Protein AF-A0A543A1Z6-F1 (afdb_monomer)

Solvent-accessible surface area (backbone atoms only — not comparable to full-atom values): 40058 Å² total; per-residue (Å²): 129,65,52,72,69,56,73,49,42,39,62,35,93,78,51,69,61,57,96,85,19,37,30,35,43,62,74,70,91,62,68,30,39,63,44,52,46,33,55,50,53,51,26,64,69,56,78,45,57,63,38,82,41,89,69,88,57,68,29,36,33,33,43,51,61,51,50,60,73,39,39,61,54,22,39,31,36,10,24,22,43,35,78,75,77,54,67,87,43,43,50,86,58,39,45,53,44,23,26,16,12,61,54,42,42,54,52,39,42,30,74,94,56,57,53,39,84,60,54,100,27,51,34,43,55,59,52,52,44,48,54,76,52,75,80,92,57,72,69,78,22,58,31,24,44,46,34,52,75,87,39,56,62,53,71,68,36,45,66,34,91,51,44,41,81,42,67,35,45,43,83,57,57,69,60,51,50,49,55,54,53,19,20,56,29,39,39,25,64,43,65,59,52,50,44,44,33,50,43,71,68,37,22,34,29,46,36,48,66,90,80,57,85,37,64,65,50,48,49,54,16,42,20,62,42,26,72,56,81,81,71,69,41,87,73,63,53,58,77,38,90,53,42,42,70,68,59,48,62,78,69,52,76,63,52,66,71,78,66,62,68,72,64,61,61,44,50,71,37,32,80,48,41,38,74,63,69,81,83,84,64,81,68,60,74,50,53,71,66,43,74,82,68,66,80,99,65,83,68,78,71,61,55,65,72,35,46,3,42,42,46,28,30,55,17,42,35,39,42,28,40,39,90,53,34,44,41,77,44,68,40,92,57,37,38,22,34,41,39,39,33,36,53,70,88,38,76,39,58,47,58,31,39,22,42,46,44,21,44,93,90,40,77,55,89,72,60,40,94,50,41,49,56,49,57,76,44,76,57,79,86,79,79,48,64,34,63,62,37,62,44,38,33,41,81,34,63,25,33,38,36,36,43,37,38,82,58,56,44,81,39,43,31,42,32,42,25,25,29,71,31,51,82,19,70,56,21,66,45,48,32,41,41,32,22,25,71,89,69,47,78,71,36,77,50,57,34,64,28,44,64,44,54,52,54,40,52,52,50,50,25,71,70,52,72,51,83,84,52,76,73,45,31,64,34,46,65,41,6,39,56,49,31,55,53,49,43,44,41,42,45,50,40,43,74,76,64,55,72,89,87,48,75,66,59,55,40,48,56,48,8,58,44,63,42,58,78,82,70,81,79,80,49,71,48,53,33,36,47,48,8,36,52,46,32,51,31,35,69,75,31,74,89,44,53,44,59,65,35,30,31,34,48,53,50,44,34,65,68,50,50,54,46,32,39,49,28,19,34,55,31,13,59,79,69,74,48,80,52,56,37,71,34,51,83,26,55,39,67,54,35,50,50,69,78,41,39,69,62,53,53,53,47,49,53,52,50,46,50,52,43,37,76,73,74,41,68,50,21,47,18,68,68,42,34,49,14,21,75,75,73,31,30,77,47,66,75,43,82,68,43,36,33,31,32,58,35,92,48,67,81,63,51,69,55,45,62,57,57,46,35,75,72,69,38,45,66,51,77,56,99,73,38,34,34,46,30,40,79,84,83,67,48,62,36,42,39,30,77,36,66,66,48,80,54,33,48,70,63,37,75,45,42,41,74,87,41,83,38,46,23,34,48,43,54,67,58,58,43,30,73,74,61,33,92,60,53,89,54,90,61,65,53,64,78,35,95,49,77,63,74,68,130

Sequence (743 aa):
MTSDVLDGYRVADDVLEVEGRVPVHYFTYTPNFGDLLSPWIVAKLTGREVTLADRSQPHYTVIGSILNECTDTSIAWGTGTYGSEGVRDLSRKMRITAVRGPLTRSKLSADHGFGLAVPEVYGDAALLAPLVYRPEVEQTHEYGFVVRWSERRWARATYGPDIKLIDFARTDIEGVIRDLLSCRKIITSSLHGLIVADAYGIPNAWLASGTPRGGEYKFYDYFASVKKFRTPQQFDASAAPQVTGELLESTFEFDGRPIDYDPLPLLDACPFLQRATAPADPAHDAAAKIAESRKLREPNRLRRTVPGVSTLLPSLGFFGGTAADHLSVRVSEPVQEIRLFLPAKQAGQLDLRGIQLAKAARPIHIDAPKVRIEQSSYAGSAESASINSRIRTTREQGAWAIARFDAPVRVDEVRVLNQLDHRGVRAQRLNVAVIGGDGAEIARCSLDSDKAVTTTLRLVEELTGIAIEPADLSSAEAGADLRDKVVAALVANIRDGARGRTSREHQLLFALLPTRPSGPELTDNDLQLLGYLLATERRRVSGAATSVRSFGGVLTTRKLLDRVEEATNEATALLGIDPVTLTRKGFRAGEVLKRRRAAHLQLLDRTLVTLRGLGFTPMLGFGTLLGAVRNGEFLPFDDDIDVLVPCADDSEWAPLADRVREMGWEVRTHKSGFHIIDPESRLQIDVHPATELENLLPATTVTLEGNDYPAPAQPEMLLEERYGPEWMSPDRYHGWPRALDQV

Mean predicted aligned error: 17.54 Å

Nearest PDB structures (foldseek):
  6kan-assembly1_A  TM=7.731E-01  e=1.605E-06  Homo sapiens
  6l7u-assembly1_A  TM=7.695E-01  e=1.437E-06  Homo sapiens
  6kal-assembly1_A  TM=7.631E-01  e=1.896E-06  Homo sapiens
  6l7t-assembly1_D  TM=7.677E-01  e=4.352E-06  Homo sapiens
  6kam-assembly1_D  TM=7.875E-01  e=6.413E-06  Homo sapiens

pLDDT: mean 86.38, std 13.07, range [30.58, 98.69]

Radius of gyration: 30.41 Å; Cα contacts (8 Å, |Δi|>4): 1517; chains: 1; bounding box: 92×51×72 Å

InterPro domains:
  IPR007074 LicD/FKTN/FKRP, nucleotidyltransferase domain [PF04991] (617-649)
  IPR007345 Polysaccharide pyruvyl transferase [PF04230] (85-209)
  IPR052613 LicD transferase [PTHR13627] (611-733)

Organism: NCBI:txid1175486

Foldseek 3Di:
DELVVLVQKDWDPPQDDDPQAAEEEFDDPAAFLQRLVGQVLLCLSQVGHHDYDPQPAAHEYAAEQVQLVHELRYEYAQDFHLLPDAQVSHYQNHHYLEYAFDLRVCQCCDPVTNVHDHDPHHRRSLLCVCNRDPDDAAQPAAEEEEDEPVRVLLVPFAEDPRYHDQYRSDSPNNVSLNSLVNYQEYEDCDLSSVSNCLSNLRWYFHADDPPDRSHCSSNVRNCNQQVNDDDHFYDRSNVDNYHYPVNCVVRTDTDNDHTNHDCVSSQCSDPTMDGPDDDDDPVVVVVVVVVVDDDPDFDADPPVVLQLLCLQQVLQLDFAQWLLTWDKWFFSAFFFKKKKKFAQADWDKQWFQFKFFAAPSHTDADQQVFKAKDWPADDDDDGDSGRRHTGIHDGDGITMMMIGGPAGHDGGIMTTGADLALNSSPLDGIKMWTAHRVRDTRTIDTRRGPVSSVVLQVLLCVQQVDDDDSVCSNHNVSSNVVLVSSLVSNLVSVVVLDDDDDSVSLRSLCSSAHLAPPDDAQDLSNLLNLLLSQLVSCVVPPPMAGSVNSSCNRCFAPVSQVSSLVSNQVNCVSVVHARWDQFLRGTDRWQQCVVPVVVQVVVVVVVCVLVVVVVWRKFWDDQRLLCQVQPLERDRRDDATEIETEDQDCVSVVCVQVSLVVVVWDWADDDFFIWTAHPPPRHIHTYGYDNPQVQAPPWDWTHHPNDITTTGPHSVVNQCVVQNPVSSDDDRNRNRVDNHPDD

Structure (mmCIF, N/CA/C/O backbone):
data_AF-A0A543A1Z6-F1
#
_entry.id   AF-A0A543A1Z6-F1
#
loop_
_atom_site.group_PDB
_atom_site.id
_atom_site.type_symbol
_atom_site.label_atom_id
_atom_site.label_alt_id
_atom_site.label_comp_id
_atom_site.label_asym_id
_atom_site.label_entity_id
_atom_site.label_seq_id
_atom_site.pdbx_PDB_ins_code
_atom_site.Cartn_x
_atom_site.Cartn_y
_atom_site.Cartn_z
_atom_site.occupancy
_atom_site.B_iso_or_equiv
_atom_site.auth_seq_id
_atom_site.auth_comp_id
_atom_site.auth_asym_id
_atom_site.auth_atom_id
_atom_site.pdbx_PDB_model_num
ATOM 1 N N . MET A 1 1 ? -15.364 -13.527 -2.438 1.00 52.19 1 MET A N 1
ATOM 2 C CA . MET A 1 1 ? -15.697 -13.267 -1.020 1.00 52.19 1 MET A CA 1
ATOM 3 C C . MET A 1 1 ? -16.530 -14.441 -0.508 1.00 52.19 1 MET A C 1
ATOM 5 O O . MET A 1 1 ? -17.343 -14.930 -1.285 1.00 52.19 1 MET A O 1
ATOM 9 N N . THR A 1 2 ? -16.284 -14.969 0.693 1.00 51.75 2 THR A N 1
ATOM 10 C CA . THR A 1 2 ? -17.066 -16.072 1.300 1.00 51.75 2 THR A CA 1
ATOM 11 C C . THR A 1 2 ? -18.111 -15.503 2.267 1.00 51.75 2 THR A C 1
ATOM 13 O O . THR A 1 2 ? -17.885 -14.438 2.836 1.00 51.75 2 THR A O 1
ATOM 16 N N . SER A 1 3 ? -19.262 -16.170 2.418 1.00 55.88 3 SER A N 1
ATOM 17 C CA . SER A 1 3 ? -20.355 -15.773 3.332 1.00 55.88 3 SER A CA 1
ATOM 18 C C . SER A 1 3 ? -19.903 -15.649 4.789 1.00 55.88 3 SER A C 1
ATOM 20 O O . SER A 1 3 ? -20.411 -14.803 5.518 1.00 55.88 3 SER A O 1
ATOM 22 N N . ASP A 1 4 ? -18.882 -16.419 5.162 1.00 63.81 4 ASP A N 1
ATOM 23 C CA . ASP A 1 4 ? -18.354 -16.576 6.522 1.00 63.81 4 ASP A CA 1
ATOM 24 C C . ASP A 1 4 ? -17.815 -15.264 7.124 1.00 63.81 4 ASP A C 1
ATOM 26 O O . ASP A 1 4 ? -17.636 -15.140 8.332 1.00 63.81 4 ASP A O 1
ATOM 30 N N . VAL A 1 5 ? -17.571 -14.243 6.292 1.00 77.25 5 VAL A N 1
ATOM 31 C CA . VAL A 1 5 ? -17.155 -12.911 6.758 1.00 77.25 5 VAL A CA 1
ATOM 32 C C . VAL A 1 5 ? -18.248 -12.241 7.602 1.00 77.25 5 VAL A C 1
ATOM 34 O O . VAL A 1 5 ? -17.921 -11.527 8.550 1.00 77.25 5 VAL A O 1
ATOM 37 N N . LEU A 1 6 ? -19.533 -12.458 7.288 1.00 84.06 6 LEU A N 1
ATOM 38 C CA . LEU A 1 6 ? -20.644 -11.856 8.036 1.00 84.06 6 LEU A CA 1
ATOM 39 C C . LEU A 1 6 ? -20.910 -12.541 9.380 1.00 84.06 6 LEU A C 1
ATOM 41 O O . LEU A 1 6 ? -21.457 -11.891 10.267 1.00 84.06 6 LEU A O 1
ATOM 45 N N . ASP A 1 7 ? -20.465 -13.785 9.576 1.00 82.38 7 ASP A N 1
ATOM 46 C CA . ASP A 1 7 ? -20.646 -14.521 10.839 1.00 82.38 7 ASP A CA 1
ATOM 47 C C . ASP A 1 7 ? -19.935 -13.835 12.019 1.00 82.38 7 ASP A C 1
ATOM 49 O O . ASP A 1 7 ? -20.325 -13.977 13.177 1.00 82.38 7 ASP A O 1
ATOM 53 N N . GLY A 1 8 ? -18.910 -13.030 11.721 1.00 83.25 8 GLY A N 1
ATOM 54 C CA . GLY A 1 8 ? -18.215 -12.187 12.690 1.00 83.25 8 GLY A CA 1
ATOM 55 C C . GLY A 1 8 ? -18.951 -10.897 13.061 1.00 83.25 8 GLY A C 1
ATOM 56 O O . GLY A 1 8 ? -18.374 -10.085 13.785 1.00 83.25 8 GLY A O 1
ATOM 57 N N . TYR A 1 9 ? -20.176 -10.667 12.577 1.00 89.25 9 TYR A N 1
ATOM 58 C CA . TYR A 1 9 ? -20.949 -9.447 12.805 1.00 89.25 9 TYR A CA 1
ATOM 59 C C . TYR A 1 9 ? -22.365 -9.744 13.314 1.00 89.25 9 TYR A C 1
ATOM 61 O O . TYR A 1 9 ? -22.989 -10.747 12.989 1.00 89.25 9 TYR A O 1
ATOM 69 N N . ARG A 1 10 ? -22.897 -8.815 14.107 1.00 91.12 10 ARG A N 1
ATOM 70 C CA . ARG A 1 10 ? -24.299 -8.744 14.525 1.00 91.12 10 ARG A CA 1
ATOM 71 C C . ARG A 1 10 ? -24.879 -7.390 14.136 1.00 91.12 10 ARG A C 1
ATOM 73 O O . ARG A 1 10 ? -24.135 -6.424 13.966 1.00 91.12 10 ARG A O 1
ATOM 80 N N . VAL A 1 11 ? -26.200 -7.305 14.030 1.00 92.50 11 VAL A N 1
ATOM 81 C CA . VAL A 1 11 ? -26.888 -6.024 13.816 1.00 92.50 11 VAL A CA 1
ATOM 82 C C . VAL A 1 11 ? -26.597 -5.095 14.994 1.00 92.50 11 VAL A C 1
ATOM 84 O O . VAL A 1 11 ? -26.647 -5.527 16.145 1.00 92.50 11 VAL A O 1
ATOM 87 N N . ALA A 1 12 ? -26.262 -3.841 14.700 1.00 88.25 12 ALA A N 1
ATOM 88 C CA . ALA A 1 12 ? -25.961 -2.841 15.713 1.00 88.25 12 ALA A CA 1
ATOM 89 C C . ALA A 1 12 ? -27.181 -2.575 16.615 1.00 88.25 12 ALA A C 1
ATOM 91 O O . ALA A 1 12 ? -28.327 -2.545 16.155 1.00 88.25 12 ALA A O 1
ATOM 92 N N . ASP A 1 13 ? -26.931 -2.359 17.906 1.00 82.06 13 ASP A N 1
ATOM 93 C CA . ASP A 1 13 ? -27.998 -2.088 18.878 1.00 82.06 13 ASP A CA 1
ATOM 94 C C . ASP A 1 13 ? -28.632 -0.694 18.652 1.00 82.06 13 ASP A C 1
ATOM 96 O O . ASP A 1 13 ? -29.790 -0.470 18.997 1.00 82.06 13 ASP A O 1
ATOM 100 N N . ASP A 1 14 ? -27.899 0.228 18.019 1.00 86.00 14 ASP A N 1
ATOM 101 C CA . ASP A 1 14 ? -28.250 1.634 17.793 1.00 86.00 14 ASP A CA 1
ATOM 102 C C . ASP A 1 14 ? -28.599 1.970 16.329 1.00 86.00 14 ASP A C 1
ATOM 104 O O . ASP A 1 14 ? -28.493 3.128 15.911 1.00 86.00 14 ASP A O 1
ATOM 108 N N . VAL A 1 15 ? -29.033 0.982 15.531 1.00 91.38 15 VAL A N 1
ATOM 109 C CA . VAL A 1 15 ? -29.565 1.256 14.183 1.00 91.38 15 VAL A CA 1
ATOM 110 C C . VAL A 1 15 ? -30.750 2.213 14.288 1.00 91.38 15 VAL A C 1
ATOM 112 O O . VAL A 1 15 ? -31.728 1.944 14.985 1.00 91.38 15 VAL A O 1
ATOM 115 N N . LEU A 1 16 ? -30.659 3.328 13.567 1.00 90.56 16 LEU A N 1
ATOM 116 C CA . LEU A 1 16 ? -31.704 4.335 13.492 1.00 90.56 16 LEU A CA 1
ATOM 117 C C . LEU A 1 16 ? -32.969 3.733 12.873 1.00 90.56 16 LEU A C 1
ATOM 119 O O . LEU A 1 16 ? -32.935 3.180 11.772 1.00 90.56 16 LEU A O 1
ATOM 123 N N . GLU A 1 17 ? -34.091 3.934 13.555 1.00 89.31 17 GLU A N 1
ATOM 124 C CA . GLU A 1 17 ? -35.419 3.540 13.101 1.00 89.31 17 GLU A CA 1
ATOM 125 C C . GLU A 1 17 ? -36.411 4.694 13.226 1.00 89.31 17 GLU A C 1
ATOM 127 O O . GLU A 1 17 ? -36.359 5.488 14.166 1.00 89.31 17 GLU A O 1
ATOM 132 N N . VAL A 1 18 ? -37.351 4.751 12.287 1.00 84.19 18 VAL A N 1
ATOM 133 C CA . VAL A 1 18 ? -38.537 5.608 12.324 1.00 84.19 18 VAL A CA 1
ATOM 134 C C . VAL A 1 18 ? -39.738 4.683 12.174 1.00 84.19 18 VAL A C 1
ATOM 136 O O . VAL A 1 18 ? -39.826 3.941 11.198 1.00 84.19 18 VAL A O 1
ATOM 139 N N . GLU A 1 19 ? -40.628 4.678 13.170 1.00 85.00 19 GLU A N 1
ATOM 140 C CA . GLU A 1 19 ? -41.803 3.786 13.216 1.00 85.00 19 GLU A CA 1
ATOM 141 C C . GLU A 1 19 ? -41.451 2.287 13.068 1.00 85.00 19 GLU A C 1
ATOM 143 O O . GLU A 1 19 ? -42.172 1.524 12.429 1.00 85.00 19 GLU A O 1
ATOM 148 N N . GLY A 1 20 ? -40.325 1.852 13.648 1.00 86.31 20 GLY A N 1
ATOM 149 C CA . GLY A 1 20 ? -39.869 0.454 13.599 1.00 86.31 20 GLY A CA 1
ATOM 150 C C . GLY A 1 20 ? -39.247 0.026 12.264 1.00 86.31 20 GLY A C 1
ATOM 151 O O . GLY A 1 20 ? -39.069 -1.166 12.019 1.00 86.31 20 GLY A O 1
ATOM 152 N N . ARG A 1 21 ? -38.945 0.981 11.374 1.00 93.62 21 ARG A N 1
ATOM 153 C CA . ARG A 1 21 ? -38.342 0.742 10.055 1.00 93.62 21 ARG A CA 1
ATOM 154 C C . ARG A 1 21 ? -37.072 1.557 9.879 1.00 93.62 21 ARG A C 1
ATOM 156 O O . ARG A 1 21 ? -36.993 2.692 10.340 1.00 93.62 21 ARG A O 1
ATOM 163 N N . VAL A 1 22 ? -36.099 1.017 9.152 1.00 96.69 22 VAL A N 1
ATOM 164 C CA . VAL A 1 22 ? -34.832 1.706 8.869 1.00 96.69 22 VAL A CA 1
ATOM 165 C C . VAL A 1 22 ? -35.064 2.771 7.782 1.00 96.69 22 VAL A C 1
ATOM 167 O O . VAL A 1 22 ? -35.433 2.406 6.662 1.00 96.69 22 VAL A O 1
ATOM 170 N N . PRO A 1 23 ? -34.874 4.077 8.056 1.00 96.94 23 PRO A N 1
ATOM 171 C CA . PRO A 1 23 ? -35.114 5.138 7.080 1.00 96.94 23 PRO A CA 1
ATOM 172 C C . PRO A 1 23 ? -33.927 5.274 6.117 1.00 96.94 23 PRO A C 1
ATOM 174 O O . PRO A 1 23 ? -32.840 5.705 6.506 1.00 96.94 23 PRO A O 1
ATOM 177 N N . VAL A 1 24 ? -34.128 4.943 4.841 1.00 96.69 24 VAL A N 1
ATOM 178 C CA . VAL A 1 24 ? -33.095 5.034 3.795 1.00 96.69 24 VAL A CA 1
ATOM 179 C C . VAL A 1 24 ? -33.554 5.978 2.691 1.00 96.69 24 VAL A C 1
ATOM 181 O O . VAL A 1 24 ? -34.660 5.848 2.167 1.00 96.69 24 VAL A O 1
ATOM 184 N N . HIS A 1 25 ? -32.701 6.926 2.312 1.00 95.31 25 HIS A N 1
ATOM 185 C CA . HIS A 1 25 ? -32.928 7.795 1.167 1.00 95.31 25 HIS A CA 1
ATOM 186 C C . HIS A 1 25 ? -32.260 7.228 -0.092 1.00 95.31 25 HIS A C 1
ATOM 188 O O . HIS A 1 25 ? -31.072 6.904 -0.098 1.00 95.31 25 HIS A O 1
ATOM 194 N N . TYR A 1 26 ? -33.039 7.120 -1.165 1.00 92.19 26 TYR A N 1
ATOM 195 C CA . TYR A 1 26 ? -32.610 6.717 -2.502 1.00 92.19 26 TYR A CA 1
ATOM 196 C C . TYR A 1 26 ? -33.561 7.331 -3.537 1.00 92.19 26 TYR A C 1
ATOM 198 O O . TYR A 1 26 ? -34.670 7.759 -3.201 1.00 92.19 26 TYR A O 1
ATOM 206 N N . PHE A 1 27 ? -33.144 7.409 -4.803 1.00 83.25 27 PHE A N 1
ATOM 207 C CA . PHE A 1 27 ? -33.997 7.989 -5.838 1.00 83.25 27 PHE A CA 1
ATOM 208 C C . PHE A 1 27 ? -35.196 7.093 -6.164 1.00 83.25 27 PHE A C 1
ATOM 210 O O . PHE A 1 27 ? -35.065 5.892 -6.385 1.00 83.25 27 PHE A O 1
ATOM 217 N N . THR A 1 28 ? -36.374 7.711 -6.269 1.00 76.88 28 THR A N 1
ATOM 218 C CA . THR A 1 28 ? -37.641 7.031 -6.590 1.00 76.88 28 THR A CA 1
ATOM 219 C C . THR A 1 28 ? -38.306 7.534 -7.869 1.00 76.88 28 THR A C 1
ATOM 221 O O . THR A 1 28 ? -39.382 7.062 -8.225 1.00 76.88 28 THR A O 1
ATOM 224 N N . TYR A 1 29 ? -37.670 8.462 -8.597 1.00 66.75 29 TYR A N 1
ATOM 225 C CA . TYR A 1 29 ? -38.256 9.086 -9.792 1.00 66.75 29 TYR A CA 1
ATOM 226 C C . TYR A 1 29 ? -38.624 8.065 -10.878 1.00 66.75 29 TYR A C 1
ATOM 228 O O . TYR A 1 29 ? -39.643 8.185 -11.554 1.00 66.75 29 TYR A O 1
ATOM 236 N N . THR A 1 30 ? -37.790 7.045 -11.066 1.00 71.38 30 THR A N 1
ATOM 237 C CA . THR A 1 30 ? -38.092 5.905 -11.933 1.00 71.38 30 THR A CA 1
ATOM 238 C C . THR A 1 30 ? -37.450 4.669 -11.317 1.00 71.38 30 THR A C 1
ATOM 240 O O . THR A 1 30 ? -36.229 4.688 -11.121 1.00 71.38 30 THR A O 1
ATOM 243 N N . PRO A 1 31 ? -38.225 3.612 -11.011 1.00 69.81 31 PRO A N 1
ATOM 244 C CA . PRO A 1 31 ? -37.672 2.382 -10.467 1.00 69.81 31 PRO A CA 1
ATOM 245 C C . PRO A 1 31 ? -36.545 1.862 -11.357 1.00 69.81 31 PRO A C 1
ATOM 247 O O . PRO A 1 31 ? -36.714 1.697 -12.566 1.00 69.81 31 PRO A O 1
ATOM 250 N N . ASN A 1 32 ? -35.373 1.659 -10.767 1.00 80.62 32 ASN A N 1
ATOM 251 C CA . ASN A 1 32 ? -34.250 1.039 -11.445 1.00 80.62 32 ASN A CA 1
ATOM 252 C C . ASN A 1 32 ? -33.402 0.253 -10.447 1.00 80.62 32 ASN A C 1
ATOM 254 O O . ASN A 1 32 ? -33.329 0.593 -9.265 1.00 80.62 32 ASN A O 1
ATOM 258 N N . PHE A 1 33 ? -32.759 -0.793 -10.955 1.00 88.88 33 PHE A N 1
ATOM 259 C CA . PHE A 1 33 ? -31.960 -1.744 -10.192 1.00 88.88 33 PHE A CA 1
ATOM 260 C C . PHE A 1 33 ? -30.946 -1.058 -9.267 1.00 88.88 33 PHE A C 1
ATOM 262 O O . PHE A 1 33 ? -30.852 -1.408 -8.099 1.00 88.88 33 PHE A O 1
ATOM 269 N N . GLY A 1 34 ? -30.227 -0.048 -9.768 1.00 84.75 34 GLY A N 1
ATOM 270 C CA . GLY A 1 34 ? -29.166 0.621 -9.017 1.00 84.75 34 GLY A CA 1
ATOM 271 C C . GLY A 1 34 ? -29.652 1.310 -7.742 1.00 84.75 34 GLY A C 1
ATOM 272 O O . GLY A 1 34 ? -29.038 1.148 -6.694 1.00 84.75 34 GLY A O 1
ATOM 273 N N . ASP A 1 35 ? -30.761 2.045 -7.822 1.00 86.81 35 ASP A N 1
ATOM 274 C CA . ASP A 1 35 ? -31.307 2.765 -6.664 1.00 86.81 35 ASP A CA 1
ATOM 275 C C . ASP A 1 35 ? -31.949 1.806 -5.646 1.00 86.81 35 ASP A C 1
ATOM 277 O O . ASP A 1 35 ? -31.840 2.008 -4.435 1.00 86.81 35 ASP A O 1
ATOM 281 N N . LEU A 1 36 ? -32.551 0.713 -6.129 1.00 93.31 36 LEU A N 1
ATOM 282 C CA . LEU A 1 36 ? -33.188 -0.318 -5.302 1.00 93.31 36 LEU A CA 1
ATOM 283 C C . LEU A 1 36 ? -32.191 -1.228 -4.564 1.00 93.31 36 LEU A C 1
ATOM 285 O O . LEU A 1 36 ? -32.587 -1.917 -3.622 1.00 93.31 36 LEU A O 1
ATOM 289 N N . LEU A 1 37 ? -30.901 -1.200 -4.919 1.00 95.19 37 LEU A N 1
ATOM 290 C CA . LEU A 1 37 ? -29.864 -1.896 -4.153 1.00 95.19 37 LEU A CA 1
ATOM 291 C C . LEU A 1 37 ? -29.736 -1.345 -2.726 1.00 95.19 37 LEU A C 1
ATOM 293 O O . LEU A 1 37 ? -29.455 -2.125 -1.822 1.00 95.19 37 LEU A O 1
ATOM 297 N N . SER A 1 38 ? -29.978 -0.044 -2.506 1.00 95.50 38 SER A N 1
ATOM 298 C CA . SER A 1 38 ? -29.919 0.577 -1.171 1.00 95.50 38 SER A CA 1
ATOM 299 C C . SER A 1 38 ? -30.897 -0.067 -0.179 1.00 95.50 38 SER A C 1
ATOM 301 O O . SER A 1 38 ? -30.442 -0.615 0.825 1.00 95.50 38 SER A O 1
ATOM 303 N N . PRO A 1 39 ? -32.226 -0.055 -0.413 1.00 96.12 39 PRO A N 1
ATOM 304 C CA . PRO A 1 39 ? -33.155 -0.698 0.510 1.00 96.12 39 PRO A CA 1
ATOM 305 C C . PRO A 1 39 ? -32.959 -2.217 0.581 1.00 96.12 39 PRO A C 1
ATOM 307 O O . PRO A 1 39 ? -33.107 -2.796 1.654 1.00 96.12 39 PRO A O 1
ATOM 310 N N . TRP A 1 40 ? -32.577 -2.866 -0.525 1.00 97.12 40 TRP A N 1
ATOM 311 C CA . TRP A 1 40 ? -32.350 -4.311 -0.552 1.00 97.12 40 TRP A CA 1
ATOM 312 C C . TRP A 1 40 ? -31.163 -4.745 0.319 1.00 97.12 40 TRP A C 1
ATOM 314 O O . TRP A 1 40 ? -31.326 -5.632 1.157 1.00 97.12 40 TRP A O 1
ATOM 324 N N . ILE A 1 41 ? -29.989 -4.116 0.176 1.00 97.25 41 ILE A N 1
ATOM 325 C CA . ILE A 1 41 ? -28.796 -4.504 0.943 1.00 97.25 41 ILE A CA 1
ATOM 326 C C . ILE A 1 41 ? -28.995 -4.229 2.437 1.00 97.25 41 ILE A C 1
ATOM 328 O O . ILE A 1 41 ? -28.626 -5.053 3.268 1.00 97.25 41 ILE A O 1
ATOM 332 N N . VAL A 1 42 ? -29.643 -3.113 2.788 1.00 97.62 42 VAL A N 1
ATOM 333 C CA . VAL A 1 42 ? -29.928 -2.767 4.188 1.00 97.62 42 VAL A CA 1
ATOM 334 C C . VAL A 1 42 ? -30.875 -3.788 4.810 1.00 97.62 42 VAL A C 1
ATOM 336 O O . VAL A 1 42 ? -30.589 -4.285 5.900 1.00 97.62 42 VAL A O 1
ATOM 339 N N . ALA A 1 43 ? -31.951 -4.166 4.113 1.00 97.25 43 ALA A N 1
ATOM 340 C CA . ALA A 1 43 ? -32.871 -5.198 4.588 1.00 97.25 43 ALA A CA 1
ATOM 341 C C . ALA A 1 43 ? -32.166 -6.553 4.769 1.00 97.25 43 ALA A C 1
ATOM 343 O O . ALA A 1 43 ? -32.389 -7.237 5.765 1.00 97.25 43 ALA A O 1
ATOM 344 N N . LYS A 1 44 ? -31.267 -6.925 3.848 1.00 96.69 44 LYS A N 1
ATOM 345 C CA . LYS A 1 44 ? -30.492 -8.170 3.934 1.00 96.69 44 LYS A CA 1
ATOM 346 C C . LYS A 1 44 ? -29.499 -8.195 5.096 1.00 96.69 44 LYS A C 1
ATOM 348 O O . LYS A 1 44 ? -29.382 -9.223 5.750 1.00 96.69 44 LYS A O 1
ATOM 353 N N . LEU A 1 45 ? -28.800 -7.088 5.353 1.00 95.19 45 LEU A N 1
ATOM 354 C CA . LEU A 1 45 ? -27.812 -7.000 6.435 1.00 95.19 45 LEU A CA 1
ATOM 355 C C . LEU A 1 45 ? -28.461 -6.899 7.819 1.00 95.19 45 LEU A C 1
ATOM 357 O O . LEU A 1 45 ? -27.924 -7.423 8.788 1.00 95.19 45 LEU A O 1
ATOM 361 N N . THR A 1 46 ? -29.598 -6.207 7.923 1.00 95.06 46 THR A N 1
ATOM 362 C CA . THR A 1 46 ? -30.253 -5.943 9.216 1.00 95.06 46 THR A CA 1
ATOM 363 C C . THR A 1 46 ? -31.346 -6.945 9.571 1.00 95.06 46 THR A C 1
ATOM 365 O O . THR A 1 46 ? -31.698 -7.066 10.742 1.00 95.06 46 THR A O 1
ATOM 368 N N . GLY A 1 47 ? -31.943 -7.613 8.581 1.00 94.25 47 GLY A N 1
ATOM 369 C CA . GLY A 1 47 ? -33.184 -8.368 8.761 1.00 94.25 47 GLY A CA 1
ATOM 370 C C . GLY A 1 47 ? -34.404 -7.493 9.086 1.00 94.25 47 GLY A C 1
ATOM 371 O O . GLY A 1 47 ? -35.429 -8.026 9.504 1.00 94.25 47 GLY A O 1
ATOM 372 N N . ARG A 1 48 ? -34.307 -6.163 8.931 1.00 94.88 48 ARG A N 1
ATOM 373 C CA . ARG A 1 48 ? -35.358 -5.192 9.279 1.00 94.88 48 ARG A CA 1
ATOM 374 C C . ARG A 1 48 ? -36.040 -4.627 8.034 1.00 94.88 48 ARG A C 1
ATOM 376 O O . ARG A 1 48 ? -35.454 -4.569 6.952 1.00 94.88 48 ARG A O 1
ATOM 383 N N . GLU A 1 49 ? -37.284 -4.178 8.196 1.00 94.88 49 GLU A N 1
ATOM 384 C CA . GLU A 1 49 ? -37.997 -3.456 7.140 1.00 94.88 49 GLU A CA 1
ATOM 385 C C . GLU A 1 49 ? -37.363 -2.080 6.893 1.00 94.88 49 GLU A C 1
ATOM 387 O O . GLU A 1 49 ? -36.995 -1.362 7.825 1.00 94.88 49 GLU A O 1
ATOM 392 N N . VAL A 1 50 ? -37.269 -1.695 5.620 1.00 96.25 50 VAL A N 1
ATOM 393 C CA . VAL A 1 50 ? -36.707 -0.413 5.186 1.00 96.25 50 VAL A CA 1
ATOM 394 C C . VAL A 1 50 ? -37.829 0.494 4.694 1.00 96.25 50 VAL A C 1
ATOM 396 O O . VAL A 1 50 ? -38.673 0.074 3.904 1.00 96.25 50 VAL A O 1
ATOM 399 N N . THR A 1 51 ? -37.819 1.753 5.127 1.00 94.94 51 THR A N 1
ATOM 400 C CA . THR A 1 51 ? -38.747 2.788 4.659 1.00 94.94 51 THR A CA 1
ATOM 401 C C . THR A 1 51 ? -38.007 3.866 3.874 1.00 94.94 51 THR A C 1
ATOM 403 O O . THR A 1 51 ? -36.841 4.160 4.147 1.00 94.94 51 THR A O 1
ATOM 406 N N . LEU A 1 52 ? -38.673 4.459 2.882 1.00 95.12 52 LEU A N 1
ATOM 407 C CA . LEU A 1 52 ? -38.114 5.583 2.136 1.00 95.12 52 LEU A CA 1
ATOM 408 C C . LEU A 1 52 ? -38.095 6.831 3.024 1.00 95.12 52 LEU A C 1
ATOM 410 O O . LEU A 1 52 ? -39.138 7.267 3.505 1.00 95.12 52 LEU A O 1
ATOM 414 N N . ALA A 1 53 ? -36.923 7.437 3.188 1.00 93.12 53 ALA A N 1
ATOM 415 C CA . ALA A 1 53 ? -36.786 8.690 3.918 1.00 93.12 53 ALA A CA 1
ATOM 416 C C . ALA A 1 53 ? -37.097 9.910 3.032 1.00 93.12 53 ALA A C 1
ATOM 418 O O . ALA A 1 53 ? -36.490 10.098 1.971 1.00 93.12 53 ALA A O 1
ATOM 419 N N . ASP A 1 54 ? -37.982 10.784 3.519 1.00 88.69 54 ASP A N 1
ATOM 420 C CA . ASP A 1 54 ? -38.345 12.071 2.899 1.00 88.69 54 ASP A CA 1
ATOM 421 C C . ASP A 1 54 ? -37.340 13.205 3.191 1.00 88.69 54 ASP A C 1
ATOM 423 O O . ASP A 1 54 ? -37.537 14.343 2.768 1.00 88.69 54 ASP A O 1
ATOM 427 N N . ARG A 1 55 ? -36.247 12.874 3.896 1.00 90.94 55 ARG A N 1
ATOM 428 C CA . ARG A 1 55 ? -35.143 13.756 4.316 1.00 90.94 55 ARG A CA 1
ATOM 429 C C . ARG A 1 55 ? -35.503 14.802 5.380 1.00 90.94 55 ARG A C 1
ATOM 431 O O . ARG A 1 55 ? -34.636 15.599 5.737 1.00 90.94 55 ARG A O 1
ATOM 438 N N . SER A 1 56 ? -36.723 14.785 5.923 1.00 87.06 56 SER A N 1
ATOM 439 C CA . SER A 1 56 ? -37.133 15.657 7.037 1.00 87.06 56 SER A CA 1
ATOM 440 C C . SER A 1 56 ? -36.574 15.201 8.392 1.00 87.06 56 SER A C 1
ATOM 442 O O . SER A 1 56 ? -36.397 16.007 9.304 1.00 87.06 56 SER A O 1
ATOM 444 N N . GLN A 1 57 ? -36.253 13.911 8.504 1.00 87.44 57 GLN A N 1
ATOM 445 C CA . GLN A 1 57 ? -35.703 13.256 9.690 1.00 87.44 57 GLN A CA 1
ATOM 446 C C . GLN A 1 57 ? -34.313 12.661 9.398 1.00 87.44 57 GLN A C 1
ATOM 448 O O . GLN A 1 57 ? -33.927 12.551 8.225 1.00 87.44 57 GLN A O 1
ATOM 453 N N . PRO A 1 58 ? -33.528 12.291 10.434 1.00 92.31 58 PRO A N 1
ATOM 454 C CA . PRO A 1 58 ? -32.300 11.523 10.244 1.00 92.31 58 PRO A CA 1
ATOM 455 C C . PRO A 1 58 ? -32.551 10.283 9.379 1.00 92.31 58 PRO A C 1
ATOM 457 O O . PRO A 1 58 ? -33.596 9.643 9.490 1.00 92.31 58 PRO A O 1
ATOM 460 N N . HIS A 1 59 ? -31.613 9.962 8.493 1.00 95.50 59 HIS A N 1
ATOM 461 C CA . HIS A 1 59 ? -31.748 8.844 7.560 1.00 95.50 59 HIS A CA 1
ATOM 462 C C . HIS A 1 59 ? -30.396 8.395 7.012 1.00 95.50 59 HIS A C 1
ATOM 464 O O . HIS A 1 59 ? -29.398 9.117 7.094 1.00 95.50 59 HIS A O 1
ATOM 470 N N . TYR A 1 60 ? -30.375 7.211 6.411 1.00 97.81 60 TYR A N 1
ATOM 471 C CA . TYR A 1 60 ? -29.196 6.655 5.763 1.00 97.81 60 TYR A CA 1
ATOM 472 C C . TYR A 1 60 ? -29.168 6.943 4.264 1.00 97.81 60 TYR A C 1
ATOM 474 O O . TYR A 1 60 ? -30.197 6.882 3.593 1.00 97.81 60 TYR A O 1
ATOM 482 N N . THR A 1 61 ? -27.968 7.158 3.732 1.00 97.00 61 THR A N 1
ATOM 483 C CA . THR A 1 61 ? -27.696 7.232 2.292 1.00 97.00 61 THR A CA 1
ATOM 484 C C . THR A 1 61 ? -26.604 6.218 1.961 1.00 97.00 61 THR A C 1
ATOM 486 O O . THR A 1 61 ? -25.475 6.353 2.436 1.00 97.00 61 THR A O 1
ATOM 489 N N . VAL A 1 62 ? -26.938 5.185 1.182 1.00 96.75 62 VAL A N 1
ATOM 490 C CA . VAL A 1 62 ? -26.137 3.945 1.124 1.00 96.75 62 VAL A CA 1
ATOM 491 C C . VAL A 1 62 ? -25.464 3.747 -0.237 1.00 96.75 62 VAL A C 1
ATOM 493 O O . VAL A 1 62 ? -24.251 3.862 -0.349 1.00 96.75 62 VAL A O 1
ATOM 496 N N . ILE A 1 63 ? -26.225 3.526 -1.308 1.00 95.44 63 ILE A N 1
ATOM 497 C CA . ILE A 1 63 ? -25.683 3.280 -2.656 1.00 95.44 63 ILE A CA 1
ATOM 498 C C . ILE A 1 63 ? -26.062 4.427 -3.596 1.00 95.44 63 ILE A C 1
ATOM 500 O O . ILE A 1 63 ? -27.146 5.003 -3.487 1.00 95.44 63 ILE A O 1
ATOM 504 N N . GLY A 1 64 ? -25.167 4.760 -4.531 1.00 90.19 64 GLY A N 1
ATOM 505 C CA . GLY A 1 64 ? -25.418 5.729 -5.600 1.00 90.19 64 GLY A CA 1
ATOM 506 C C . GLY A 1 64 ? -24.452 6.915 -5.641 1.00 90.19 64 GLY A C 1
ATOM 507 O O . GLY A 1 64 ? -23.464 6.983 -4.920 1.00 90.19 64 GLY A O 1
ATOM 508 N N . SER A 1 65 ? -24.724 7.860 -6.543 1.00 90.56 65 SER A N 1
ATOM 509 C CA . SER A 1 65 ? -24.034 9.160 -6.626 1.00 90.56 65 SER A CA 1
ATOM 510 C C . SER A 1 65 ? -24.941 10.258 -6.068 1.00 90.56 65 SER A C 1
ATOM 512 O O . SER A 1 65 ? -25.323 11.157 -6.804 1.00 90.56 65 SER A O 1
ATOM 514 N N . ILE A 1 66 ? -25.378 10.126 -4.816 1.00 91.75 66 ILE A N 1
ATOM 515 C CA . ILE A 1 66 ? -26.469 10.949 -4.260 1.00 91.75 66 ILE A CA 1
ATOM 516 C C . ILE A 1 66 ? -26.085 11.675 -2.979 1.00 91.75 66 ILE A C 1
ATOM 518 O O . ILE A 1 66 ? -26.944 12.077 -2.200 1.00 91.75 66 ILE A O 1
ATOM 522 N N . LEU A 1 67 ? -24.787 11.867 -2.746 1.00 92.44 67 LEU A N 1
ATOM 523 C CA . LEU A 1 67 ? -24.322 12.645 -1.600 1.00 92.44 67 LEU A CA 1
ATOM 524 C C . LEU A 1 67 ? -24.892 14.071 -1.580 1.00 92.44 67 LEU A C 1
ATOM 526 O O . LEU A 1 67 ? -25.072 14.627 -0.502 1.00 92.44 67 LEU A O 1
ATOM 530 N N . ASN A 1 68 ? -25.231 14.642 -2.740 1.00 90.56 68 ASN A N 1
ATOM 531 C CA . ASN A 1 68 ? -25.895 15.943 -2.847 1.00 90.56 68 ASN A CA 1
ATOM 532 C C . ASN A 1 68 ? -27.333 15.956 -2.287 1.00 90.56 68 ASN A C 1
ATOM 534 O O . ASN A 1 68 ? -27.902 17.019 -2.056 1.00 90.56 68 ASN A O 1
ATOM 538 N N . GLU A 1 69 ? -27.937 14.786 -2.068 1.00 91.06 69 GLU A N 1
ATOM 539 C CA . GLU A 1 69 ? -29.252 14.662 -1.438 1.00 91.06 69 GLU A CA 1
ATOM 540 C C . GLU A 1 69 ? -29.159 14.552 0.096 1.00 91.06 69 GLU A C 1
ATOM 542 O O . GLU A 1 69 ? -30.176 14.678 0.785 1.00 91.06 69 GLU A O 1
ATOM 547 N N . CYS A 1 70 ? -27.953 14.380 0.653 1.00 92.81 70 CYS A N 1
ATOM 548 C CA . CYS A 1 70 ? -27.739 14.336 2.097 1.00 92.81 70 CYS A CA 1
ATOM 549 C C . CYS A 1 70 ? -28.036 15.688 2.768 1.00 92.81 70 CYS A C 1
ATOM 551 O O . CYS A 1 70 ? -27.639 16.755 2.294 1.00 92.81 70 CYS A O 1
ATOM 553 N N . THR A 1 71 ? -28.684 15.630 3.926 1.00 92.75 71 THR A N 1
ATOM 554 C CA . THR A 1 71 ? -28.954 16.756 4.823 1.00 92.75 71 THR A CA 1
ATOM 555 C C . THR A 1 71 ? -27.996 16.738 6.019 1.00 92.75 71 THR A C 1
ATOM 557 O O . THR A 1 71 ? -27.160 15.845 6.160 1.00 92.75 71 THR A O 1
ATOM 560 N N . ASP A 1 72 ? -28.129 17.720 6.914 1.00 90.25 72 ASP A N 1
ATOM 561 C CA . ASP A 1 72 ? -27.333 17.818 8.148 1.00 90.25 72 ASP A CA 1
ATOM 562 C C . ASP A 1 72 ? -27.490 16.607 9.085 1.00 90.25 72 ASP A C 1
ATOM 564 O O . ASP A 1 72 ? -26.658 16.408 9.964 1.00 90.25 72 ASP A O 1
ATOM 568 N N . THR A 1 73 ? -28.539 15.801 8.908 1.00 90.62 73 THR A N 1
ATOM 569 C CA . THR A 1 73 ? -28.845 14.625 9.735 1.00 90.62 73 THR A CA 1
ATOM 570 C C . THR A 1 73 ? -28.640 13.299 9.000 1.00 90.62 73 THR A C 1
ATOM 572 O O . THR A 1 73 ? -28.933 12.240 9.556 1.00 90.62 73 THR A O 1
ATOM 575 N N . SER A 1 74 ? -28.139 13.331 7.761 1.00 94.25 74 SER A N 1
ATOM 576 C CA . SER A 1 74 ? -27.872 12.120 6.985 1.00 94.25 74 SER A CA 1
ATOM 577 C C . SER A 1 74 ? -26.643 11.370 7.493 1.00 94.25 74 SER A C 1
ATOM 579 O O . SER A 1 74 ? -25.639 11.970 7.887 1.00 94.25 74 SER A O 1
ATOM 581 N N . ILE A 1 75 ? -26.701 10.042 7.400 1.00 96.19 75 ILE A N 1
ATOM 582 C CA . ILE A 1 75 ? -25.579 9.131 7.635 1.00 96.19 75 ILE A CA 1
ATOM 583 C C . ILE A 1 75 ? -25.231 8.456 6.304 1.00 96.19 75 ILE A C 1
ATOM 585 O O . ILE A 1 75 ? -25.982 7.617 5.807 1.00 96.19 75 ILE A O 1
ATOM 589 N N . ALA A 1 76 ? -24.098 8.830 5.717 1.00 96.50 76 ALA A N 1
ATOM 590 C CA . ALA A 1 76 ? -23.627 8.316 4.438 1.00 96.50 76 ALA A CA 1
ATOM 591 C C . ALA A 1 76 ? -22.658 7.135 4.621 1.00 96.50 76 ALA A C 1
ATOM 593 O O . ALA A 1 76 ? -21.660 7.259 5.336 1.00 96.50 76 ALA A O 1
ATOM 594 N N . TRP A 1 77 ? -22.929 6.019 3.938 1.00 97.31 77 TRP A N 1
ATOM 595 C CA . TRP A 1 77 ? -22.099 4.810 3.960 1.00 97.31 77 TRP A CA 1
ATOM 596 C C . TRP A 1 77 ? -22.008 4.180 2.567 1.00 97.31 77 TRP A C 1
ATOM 598 O O . TRP A 1 77 ? -22.959 3.565 2.104 1.00 97.31 77 TRP A O 1
ATOM 608 N N . GLY A 1 78 ? -20.866 4.345 1.897 1.00 94.44 78 GLY A N 1
ATOM 609 C CA . GLY A 1 78 ? -20.554 3.712 0.606 1.00 94.44 78 GLY A CA 1
ATOM 610 C C . GLY A 1 78 ? -21.034 4.476 -0.635 1.00 94.44 78 GLY A C 1
ATOM 611 O O . GLY A 1 78 ? -20.604 4.188 -1.750 1.00 94.44 78 GLY A O 1
ATOM 612 N N . THR A 1 79 ? -21.851 5.513 -0.457 1.00 95.25 79 THR A N 1
ATOM 613 C CA . THR A 1 79 ? -22.328 6.390 -1.537 1.00 95.25 79 THR A CA 1
ATOM 614 C C . THR A 1 79 ? -21.231 7.346 -2.033 1.00 95.25 79 THR A C 1
ATOM 616 O O . THR A 1 79 ? -20.215 7.579 -1.369 1.00 95.25 79 THR A O 1
ATOM 619 N N . GLY A 1 80 ? -21.408 7.898 -3.232 1.00 94.12 80 GLY A N 1
ATOM 620 C CA . GLY A 1 80 ? -20.448 8.767 -3.907 1.00 94.12 80 GLY A CA 1
ATOM 621 C C . GLY A 1 80 ? -21.040 10.074 -4.436 1.00 94.12 80 GLY A C 1
ATOM 622 O O . GLY A 1 80 ? -22.220 10.376 -4.265 1.00 94.12 80 GLY A O 1
ATOM 623 N N . THR A 1 81 ? -20.204 10.856 -5.121 1.00 91.75 81 THR A N 1
ATOM 624 C CA . THR A 1 81 ? -20.622 12.067 -5.854 1.00 91.75 81 THR A CA 1
ATOM 625 C C . THR A 1 81 ? -20.714 11.816 -7.369 1.00 91.75 81 THR A C 1
ATOM 627 O O . THR A 1 81 ? -20.295 10.768 -7.880 1.00 91.75 81 THR A O 1
ATOM 630 N N . TYR A 1 82 ? -21.298 12.755 -8.107 1.00 87.38 82 TYR A N 1
ATOM 631 C CA . TYR A 1 82 ? -21.239 12.890 -9.563 1.00 87.38 82 TYR A CA 1
ATOM 632 C C . TYR A 1 82 ? -19.976 13.613 -10.044 1.00 87.38 82 TYR A C 1
ATOM 634 O O . TYR A 1 82 ? -19.687 13.591 -11.236 1.00 87.38 82 TYR A O 1
ATOM 642 N N . GLY A 1 83 ? -19.235 14.267 -9.151 1.00 85.94 83 GLY A N 1
ATOM 643 C CA . GLY A 1 83 ? -18.026 15.016 -9.489 1.00 85.94 83 GLY A CA 1
ATOM 644 C C . GLY A 1 83 ? -18.296 16.460 -9.915 1.00 85.94 83 GLY A C 1
ATOM 645 O O . GLY A 1 83 ? -17.384 17.282 -9.837 1.00 85.94 83 GLY A O 1
ATOM 646 N N . SER A 1 84 ? -19.544 16.830 -10.212 1.00 86.38 84 SER A N 1
ATOM 647 C CA . SER A 1 84 ? -19.955 18.181 -10.633 1.00 86.38 84 SER A CA 1
ATOM 648 C C . SER A 1 84 ? -20.522 19.074 -9.522 1.00 86.38 84 SER A C 1
ATOM 650 O O . SER A 1 84 ? -20.679 20.268 -9.736 1.00 86.38 84 SER A O 1
ATOM 652 N N . GLU A 1 85 ? -20.832 18.520 -8.350 1.00 85.94 85 GLU A N 1
ATOM 653 C CA . GLU A 1 85 ? -21.371 19.248 -7.191 1.00 85.94 85 GLU A CA 1
ATOM 654 C C . GLU A 1 85 ? -20.456 20.397 -6.762 1.00 85.94 85 GLU A C 1
ATOM 656 O O . GLU A 1 85 ? -19.238 20.213 -6.654 1.00 85.94 85 GLU A O 1
ATOM 661 N N . GLY A 1 86 ? -21.051 21.547 -6.464 1.00 81.00 86 GLY A N 1
ATOM 662 C CA . GLY A 1 86 ? -20.418 22.677 -5.802 1.00 81.00 86 GLY A CA 1
ATOM 663 C C . GLY A 1 86 ? -20.744 22.730 -4.309 1.00 81.00 86 GLY A C 1
ATOM 664 O O . GLY A 1 86 ? -21.569 21.981 -3.798 1.00 81.00 86 GLY A O 1
ATOM 665 N N . VAL A 1 87 ? -20.114 23.669 -3.599 1.00 77.44 87 VAL A N 1
ATOM 666 C CA . VAL A 1 87 ? -20.183 23.814 -2.129 1.00 77.44 87 VAL A CA 1
ATOM 667 C C . VAL A 1 87 ? -21.607 23.883 -1.566 1.00 77.44 87 VAL A C 1
ATOM 669 O O . VAL A 1 87 ? -21.838 23.444 -0.445 1.00 77.44 87 VAL A O 1
ATOM 672 N N . ARG A 1 88 ? -22.553 24.448 -2.324 1.00 80.56 88 ARG A N 1
ATOM 673 C CA . ARG A 1 88 ? -23.954 24.619 -1.903 1.00 80.56 88 ARG A CA 1
ATOM 674 C C . ARG A 1 88 ? -24.803 23.363 -2.081 1.00 80.56 88 ARG A C 1
ATOM 676 O O . ARG A 1 88 ? -25.884 23.302 -1.509 1.00 80.56 88 ARG A O 1
ATOM 683 N N . ASP A 1 89 ? -24.314 22.393 -2.845 1.00 83.81 89 ASP A N 1
ATOM 684 C CA . ASP A 1 89 ? -25.055 21.177 -3.179 1.00 83.81 89 ASP A CA 1
ATOM 685 C C . ASP A 1 89 ? -24.868 20.079 -2.123 1.00 83.81 89 ASP A C 1
ATOM 687 O O . ASP A 1 89 ? -25.460 19.016 -2.245 1.00 83.81 89 ASP A O 1
ATOM 691 N N . LEU A 1 90 ? -24.024 20.297 -1.107 1.00 86.44 90 LEU A N 1
ATOM 692 C CA . LEU A 1 90 ? -23.668 19.296 -0.102 1.00 86.44 90 LEU A CA 1
ATOM 693 C C . LEU A 1 90 ? -23.820 19.860 1.314 1.00 86.44 90 LEU A C 1
ATOM 695 O O . LEU A 1 90 ? -23.315 20.942 1.622 1.00 86.44 90 LEU A O 1
ATOM 699 N N . SER A 1 91 ? -24.468 19.099 2.202 1.00 85.50 91 SER A N 1
ATOM 700 C CA . SER A 1 91 ? -24.466 19.412 3.634 1.00 85.50 91 SER A CA 1
ATOM 701 C C . SER A 1 91 ? -23.060 19.269 4.218 1.00 85.50 91 SER A C 1
ATOM 703 O O . SER A 1 91 ? -22.337 18.317 3.931 1.00 85.50 91 SER A O 1
ATOM 705 N N . ARG A 1 92 ? -22.682 20.199 5.101 1.00 83.06 92 ARG A N 1
ATOM 706 C CA . ARG A 1 92 ? -21.404 20.135 5.822 1.00 83.06 92 ARG A CA 1
ATOM 707 C C . ARG A 1 92 ? -21.467 19.416 7.165 1.00 83.06 92 ARG A C 1
ATOM 709 O O . ARG A 1 92 ? -20.432 19.238 7.797 1.00 83.06 92 ARG A O 1
ATOM 716 N N . LYS A 1 93 ? -22.667 19.048 7.615 1.00 84.38 93 LYS A N 1
ATOM 717 C CA . LYS A 1 93 ? -22.881 18.407 8.921 1.00 84.38 93 LYS A CA 1
ATOM 718 C C . LYS A 1 93 ? -23.266 16.936 8.817 1.00 84.38 93 LYS A C 1
ATOM 720 O O . LYS A 1 93 ? -23.334 16.274 9.847 1.00 84.38 93 LYS A O 1
ATOM 725 N N . MET A 1 94 ? -23.496 16.430 7.603 1.00 90.62 94 MET A N 1
ATOM 726 C CA . MET A 1 94 ? -23.761 15.009 7.388 1.00 90.62 94 MET A CA 1
ATOM 727 C C . MET A 1 94 ? -22.647 14.147 7.999 1.00 90.62 94 MET A C 1
ATOM 729 O O . MET A 1 94 ? -21.464 14.494 7.938 1.00 90.62 94 MET A O 1
ATOM 733 N N . ARG A 1 95 ? -23.016 12.993 8.552 1.00 92.38 95 ARG A N 1
ATOM 734 C CA . ARG A 1 95 ? -22.055 12.022 9.076 1.00 92.38 95 ARG A CA 1
ATOM 735 C C . ARG A 1 95 ? -21.640 11.079 7.956 1.00 92.38 95 ARG A C 1
ATOM 737 O O . ARG A 1 95 ? -22.491 10.420 7.371 1.00 92.38 95 ARG A O 1
ATOM 744 N N . ILE A 1 96 ? -20.344 10.974 7.681 1.00 94.06 96 ILE A N 1
ATOM 745 C CA . ILE A 1 96 ? -19.814 10.100 6.627 1.00 94.06 96 ILE A CA 1
ATOM 746 C C . ILE A 1 96 ? -19.008 8.980 7.280 1.00 94.06 96 ILE A C 1
ATOM 748 O O . ILE A 1 96 ? -17.993 9.253 7.917 1.00 94.06 96 ILE A O 1
ATOM 752 N N . THR A 1 97 ? -19.449 7.730 7.132 1.00 94.12 97 THR A N 1
ATOM 753 C CA . THR A 1 97 ? -18.735 6.559 7.674 1.00 94.12 97 THR A CA 1
ATOM 754 C C . THR A 1 97 ? -17.884 5.864 6.613 1.00 94.12 97 THR A C 1
ATOM 756 O O . THR A 1 97 ? -16.802 5.375 6.920 1.00 94.12 97 THR A O 1
ATOM 759 N N . ALA A 1 98 ? -18.314 5.892 5.352 1.00 96.44 98 ALA A N 1
ATOM 760 C CA . ALA A 1 98 ? -17.541 5.451 4.193 1.00 96.44 98 ALA A CA 1
ATOM 761 C C . ALA A 1 98 ? -18.044 6.151 2.926 1.00 96.44 98 ALA A C 1
ATOM 763 O O . ALA A 1 98 ? -19.200 6.574 2.866 1.00 96.44 98 ALA A O 1
ATOM 764 N N . VAL A 1 99 ? -17.207 6.223 1.892 1.00 97.38 99 VAL A N 1
ATOM 765 C CA . VAL A 1 99 ? -17.597 6.726 0.562 1.00 97.38 99 VAL A CA 1
ATOM 766 C C . VAL A 1 99 ? -17.255 5.715 -0.525 1.00 97.38 99 VAL A C 1
ATOM 768 O O . VAL A 1 99 ? -16.404 4.853 -0.327 1.00 97.38 99 VAL A O 1
ATOM 771 N N . ARG A 1 100 ? -17.865 5.839 -1.707 1.00 97.06 100 ARG A N 1
ATOM 772 C CA . ARG A 1 100 ? -17.644 4.896 -2.817 1.00 97.06 100 ARG A CA 1
ATOM 773 C C . ARG A 1 100 ? -16.171 4.717 -3.191 1.00 97.06 100 ARG A C 1
ATOM 775 O O . ARG A 1 100 ? -15.735 3.599 -3.473 1.00 97.06 100 ARG A O 1
ATOM 782 N N . GLY A 1 101 ? -15.411 5.811 -3.211 1.00 96.31 101 GLY A N 1
ATOM 783 C CA . GLY A 1 101 ? -14.025 5.789 -3.652 1.00 96.31 101 GLY A CA 1
ATOM 784 C C . GLY A 1 101 ? -13.204 7.035 -3.316 1.00 96.31 101 GLY A C 1
ATOM 785 O O . GLY A 1 101 ? -13.706 8.012 -2.739 1.00 96.31 101 GLY A O 1
ATOM 786 N N . PRO A 1 102 ? -11.901 6.994 -3.646 1.00 95.06 102 PRO A N 1
ATOM 787 C CA . PRO A 1 102 ? -10.947 8.024 -3.263 1.00 95.06 102 PRO A CA 1
ATOM 788 C C . PRO A 1 102 ? -11.170 9.360 -3.976 1.00 95.06 102 PRO A C 1
ATOM 790 O O . PRO A 1 102 ? -10.833 10.387 -3.394 1.00 95.06 102 PRO A O 1
ATOM 793 N N . LEU A 1 103 ? -11.760 9.396 -5.180 1.00 93.81 103 LEU A N 1
ATOM 794 C CA . LEU A 1 103 ? -12.037 10.669 -5.855 1.00 93.81 103 LEU A CA 1
ATOM 795 C C . LEU A 1 103 ? -13.132 11.433 -5.115 1.00 93.81 103 LEU A C 1
ATOM 797 O O . LEU A 1 103 ? -12.979 12.637 -4.889 1.00 93.81 103 LEU A O 1
ATOM 801 N N . THR A 1 104 ? -14.195 10.735 -4.695 1.00 93.44 104 THR A N 1
ATOM 802 C CA . THR A 1 104 ? -15.249 11.317 -3.859 1.00 93.44 104 THR A CA 1
ATOM 803 C C . THR A 1 104 ? -14.645 11.847 -2.562 1.00 93.44 104 THR A C 1
ATOM 805 O O . THR A 1 104 ? -14.867 13.009 -2.223 1.00 93.44 104 THR A O 1
ATOM 808 N N . ARG A 1 105 ? -13.819 11.052 -1.866 1.00 94.19 105 ARG A N 1
ATOM 809 C CA . ARG A 1 105 ? -13.144 11.518 -0.645 1.00 94.19 105 ARG A CA 1
ATOM 810 C C . ARG A 1 105 ? -12.298 12.760 -0.902 1.00 94.19 105 ARG A C 1
ATOM 812 O O . ARG A 1 105 ? -12.455 13.748 -0.198 1.00 94.19 105 ARG A O 1
ATOM 819 N N . SER A 1 106 ? -11.418 12.729 -1.902 1.00 90.00 106 SER A N 1
ATOM 820 C CA . SER A 1 106 ? -10.547 13.862 -2.227 1.00 90.00 106 SER A CA 1
ATOM 821 C C . SER A 1 106 ? -11.342 15.124 -2.541 1.00 90.00 106 SER A C 1
ATOM 823 O O . SER A 1 106 ? -10.942 16.205 -2.117 1.00 90.00 106 SER A O 1
ATOM 825 N N . LYS A 1 107 ? -12.478 14.998 -3.236 1.00 87.75 107 LYS A N 1
ATOM 826 C CA . LYS A 1 107 ? -13.370 16.125 -3.506 1.00 87.75 107 LYS A CA 1
ATOM 827 C C . LYS A 1 107 ? -13.945 16.700 -2.211 1.00 87.75 107 LYS A C 1
ATOM 829 O O . LYS A 1 107 ? -13.818 17.898 -1.988 1.00 87.75 107 LYS A O 1
ATOM 834 N N . LEU A 1 108 ? -14.538 15.864 -1.358 1.00 85.62 108 LEU A N 1
ATOM 835 C CA . LEU A 1 108 ? -15.189 16.291 -0.112 1.00 85.62 108 LEU A CA 1
ATOM 836 C C . LEU A 1 108 ? -14.195 16.811 0.941 1.00 85.62 108 LEU A C 1
ATOM 838 O O . LEU A 1 108 ? -14.500 17.750 1.671 1.00 85.62 108 LEU A O 1
ATOM 842 N N . SER A 1 109 ? -12.996 16.239 1.017 1.00 84.25 109 SER A N 1
ATOM 843 C CA . SER A 1 109 ? -11.975 16.645 1.991 1.00 84.25 109 SER A CA 1
ATOM 844 C C . SER A 1 109 ? -11.127 17.833 1.543 1.00 84.25 109 SER A C 1
ATOM 846 O O . SER A 1 109 ? -10.385 18.373 2.351 1.00 84.25 109 SER A O 1
ATOM 848 N N . ALA A 1 110 ? -11.198 18.263 0.280 1.00 76.00 110 ALA A N 1
ATOM 849 C CA . ALA A 1 110 ? -10.432 19.420 -0.171 1.00 76.00 110 ALA A CA 1
ATOM 850 C C . ALA A 1 110 ? -10.874 20.697 0.570 1.00 76.00 110 ALA A C 1
ATOM 852 O O . ALA A 1 110 ? -12.042 21.080 0.492 1.00 76.00 110 ALA A O 1
ATOM 853 N N . ASP A 1 111 ? -9.933 21.392 1.220 1.00 57.12 111 ASP A N 1
ATOM 854 C CA . ASP A 1 111 ? -10.206 22.623 1.992 1.00 57.12 111 ASP A CA 1
ATOM 855 C C . ASP A 1 111 ? -10.761 23.765 1.134 1.00 57.12 111 ASP A C 1
ATOM 857 O O . ASP A 1 111 ? -11.611 24.530 1.576 1.00 57.12 111 ASP A O 1
ATOM 861 N N . HIS A 1 112 ? -10.303 23.873 -0.120 1.00 51.38 112 HIS A N 1
ATOM 862 C CA . HIS A 1 112 ? -10.832 24.842 -1.091 1.00 51.38 112 HIS A CA 1
ATOM 863 C C . HIS A 1 112 ? -12.157 24.382 -1.733 1.00 51.38 112 HIS A C 1
ATOM 865 O O . HIS A 1 112 ? -12.727 25.107 -2.545 1.00 51.38 112 HIS A O 1
ATOM 871 N N . GLY A 1 113 ? -12.624 23.174 -1.393 1.00 56.59 113 GLY A N 1
ATOM 872 C CA . GLY A 1 113 ? -13.905 22.599 -1.791 1.00 56.59 113 GLY A CA 1
ATOM 873 C C . GLY A 1 113 ? -14.887 22.593 -0.619 1.00 56.59 113 GLY A C 1
ATOM 874 O O . GLY A 1 113 ? -15.603 23.568 -0.399 1.00 56.59 113 GLY A O 1
ATOM 875 N N . PHE A 1 114 ? -14.934 21.492 0.137 1.00 67.81 114 PHE A N 1
ATOM 876 C CA . PHE A 1 114 ? -15.965 21.254 1.156 1.00 67.81 114 PHE A CA 1
ATOM 877 C C . PHE A 1 114 ? -15.425 21.136 2.587 1.00 67.81 114 PHE A C 1
ATOM 879 O O . PHE A 1 114 ? -16.191 21.390 3.517 1.00 67.81 114 PHE A O 1
ATOM 886 N N . GLY A 1 115 ? -14.138 20.805 2.768 1.00 74.69 115 GLY A N 1
ATOM 887 C CA . GLY A 1 115 ? -13.491 20.703 4.084 1.00 74.69 115 GLY A CA 1
ATOM 888 C C . GLY A 1 115 ? -14.126 19.670 5.024 1.00 74.69 115 GLY A C 1
ATOM 889 O O . GLY A 1 115 ? -14.143 19.877 6.235 1.00 74.69 115 GLY A O 1
ATOM 890 N N . LEU A 1 116 ? -14.707 18.594 4.482 1.00 78.56 116 LEU A N 1
ATOM 891 C CA . LEU A 1 116 ? -15.391 17.574 5.278 1.00 78.56 116 LEU A CA 1
ATOM 892 C C . LEU A 1 116 ? -14.417 16.514 5.787 1.00 78.56 116 LEU A C 1
ATOM 894 O O . LEU A 1 116 ? -13.580 15.991 5.041 1.00 78.56 116 LEU A O 1
ATOM 898 N N . ALA A 1 117 ? -14.592 16.143 7.055 1.00 78.69 117 ALA A N 1
ATOM 899 C CA . ALA A 1 117 ? -13.942 14.986 7.647 1.00 78.69 117 ALA A CA 1
ATOM 900 C C . ALA A 1 117 ? -14.524 13.711 7.019 1.00 78.69 117 ALA A C 1
ATOM 902 O O . ALA A 1 117 ? -15.637 13.296 7.335 1.00 78.69 117 ALA A O 1
ATOM 903 N N . VAL A 1 118 ? -13.775 13.112 6.093 1.00 86.31 118 VAL A N 1
ATOM 904 C CA . VAL A 1 118 ? -14.193 11.913 5.359 1.00 86.31 118 VAL A CA 1
ATOM 905 C C . VAL A 1 118 ? -13.178 10.801 5.636 1.00 86.31 118 VAL A C 1
ATOM 907 O O . VAL A 1 118 ? -11.990 10.961 5.306 1.00 86.31 118 VAL A O 1
ATOM 910 N N . PRO A 1 119 ? -13.601 9.677 6.240 1.00 82.06 119 PRO A N 1
ATOM 911 C CA . PRO A 1 119 ? -12.699 8.580 6.562 1.00 82.06 119 PRO A CA 1
ATOM 912 C C . PRO A 1 119 ? -12.100 7.963 5.294 1.00 82.06 119 PRO A C 1
ATOM 914 O O . PRO A 1 119 ? -12.686 7.998 4.213 1.00 82.06 119 PRO A O 1
ATOM 917 N N . GLU A 1 120 ? -10.906 7.387 5.420 1.00 89.12 120 GLU A N 1
ATOM 918 C CA . GLU A 1 120 ? -10.231 6.646 4.345 1.00 89.12 120 GLU A CA 1
ATOM 919 C C . GLU A 1 120 ? -10.800 5.220 4.225 1.00 89.12 120 GLU A C 1
ATOM 921 O O . GLU A 1 120 ? -10.066 4.238 4.264 1.00 89.12 120 GLU A O 1
ATOM 926 N N . VAL A 1 121 ? -12.129 5.118 4.146 1.00 93.19 121 VAL A N 1
ATOM 927 C CA . VAL A 1 121 ? -12.870 3.864 3.994 1.00 93.19 121 VAL A CA 1
ATOM 928 C C . VAL A 1 121 ? -13.639 3.926 2.685 1.00 93.19 121 VAL A C 1
ATOM 930 O O . VAL A 1 121 ? -14.436 4.847 2.469 1.00 93.19 121 VAL A O 1
ATOM 933 N N . TYR A 1 122 ? -13.370 2.956 1.811 1.00 96.50 122 TYR A N 1
ATOM 934 C CA . TYR A 1 122 ? -13.843 2.959 0.434 1.00 96.50 122 TYR A CA 1
ATOM 935 C C . TYR A 1 122 ? -14.651 1.719 0.083 1.00 96.50 122 TYR A C 1
ATOM 937 O O . TYR A 1 122 ? -14.337 0.605 0.500 1.00 96.50 122 TYR A O 1
ATOM 945 N N . GLY A 1 123 ? -15.637 1.924 -0.776 1.00 96.31 123 GLY A N 1
ATOM 946 C CA . GLY A 1 123 ? -16.372 0.859 -1.436 1.00 96.31 123 GLY A CA 1
ATOM 947 C C . GLY A 1 123 ? -17.836 1.222 -1.577 1.00 96.31 123 GLY A C 1
ATOM 948 O O . GLY A 1 123 ? -18.447 1.753 -0.655 1.00 96.31 123 GLY A O 1
ATOM 949 N N . ASP A 1 124 ? -18.394 0.934 -2.747 1.00 97.44 124 ASP A N 1
ATOM 950 C CA . ASP A 1 124 ? -19.841 0.939 -2.921 1.00 97.44 124 ASP A CA 1
ATOM 951 C C . ASP A 1 124 ? -20.438 -0.233 -2.131 1.00 97.44 124 ASP A C 1
ATOM 953 O O . ASP A 1 124 ? -19.934 -1.353 -2.238 1.00 97.44 124 ASP A O 1
ATOM 957 N N . ALA A 1 125 ? -21.508 -0.017 -1.361 1.00 96.56 125 ALA A N 1
ATOM 958 C CA . ALA A 1 125 ? -22.108 -1.093 -0.569 1.00 96.56 125 ALA A CA 1
ATOM 959 C C . ALA A 1 125 ? -22.667 -2.243 -1.433 1.00 96.56 125 ALA A C 1
ATOM 961 O O . ALA A 1 125 ? -22.797 -3.364 -0.941 1.00 96.56 125 ALA A O 1
ATOM 962 N N . ALA A 1 126 ? -22.905 -2.027 -2.736 1.00 96.94 126 ALA A N 1
ATOM 963 C CA . ALA A 1 126 ? -23.249 -3.099 -3.671 1.00 96.94 126 ALA A CA 1
ATOM 964 C C . ALA A 1 126 ? -22.133 -4.154 -3.832 1.00 96.94 126 ALA A C 1
ATOM 966 O O . ALA A 1 126 ? -22.425 -5.283 -4.229 1.00 96.94 126 ALA A O 1
ATOM 967 N N . LEU A 1 127 ? -20.877 -3.840 -3.479 1.00 97.56 127 LEU A N 1
ATOM 968 C CA . LEU A 1 127 ? -19.778 -4.817 -3.438 1.00 97.56 127 LEU A CA 1
ATOM 969 C C . LEU A 1 127 ? -20.023 -5.947 -2.431 1.00 97.56 127 LEU A C 1
ATOM 971 O O . LEU A 1 127 ? -19.469 -7.032 -2.588 1.00 97.56 127 LEU A O 1
ATOM 975 N N . LEU A 1 128 ? -20.864 -5.712 -1.419 1.00 96.75 128 LEU A N 1
ATOM 976 C CA . LEU A 1 128 ? -21.206 -6.691 -0.387 1.00 96.75 128 LEU A CA 1
ATOM 977 C C . LEU A 1 128 ? -22.348 -7.629 -0.811 1.00 96.75 128 LEU A C 1
ATOM 979 O O . LEU A 1 128 ? -22.675 -8.554 -0.072 1.00 96.75 128 LEU A O 1
ATOM 983 N N . ALA A 1 129 ? -22.945 -7.438 -1.995 1.00 96.62 129 ALA A N 1
ATOM 984 C CA . ALA A 1 129 ? -24.054 -8.265 -2.477 1.00 96.62 129 ALA A CA 1
ATOM 985 C C . ALA A 1 129 ? -23.778 -9.788 -2.419 1.00 96.62 129 ALA A C 1
ATOM 987 O O . ALA A 1 129 ? -24.648 -10.502 -1.919 1.00 96.62 129 ALA A O 1
ATOM 988 N N . PRO A 1 130 ? -22.589 -10.303 -2.812 1.00 95.81 130 PRO A N 1
ATOM 989 C CA . PRO A 1 130 ? -22.287 -11.736 -2.736 1.00 95.81 130 PRO A CA 1
ATOM 990 C C . PRO A 1 130 ? -22.207 -12.298 -1.311 1.00 95.81 130 PRO A C 1
ATOM 992 O O . PRO A 1 130 ? -22.217 -13.517 -1.151 1.00 95.81 130 PRO A O 1
ATOM 995 N N . LEU A 1 131 ? -22.075 -11.443 -0.288 1.00 93.94 131 LEU A N 1
ATOM 996 C CA . LEU A 1 131 ? -22.061 -11.873 1.114 1.00 93.94 131 LEU A CA 1
ATOM 997 C C . LEU A 1 131 ? -23.471 -12.177 1.628 1.00 93.94 131 LEU A C 1
ATOM 999 O O . LEU A 1 131 ? -23.629 -13.033 2.489 1.00 93.94 131 LEU A O 1
ATOM 1003 N N . VAL A 1 132 ? -24.489 -11.494 1.096 1.00 94.50 132 VAL A N 1
ATOM 1004 C CA . VAL A 1 132 ? -25.882 -11.625 1.557 1.00 94.50 132 VAL A CA 1
ATOM 1005 C C . VAL A 1 132 ? -26.788 -12.393 0.599 1.00 94.50 132 VAL A C 1
ATOM 1007 O O . VAL A 1 132 ? -27.897 -12.787 0.964 1.00 94.50 132 VAL A O 1
ATOM 1010 N N . TYR A 1 133 ? -26.359 -12.572 -0.649 1.00 96.00 133 TYR A N 1
ATOM 1011 C CA . TYR A 1 133 ? -27.119 -13.279 -1.667 1.00 96.00 133 TYR A CA 1
ATOM 1012 C C . TYR A 1 133 ? -26.166 -13.947 -2.651 1.00 96.00 133 TYR A C 1
ATOM 1014 O O . TYR A 1 133 ? -25.432 -13.279 -3.364 1.00 96.00 133 TYR A O 1
ATOM 1022 N N . ARG A 1 134 ? -26.150 -15.278 -2.699 1.00 93.56 134 ARG A N 1
ATOM 1023 C CA . ARG A 1 134 ? -25.271 -16.021 -3.611 1.00 93.56 134 ARG A CA 1
ATOM 1024 C C . ARG A 1 134 ? -25.966 -17.280 -4.125 1.00 93.56 134 ARG A C 1
ATOM 1026 O O . ARG A 1 134 ? -25.657 -18.374 -3.663 1.00 93.56 134 ARG A O 1
ATOM 1033 N N . PRO A 1 135 ? -26.951 -17.134 -5.025 1.00 95.38 135 PRO A N 1
ATOM 1034 C CA . PRO A 1 135 ? -27.656 -18.279 -5.577 1.00 95.38 135 PRO A CA 1
ATOM 1035 C C . PRO A 1 135 ? -26.726 -19.099 -6.476 1.00 95.38 135 PRO A C 1
ATOM 1037 O O . PRO A 1 135 ? -25.870 -18.546 -7.170 1.00 95.38 135 PRO A O 1
ATOM 1040 N N . GLU A 1 136 ? -26.939 -20.409 -6.511 1.00 93.00 136 GLU A N 1
ATOM 1041 C CA . GLU A 1 136 ? -26.390 -21.253 -7.568 1.00 93.00 136 GLU A CA 1
ATOM 1042 C C . GLU A 1 136 ? -27.220 -21.043 -8.838 1.00 93.00 136 GLU A C 1
ATOM 1044 O O . GLU A 1 136 ? -28.442 -21.199 -8.834 1.00 93.00 136 GLU A O 1
ATOM 1049 N N . VAL A 1 137 ? -26.564 -20.625 -9.920 1.00 97.00 137 VAL A N 1
ATOM 1050 C CA . VAL A 1 137 ? -27.209 -20.322 -11.200 1.00 97.00 137 VAL A CA 1
ATOM 1051 C C . VAL A 1 137 ? -26.403 -20.971 -12.313 1.00 97.00 137 VAL A C 1
ATOM 1053 O O . VAL A 1 137 ? -25.192 -20.777 -12.403 1.00 97.00 137 VAL A O 1
ATOM 1056 N N . GLU A 1 138 ? -27.078 -21.730 -13.172 1.00 95.75 138 GLU A N 1
ATOM 1057 C CA . GLU A 1 138 ? -26.469 -22.297 -14.371 1.00 95.75 138 GLU A CA 1
ATOM 1058 C C . GLU A 1 138 ? -26.155 -21.193 -15.395 1.00 95.75 138 GLU A C 1
ATOM 1060 O O . GLU A 1 138 ? -26.996 -20.339 -15.705 1.00 95.75 138 GLU A O 1
ATOM 1065 N N . GLN A 1 139 ? -24.940 -21.222 -15.945 1.00 97.06 139 GLN A N 1
ATOM 1066 C CA . GLN A 1 139 ? -24.546 -20.329 -17.032 1.00 97.06 139 GLN A CA 1
ATOM 1067 C C . GLN A 1 139 ? -25.178 -20.803 -18.341 1.00 97.06 139 GLN A C 1
ATOM 1069 O O . GLN A 1 139 ? -24.778 -21.817 -18.903 1.00 97.06 139 GLN A O 1
ATOM 1074 N N . THR A 1 140 ? -26.159 -20.046 -18.823 1.00 97.25 140 THR A N 1
ATOM 1075 C CA . THR A 1 140 ? -26.970 -20.381 -20.005 1.00 97.25 140 THR A CA 1
ATOM 1076 C C . THR A 1 140 ? -26.660 -19.501 -21.212 1.00 97.25 140 THR A C 1
ATOM 1078 O O . THR A 1 140 ? -27.074 -19.831 -22.316 1.00 97.25 140 THR A O 1
ATOM 1081 N N . HIS A 1 141 ? -25.944 -18.389 -21.018 1.00 98.06 141 HIS A N 1
ATOM 1082 C CA . HIS A 1 141 ? -25.628 -17.422 -22.070 1.00 98.06 141 HIS A CA 1
ATOM 1083 C C . HIS A 1 141 ? -24.141 -17.047 -22.025 1.00 98.06 141 HIS A C 1
ATOM 1085 O O . HIS A 1 141 ? -23.543 -16.946 -20.949 1.00 98.06 141 HIS A O 1
ATOM 1091 N N . GLU A 1 142 ? -23.537 -16.798 -23.188 1.00 97.94 142 GLU A N 1
ATOM 1092 C CA . GLU A 1 142 ? -22.141 -16.354 -23.261 1.00 97.94 142 GLU A CA 1
ATOM 1093 C C . GLU A 1 142 ? -22.026 -14.881 -22.835 1.00 97.94 142 GLU A C 1
ATOM 1095 O O . GLU A 1 142 ? -21.159 -14.526 -22.035 1.00 97.94 142 GLU A O 1
ATOM 1100 N N . TYR A 1 143 ? -22.968 -14.034 -23.268 1.00 98.56 143 TYR A N 1
ATOM 1101 C CA . TYR A 1 143 ? -22.963 -12.603 -22.955 1.00 98.56 143 TYR A CA 1
ATOM 1102 C C . TYR A 1 143 ? -24.266 -12.149 -22.295 1.00 98.56 143 TYR A C 1
ATOM 1104 O O . TYR A 1 143 ? -25.360 -12.501 -22.726 1.00 98.56 143 TYR A O 1
ATOM 1112 N N . GLY A 1 144 ? -24.153 -11.281 -21.296 1.00 98.50 144 GLY A N 1
ATOM 1113 C CA . GLY A 1 144 ? -25.244 -10.466 -20.780 1.00 98.50 144 GLY A CA 1
ATOM 1114 C C . GLY A 1 144 ? -25.081 -9.026 -21.249 1.00 98.50 144 GLY A C 1
ATOM 1115 O O . GLY A 1 144 ? -24.070 -8.388 -20.956 1.00 98.50 144 GLY A O 1
ATOM 1116 N N . PHE A 1 145 ? -26.073 -8.494 -21.959 1.00 98.12 145 PHE A N 1
ATOM 1117 C CA . PHE A 1 145 ? -26.103 -7.102 -22.396 1.00 98.12 145 PHE A CA 1
ATOM 1118 C C . PHE A 1 145 ? -27.075 -6.315 -21.517 1.00 98.12 145 PHE A C 1
ATOM 1120 O O . PHE A 1 145 ? -28.290 -6.498 -21.588 1.00 98.12 145 PHE A O 1
ATOM 1127 N N . VAL A 1 146 ? -26.546 -5.443 -20.662 1.00 96.81 146 VAL A N 1
ATOM 1128 C CA . VAL A 1 146 ? -27.344 -4.685 -19.694 1.00 96.81 146 VAL A CA 1
ATOM 1129 C C . VAL A 1 146 ? -27.809 -3.363 -20.296 1.00 96.81 146 VAL A C 1
ATOM 1131 O O . VAL A 1 146 ? -26.988 -2.549 -20.723 1.00 96.81 146 VAL A O 1
ATOM 1134 N N . VAL A 1 147 ? -29.115 -3.105 -20.236 1.00 92.69 147 VAL A N 1
ATOM 1135 C CA . VAL A 1 147 ? -29.737 -1.850 -20.682 1.00 92.69 147 VAL A CA 1
ATOM 1136 C C . VAL A 1 147 ? -30.392 -1.111 -19.522 1.00 92.69 147 VAL A C 1
ATOM 1138 O O . VAL A 1 147 ? -31.039 -1.707 -18.662 1.00 92.69 147 VAL A O 1
ATOM 1141 N N . ARG A 1 148 ? -30.231 0.216 -19.483 1.00 89.44 148 ARG A N 1
ATOM 1142 C CA . ARG A 1 148 ? -30.935 1.085 -18.526 1.00 89.44 148 ARG A CA 1
ATOM 1143 C C . ARG A 1 148 ? -32.278 1.552 -19.086 1.00 89.44 148 ARG A C 1
ATOM 1145 O O . ARG A 1 148 ? -32.462 1.630 -20.297 1.00 89.44 148 ARG A O 1
ATOM 1152 N N . TRP A 1 149 ? -33.175 2.000 -18.205 1.00 83.38 149 TRP A N 1
ATOM 1153 C CA . TRP A 1 149 ? -34.504 2.514 -18.580 1.00 83.38 149 TRP A CA 1
ATOM 1154 C C . TRP A 1 149 ? -34.471 3.641 -19.638 1.00 83.38 149 TRP A C 1
ATOM 1156 O O . TRP A 1 149 ? -35.404 3.796 -20.431 1.00 83.38 149 TRP A O 1
ATOM 1166 N N . SER A 1 150 ? -33.397 4.440 -19.664 1.00 84.00 150 SER A N 1
ATOM 1167 C CA . SER A 1 150 ? -33.202 5.542 -20.614 1.00 84.00 150 SER A CA 1
ATOM 1168 C C . SER A 1 150 ? -32.619 5.097 -21.962 1.00 84.00 150 SER A C 1
ATOM 1170 O O . SER A 1 150 ? -32.640 5.861 -22.925 1.00 84.00 150 SER A O 1
ATOM 1172 N N . GLU A 1 151 ? -32.147 3.857 -22.084 1.00 88.94 151 GLU A N 1
ATOM 1173 C CA . GLU A 1 151 ? -31.453 3.321 -23.262 1.00 88.94 151 GLU A CA 1
ATOM 1174 C C . GLU A 1 151 ? -32.406 2.535 -24.169 1.00 88.94 151 GLU A C 1
ATOM 1176 O O . GLU A 1 151 ? -32.100 1.456 -24.674 1.00 88.94 151 GLU A O 1
ATOM 1181 N N . ARG A 1 152 ? -33.583 3.123 -24.420 1.00 86.31 152 ARG A N 1
ATOM 1182 C CA . ARG A 1 152 ? -34.687 2.498 -25.170 1.00 86.31 152 ARG A CA 1
ATOM 1183 C C . ARG A 1 152 ? -34.288 1.996 -26.558 1.00 86.31 152 ARG A C 1
ATOM 1185 O O . ARG A 1 152 ? -34.892 1.049 -27.046 1.00 86.31 152 ARG A O 1
ATOM 1192 N N . ARG A 1 153 ? -33.300 2.629 -27.202 1.00 89.25 153 ARG A N 1
ATOM 1193 C CA . ARG A 1 153 ? -32.791 2.197 -28.515 1.00 89.25 153 ARG A CA 1
ATOM 1194 C C . ARG A 1 153 ? -32.101 0.832 -28.452 1.00 89.25 153 ARG A C 1
ATOM 1196 O O . ARG A 1 153 ? -32.297 0.029 -29.350 1.00 89.25 153 ARG A O 1
ATOM 1203 N N . TRP A 1 154 ? -31.351 0.555 -27.385 1.00 92.69 154 TRP A N 1
ATOM 1204 C CA . TRP A 1 154 ? -30.660 -0.722 -27.198 1.00 92.69 154 TRP A CA 1
ATOM 1205 C C . TRP A 1 154 ? -31.630 -1.787 -26.701 1.00 92.69 154 TRP A C 1
ATOM 1207 O O . TRP A 1 154 ? -31.614 -2.899 -27.201 1.00 92.69 154 TRP A O 1
ATOM 1217 N N . ALA A 1 155 ? -32.583 -1.415 -25.842 1.00 91.12 155 ALA A N 1
ATOM 1218 C CA . ALA A 1 155 ? -33.657 -2.321 -25.427 1.00 91.12 155 ALA A CA 1
ATOM 1219 C C . ALA A 1 155 ? -34.547 -2.815 -26.592 1.00 91.12 155 ALA A C 1
ATOM 1221 O O . ALA A 1 155 ? -35.219 -3.831 -26.458 1.00 91.12 155 ALA A O 1
ATOM 1222 N N . ARG A 1 156 ? -34.578 -2.092 -27.722 1.00 92.88 156 ARG A N 1
ATOM 1223 C CA . ARG A 1 156 ? -35.319 -2.460 -28.944 1.00 92.88 156 ARG A CA 1
ATOM 1224 C C . ARG A 1 156 ? -34.458 -3.148 -30.006 1.00 92.88 156 ARG A C 1
ATOM 1226 O O . ARG A 1 156 ? -34.994 -3.501 -31.052 1.00 92.88 156 ARG A O 1
ATOM 1233 N N . ALA A 1 157 ? -33.151 -3.274 -29.783 1.00 94.12 157 ALA A N 1
ATOM 1234 C CA . ALA A 1 157 ? -32.268 -3.957 -30.715 1.00 94.12 157 ALA A CA 1
ATOM 1235 C C . ALA A 1 157 ? -32.536 -5.470 -30.707 1.00 94.12 157 ALA A C 1
ATOM 1237 O O . ALA A 1 157 ? -33.051 -6.025 -29.734 1.00 94.12 157 ALA A O 1
ATOM 1238 N N . THR A 1 158 ? -32.172 -6.135 -31.799 1.00 95.62 158 THR A N 1
ATOM 1239 C CA . THR A 1 158 ? -32.280 -7.591 -31.918 1.00 95.62 158 THR A CA 1
ATOM 1240 C C . THR A 1 158 ? -30.985 -8.230 -31.431 1.00 95.62 158 THR A C 1
ATOM 1242 O O . THR A 1 158 ? -29.913 -7.875 -31.913 1.00 95.62 158 THR A O 1
ATOM 1245 N N . TYR A 1 159 ? -31.071 -9.197 -30.520 1.00 96.31 159 TYR A N 1
ATOM 1246 C CA . TYR A 1 159 ? -29.918 -9.922 -29.979 1.00 96.31 159 TYR A CA 1
ATOM 1247 C C . TYR A 1 159 ? -29.942 -11.389 -30.430 1.00 96.31 159 TYR A C 1
ATOM 1249 O O . TYR A 1 159 ? -31.011 -11.963 -30.646 1.00 96.31 159 TYR A O 1
ATOM 1257 N N . GLY A 1 160 ? -28.763 -11.969 -30.643 1.00 95.12 160 GLY A N 1
ATOM 1258 C CA . GLY A 1 160 ? -28.587 -13.385 -30.965 1.00 95.12 160 GLY A CA 1
ATOM 1259 C C . GLY A 1 160 ? -28.879 -14.310 -29.773 1.00 95.12 160 GLY A C 1
ATOM 1260 O O . GLY A 1 160 ? -28.981 -13.837 -28.642 1.00 95.12 160 GLY A O 1
ATOM 1261 N N . PRO A 1 161 ? -28.990 -15.630 -30.010 1.00 93.75 161 PRO A N 1
ATOM 1262 C CA . PRO A 1 161 ? -29.406 -16.602 -28.994 1.00 93.75 161 PRO A CA 1
ATOM 1263 C C . PRO A 1 161 ? -28.429 -16.729 -27.813 1.00 93.75 161 PRO A C 1
ATOM 1265 O O . PRO A 1 161 ? -28.865 -17.005 -26.702 1.00 93.75 161 PRO A O 1
ATOM 1268 N N . ASP A 1 162 ? -27.136 -16.466 -28.023 1.00 94.19 162 ASP A N 1
ATOM 1269 C CA . ASP A 1 162 ? -26.107 -16.559 -26.974 1.00 94.19 162 ASP A CA 1
ATOM 1270 C C . ASP A 1 162 ? -26.038 -15.314 -26.070 1.00 94.19 162 ASP A C 1
ATOM 1272 O O . ASP A 1 162 ? -25.173 -15.224 -25.192 1.00 94.19 162 ASP A O 1
ATOM 1276 N N . ILE A 1 163 ? -26.913 -14.326 -26.301 1.00 98.19 163 ILE A N 1
ATOM 1277 C CA . ILE A 1 163 ? -26.894 -13.030 -25.623 1.00 98.19 163 ILE A CA 1
ATOM 1278 C C . ILE A 1 163 ? -28.189 -12.821 -24.846 1.00 98.19 163 ILE A C 1
ATOM 1280 O O . ILE A 1 163 ? -29.276 -12.721 -25.415 1.00 98.19 163 ILE A O 1
ATOM 1284 N N . LYS A 1 164 ? -28.063 -12.651 -23.531 1.00 98.06 164 LYS A N 1
ATOM 1285 C CA . LYS A 1 164 ? -29.175 -12.282 -22.661 1.00 98.06 164 LYS A CA 1
ATOM 1286 C C . LYS A 1 164 ? -29.298 -10.769 -22.558 1.00 98.06 164 LYS A C 1
ATOM 1288 O O . LYS A 1 164 ? -28.384 -10.098 -22.081 1.00 98.06 164 LYS A O 1
ATOM 1293 N N . LEU A 1 165 ? -30.447 -10.223 -22.943 1.00 97.19 165 LEU A N 1
ATOM 1294 C CA . LEU A 1 165 ? -30.780 -8.829 -22.652 1.00 97.19 165 LEU A CA 1
ATOM 1295 C C . LEU A 1 165 ? -31.220 -8.702 -21.186 1.00 97.19 165 LEU A C 1
ATOM 1297 O O . LEU A 1 165 ? -32.175 -9.353 -20.765 1.00 97.19 165 LEU A O 1
ATOM 1301 N N . ILE A 1 166 ? -30.540 -7.856 -20.413 1.00 96.88 166 ILE A N 1
ATOM 1302 C CA . ILE A 1 166 ? -30.798 -7.664 -18.980 1.00 96.88 166 ILE A CA 1
ATOM 1303 C C . ILE A 1 166 ? -31.288 -6.233 -18.746 1.00 96.88 166 ILE A C 1
ATOM 1305 O O . ILE A 1 166 ? -30.534 -5.270 -18.888 1.00 96.88 166 ILE A O 1
ATOM 1309 N N . ASP A 1 167 ? -32.559 -6.091 -18.376 1.00 92.19 167 ASP A N 1
ATOM 1310 C CA . ASP A 1 167 ? -33.197 -4.789 -18.163 1.00 92.19 167 ASP A CA 1
ATOM 1311 C C . ASP A 1 167 ? -33.074 -4.311 -16.708 1.00 92.19 167 ASP A C 1
ATOM 1313 O O . ASP A 1 167 ? -33.641 -4.899 -15.784 1.00 92.19 167 ASP A O 1
ATOM 1317 N N . PHE A 1 168 ? -32.363 -3.198 -16.509 1.00 92.69 168 PHE A N 1
ATOM 1318 C CA . PHE A 1 168 ? -32.190 -2.553 -15.206 1.00 92.69 168 PHE A CA 1
ATOM 1319 C C . PHE A 1 168 ? -33.370 -1.659 -14.791 1.00 92.69 168 PHE A C 1
ATOM 1321 O O . PHE A 1 168 ? -33.302 -1.036 -13.733 1.00 92.69 168 PHE A O 1
ATOM 1328 N N . ALA A 1 169 ? -34.453 -1.579 -15.569 1.00 88.56 169 ALA A N 1
ATOM 1329 C CA . ALA A 1 169 ? -35.725 -0.997 -15.126 1.00 88.56 169 ALA A CA 1
ATOM 1330 C C . ALA A 1 169 ? -36.535 -1.945 -14.216 1.00 88.56 169 ALA A C 1
ATOM 1332 O O . ALA A 1 169 ? -37.519 -1.528 -13.603 1.00 88.56 169 ALA A O 1
ATOM 1333 N N . ARG A 1 170 ? -36.136 -3.220 -14.112 1.00 89.50 170 ARG A N 1
ATOM 1334 C CA . ARG A 1 170 ? -36.785 -4.202 -13.235 1.00 89.50 170 ARG A CA 1
ATOM 1335 C C . ARG A 1 170 ? -36.588 -3.869 -11.756 1.00 89.50 170 ARG A C 1
ATOM 1337 O O . ARG A 1 170 ? -35.527 -3.413 -11.338 1.00 89.50 170 ARG A O 1
ATOM 1344 N N . THR A 1 171 ? -37.612 -4.176 -10.962 1.00 87.81 171 THR A N 1
ATOM 1345 C CA . THR A 1 171 ? -37.629 -4.004 -9.499 1.00 87.81 171 THR A CA 1
ATOM 1346 C C . THR A 1 171 ? -37.211 -5.258 -8.727 1.00 87.81 171 THR A C 1
ATOM 1348 O O . THR A 1 171 ? -36.933 -5.184 -7.534 1.00 87.81 171 THR A O 1
ATOM 1351 N N . ASP A 1 172 ? -37.160 -6.411 -9.397 1.00 93.19 172 ASP A N 1
ATOM 1352 C CA . ASP A 1 172 ? -36.711 -7.690 -8.840 1.00 93.19 172 ASP A CA 1
ATOM 1353 C C . ASP A 1 172 ? -35.176 -7.755 -8.812 1.00 93.19 172 ASP A C 1
ATOM 1355 O O . ASP A 1 172 ? -34.541 -8.200 -9.771 1.00 93.19 172 ASP A O 1
ATOM 1359 N N . ILE A 1 173 ? -34.583 -7.275 -7.714 1.00 95.69 173 ILE A N 1
ATOM 1360 C CA . ILE A 1 173 ? -33.125 -7.212 -7.528 1.00 95.69 173 ILE A CA 1
ATOM 1361 C C . ILE A 1 173 ? -32.482 -8.594 -7.652 1.00 95.69 173 ILE A C 1
ATOM 1363 O O . ILE A 1 173 ? -31.515 -8.773 -8.392 1.00 95.69 173 ILE A O 1
ATOM 1367 N N . GLU A 1 174 ? -33.028 -9.584 -6.953 1.00 97.12 174 GLU A N 1
ATOM 1368 C CA . GLU A 1 174 ? -32.465 -10.930 -6.923 1.00 97.12 174 GLU A CA 1
ATOM 1369 C C . GLU A 1 174 ? -32.579 -11.629 -8.280 1.00 97.12 174 GLU A C 1
ATOM 1371 O O . GLU A 1 174 ? -31.643 -12.308 -8.696 1.00 97.12 174 GLU A O 1
ATOM 1376 N N . GLY A 1 175 ? -33.681 -11.440 -9.010 1.00 97.25 175 GLY A N 1
ATOM 1377 C CA . GLY A 1 175 ? -33.814 -11.957 -10.369 1.00 97.25 175 GLY A CA 1
ATOM 1378 C C . GLY A 1 175 ? -32.871 -11.298 -11.363 1.00 97.25 175 GLY A C 1
ATOM 1379 O O . GLY A 1 175 ? -32.324 -12.000 -12.207 1.00 97.25 175 GLY A O 1
ATOM 1380 N N . VAL A 1 176 ? -32.607 -9.994 -11.241 1.00 97.31 176 VAL A N 1
ATOM 1381 C CA . VAL A 1 176 ? -31.578 -9.335 -12.062 1.00 97.31 176 VAL A CA 1
ATOM 1382 C C . VAL A 1 176 ? -30.185 -9.881 -11.731 1.00 97.31 176 VAL A C 1
ATOM 1384 O O . VAL A 1 176 ? -29.409 -10.143 -12.647 1.00 97.31 176 VAL A O 1
ATOM 1387 N N . ILE A 1 177 ? -29.871 -10.128 -10.453 1.00 98.12 177 ILE A N 1
ATOM 1388 C CA . ILE A 1 177 ? -28.608 -10.778 -10.059 1.00 98.12 177 ILE A CA 1
ATOM 1389 C C . ILE A 1 177 ? -28.512 -12.191 -10.650 1.00 98.12 177 ILE A C 1
ATOM 1391 O O . ILE A 1 177 ? -27.474 -12.540 -11.210 1.00 98.12 177 ILE A O 1
ATOM 1395 N N . ARG A 1 178 ? -29.585 -12.993 -10.589 1.00 98.25 178 ARG A N 1
ATOM 1396 C CA . ARG A 1 178 ? -29.615 -14.319 -11.232 1.00 98.25 178 ARG A CA 1
ATOM 1397 C C . ARG A 1 178 ? -29.406 -14.221 -12.742 1.00 98.25 178 ARG A C 1
ATOM 1399 O O . ARG A 1 178 ? -28.684 -15.033 -13.308 1.00 98.25 178 ARG A O 1
ATOM 1406 N N . ASP A 1 179 ? -29.970 -13.212 -13.399 1.00 98.31 179 ASP A N 1
ATOM 1407 C CA . ASP A 1 179 ? -29.756 -13.007 -14.830 1.00 98.31 179 ASP A CA 1
ATOM 1408 C C . ASP A 1 179 ? -28.306 -12.643 -15.161 1.00 98.31 179 ASP A C 1
ATOM 1410 O O . ASP A 1 179 ? -27.756 -13.192 -16.117 1.00 98.31 179 ASP A O 1
ATOM 1414 N N . LEU A 1 180 ? -27.664 -11.794 -14.352 1.00 98.31 180 LEU A N 1
ATOM 1415 C CA . LEU A 1 180 ? -26.233 -11.504 -14.479 1.00 98.31 180 LEU A CA 1
ATOM 1416 C C . LEU A 1 180 ? -25.398 -12.783 -14.312 1.00 98.31 180 LEU A C 1
ATOM 1418 O O . LEU A 1 180 ? -24.562 -13.073 -15.161 1.00 98.31 180 LEU A O 1
ATOM 1422 N N . LEU A 1 181 ? -25.669 -13.576 -13.270 1.00 98.19 181 LEU A N 1
ATOM 1423 C CA . LEU A 1 181 ? -24.962 -14.833 -12.985 1.00 98.19 181 LEU A CA 1
ATOM 1424 C C . LEU A 1 181 ? -25.176 -15.912 -14.055 1.00 98.19 181 LEU A C 1
ATOM 1426 O O . LEU A 1 181 ? -24.306 -16.754 -14.255 1.00 98.19 181 LEU A O 1
ATOM 1430 N N . SER A 1 182 ? -26.302 -15.872 -14.773 1.00 98.38 182 SER A N 1
ATOM 1431 C CA . SER A 1 182 ? -26.570 -16.784 -15.892 1.00 98.38 182 SER A CA 1
ATOM 1432 C C . SER A 1 182 ? -25.719 -16.508 -17.141 1.00 98.38 182 SER A C 1
ATOM 1434 O O . SER A 1 182 ? -25.793 -17.275 -18.103 1.00 98.38 182 SER A O 1
ATOM 1436 N N . CYS A 1 183 ? -24.918 -15.436 -17.135 1.00 98.56 183 CYS A N 1
ATOM 1437 C CA . CYS A 1 183 ? -24.053 -15.021 -18.237 1.00 98.56 183 CYS A CA 1
ATOM 1438 C C . CYS A 1 183 ? -22.568 -15.209 -17.887 1.00 98.56 183 CYS A C 1
ATOM 1440 O O . CYS A 1 183 ? -22.161 -14.997 -16.744 1.00 98.56 183 CYS A O 1
ATOM 1442 N N . ARG A 1 184 ? -21.728 -15.542 -18.876 1.00 98.19 184 ARG A N 1
ATOM 1443 C CA . ARG A 1 184 ? -20.266 -15.646 -18.684 1.00 98.19 184 ARG A CA 1
ATOM 1444 C C . ARG A 1 184 ? -19.540 -14.307 -18.720 1.00 98.19 184 ARG A C 1
ATOM 1446 O O . ARG A 1 184 ? -18.566 -14.131 -17.993 1.00 98.19 184 ARG A O 1
ATOM 1453 N N . LYS A 1 185 ? -19.998 -13.373 -19.553 1.00 98.62 185 LYS A N 1
ATOM 1454 C CA . LYS A 1 185 ? -19.427 -12.027 -19.698 1.00 98.62 185 LYS A CA 1
ATOM 1455 C C . LYS A 1 185 ? -20.532 -10.972 -19.662 1.00 98.62 185 LYS A C 1
ATOM 1457 O O . LYS A 1 185 ? -21.606 -11.201 -20.207 1.00 98.62 185 LYS A O 1
ATOM 1462 N N . ILE A 1 186 ? -20.288 -9.804 -19.064 1.00 98.69 186 ILE A N 1
ATOM 1463 C CA . ILE A 1 186 ? -21.273 -8.708 -18.972 1.00 98.69 186 ILE A CA 1
ATOM 1464 C C . ILE A 1 186 ? -20.808 -7.466 -19.731 1.00 98.69 186 ILE A C 1
ATOM 1466 O O . ILE A 1 186 ? -19.694 -6.986 -19.545 1.00 98.69 186 ILE A O 1
ATOM 1470 N N . ILE A 1 187 ? -21.694 -6.881 -20.531 1.00 98.44 187 ILE A N 1
ATOM 1471 C CA . ILE A 1 187 ? -21.503 -5.578 -21.175 1.00 98.44 187 ILE A CA 1
ATOM 1472 C C . ILE A 1 187 ? -22.514 -4.615 -20.576 1.00 98.44 187 ILE A C 1
ATOM 1474 O O . ILE A 1 187 ? -23.715 -4.894 -20.560 1.00 98.44 187 ILE A O 1
ATOM 1478 N N . THR A 1 188 ? -22.054 -3.473 -20.069 1.00 96.62 188 THR A N 1
ATOM 1479 C CA . THR A 1 188 ? -22.964 -2.520 -19.432 1.00 96.62 188 THR A CA 1
ATOM 1480 C C . THR A 1 188 ? -22.459 -1.085 -19.460 1.00 96.62 188 THR A C 1
ATOM 1482 O O . THR A 1 188 ? -21.271 -0.810 -19.301 1.00 96.62 188 THR A O 1
ATOM 1485 N N . SER A 1 189 ? -23.397 -0.151 -19.618 1.00 93.81 189 SER A N 1
ATOM 1486 C CA . SER A 1 189 ? -23.190 1.289 -19.419 1.00 93.81 189 SER A CA 1
ATOM 1487 C C . SER A 1 189 ? -23.540 1.745 -17.992 1.00 93.81 189 SER A C 1
ATOM 1489 O O . SER A 1 189 ? -23.455 2.932 -17.660 1.00 93.81 189 SER A O 1
ATOM 1491 N N . SER A 1 190 ? -23.997 0.818 -17.144 1.00 93.06 190 SER A N 1
ATOM 1492 C CA . SER A 1 190 ? -24.424 1.071 -15.772 1.00 93.06 190 SER A CA 1
ATOM 1493 C C . SER A 1 190 ? -23.269 0.866 -14.801 1.00 93.06 190 SER A C 1
ATOM 1495 O O . SER A 1 190 ? -22.665 -0.203 -14.771 1.00 93.06 190 SER A O 1
ATOM 1497 N N . LEU A 1 191 ? -23.023 1.853 -13.932 1.00 94.25 191 LEU A N 1
ATOM 1498 C CA . LEU A 1 191 ? -22.031 1.731 -12.859 1.00 94.25 191 LEU A CA 1
ATOM 1499 C C . LEU A 1 191 ? -22.320 0.511 -11.971 1.00 94.25 191 LEU A C 1
ATOM 1501 O O . LEU A 1 191 ? -21.444 -0.321 -11.784 1.00 94.25 191 LEU A O 1
ATOM 1505 N N . HIS A 1 192 ? -23.556 0.355 -11.487 1.00 94.50 192 HIS A N 1
ATOM 1506 C CA . HIS A 1 192 ? -23.915 -0.798 -10.655 1.00 94.50 192 HIS A CA 1
ATOM 1507 C C . HIS A 1 192 ? -23.914 -2.118 -11.432 1.00 94.50 192 HIS A C 1
ATOM 1509 O O . HIS A 1 192 ? -23.756 -3.169 -10.826 1.00 94.50 192 HIS A O 1
ATOM 1515 N N . GLY A 1 193 ? -24.037 -2.077 -12.764 1.00 95.88 193 GLY A N 1
ATOM 1516 C CA . GLY A 1 193 ? -23.828 -3.264 -13.591 1.00 95.88 193 GLY A CA 1
ATOM 1517 C C . GLY A 1 193 ? -22.381 -3.748 -13.501 1.00 95.88 193 GLY A C 1
ATOM 1518 O O . GLY A 1 193 ? -22.153 -4.935 -13.294 1.00 95.88 193 GLY A O 1
ATOM 1519 N N . LEU A 1 194 ? -21.418 -2.821 -13.576 1.00 97.38 194 LEU A N 1
ATOM 1520 C CA . LEU A 1 194 ? -19.996 -3.130 -13.398 1.00 97.38 194 LEU A CA 1
ATOM 1521 C C . LEU A 1 194 ? -19.690 -3.558 -11.961 1.00 97.38 194 LEU A C 1
ATOM 1523 O O . LEU A 1 194 ? -19.041 -4.578 -11.774 1.00 97.38 194 LEU A O 1
ATOM 1527 N N . ILE A 1 195 ? -20.191 -2.821 -10.961 1.00 97.81 195 ILE A N 1
ATOM 1528 C CA . ILE A 1 195 ? -19.938 -3.117 -9.541 1.00 97.81 195 ILE A CA 1
ATOM 1529 C C . ILE A 1 195 ? -20.429 -4.516 -9.176 1.00 97.81 195 ILE A C 1
ATOM 1531 O O . ILE A 1 195 ? -19.689 -5.283 -8.565 1.00 97.81 195 ILE A O 1
ATOM 1535 N N . VAL A 1 196 ? -21.664 -4.860 -9.554 1.00 97.81 196 VAL A N 1
ATOM 1536 C CA . VAL A 1 196 ? -22.239 -6.172 -9.243 1.00 97.81 196 VAL A CA 1
ATOM 1537 C C . VAL A 1 196 ? -21.513 -7.267 -10.023 1.00 97.81 196 VAL A C 1
ATOM 1539 O O . VAL A 1 196 ? -21.128 -8.263 -9.419 1.00 97.81 196 VAL A O 1
ATOM 1542 N N . ALA A 1 197 ? -21.238 -7.086 -11.319 1.00 98.12 197 ALA A N 1
ATOM 1543 C CA . ALA A 1 197 ? -20.464 -8.067 -12.083 1.00 98.12 197 ALA A CA 1
ATOM 1544 C C . ALA A 1 197 ? -19.084 -8.324 -11.449 1.00 98.12 197 ALA A C 1
ATOM 1546 O O . ALA A 1 197 ? -18.715 -9.475 -11.233 1.00 98.12 197 ALA A O 1
ATOM 1547 N N . ASP A 1 198 ? -18.362 -7.268 -11.065 1.00 98.25 198 ASP A N 1
ATOM 1548 C CA . ASP A 1 198 ? -17.071 -7.373 -10.381 1.00 98.25 198 ASP A CA 1
ATOM 1549 C C . ASP A 1 198 ? -17.179 -8.052 -9.006 1.00 98.25 198 ASP A C 1
ATOM 1551 O O . ASP A 1 198 ? -16.347 -8.900 -8.684 1.00 98.25 198 ASP A O 1
ATOM 1555 N N . ALA A 1 199 ? -18.209 -7.737 -8.212 1.00 97.25 199 ALA A N 1
ATOM 1556 C CA . ALA A 1 199 ? -18.420 -8.338 -6.894 1.00 97.25 199 ALA A CA 1
ATOM 1557 C C . ALA A 1 199 ? -18.618 -9.862 -6.974 1.00 97.25 199 ALA A C 1
ATOM 1559 O O . ALA A 1 199 ? -18.061 -10.607 -6.164 1.00 97.25 199 ALA A O 1
ATOM 1560 N N . TYR A 1 200 ? -19.369 -10.333 -7.974 1.00 96.88 200 TYR A N 1
ATOM 1561 C CA . TYR A 1 200 ? -19.589 -11.761 -8.227 1.00 96.88 200 TYR A CA 1
ATOM 1562 C C . TYR A 1 200 ? -18.478 -12.421 -9.062 1.00 96.88 200 TYR A C 1
ATOM 1564 O O . TYR A 1 200 ? -18.517 -13.632 -9.268 1.00 96.88 200 TYR A O 1
ATOM 1572 N N . GLY A 1 201 ? -17.469 -11.665 -9.510 1.00 96.56 201 GLY A N 1
ATOM 1573 C CA . GLY A 1 201 ? -16.340 -12.191 -10.280 1.00 96.56 201 GLY A CA 1
ATOM 1574 C C . GLY A 1 201 ? -16.655 -12.500 -11.747 1.00 96.56 201 GLY A C 1
ATOM 1575 O O . GLY A 1 201 ? -15.989 -13.341 -12.344 1.00 96.56 201 GLY A O 1
ATOM 1576 N N . ILE A 1 202 ? -17.656 -11.839 -12.333 1.00 98.12 202 ILE A N 1
ATOM 1577 C CA . ILE A 1 202 ? -18.048 -12.009 -13.736 1.00 98.12 202 ILE A CA 1
ATOM 1578 C C . ILE A 1 202 ? -17.213 -11.056 -14.614 1.00 98.12 202 ILE A C 1
ATOM 1580 O O . ILE A 1 202 ? -17.273 -9.835 -14.402 1.00 98.12 202 ILE A O 1
ATOM 1584 N N . PRO A 1 203 ? -16.455 -11.556 -15.612 1.00 98.25 203 PRO A N 1
ATOM 1585 C CA . PRO A 1 203 ? -15.767 -10.714 -16.589 1.00 98.25 203 PRO A CA 1
ATOM 1586 C C . PRO A 1 203 ? -16.713 -9.691 -17.221 1.00 98.25 203 PRO A C 1
ATOM 1588 O O . PRO A 1 203 ? -17.830 -10.023 -17.618 1.00 98.25 203 PRO A O 1
ATOM 1591 N N . ASN A 1 204 ? -16.287 -8.432 -17.312 1.00 98.31 204 ASN A N 1
ATOM 1592 C CA . ASN A 1 204 ? -17.163 -7.364 -17.786 1.00 98.31 204 ASN A CA 1
ATOM 1593 C C . ASN A 1 204 ? -16.437 -6.276 -18.586 1.00 98.31 204 ASN A C 1
ATOM 1595 O O . ASN A 1 204 ? -15.238 -6.051 -18.408 1.00 98.31 204 ASN A O 1
ATOM 1599 N N . ALA A 1 205 ? -17.194 -5.611 -19.460 1.00 97.75 205 ALA A N 1
ATOM 1600 C CA . ALA A 1 205 ? -16.759 -4.509 -20.309 1.00 97.75 205 ALA A CA 1
ATOM 1601 C C . ALA A 1 205 ? -17.629 -3.261 -20.079 1.00 97.75 205 ALA A C 1
ATOM 1603 O O . ALA A 1 205 ? -18.859 -3.336 -19.963 1.00 97.75 205 ALA A O 1
ATOM 1604 N N . TRP A 1 206 ? -16.978 -2.096 -20.024 1.00 97.12 206 TRP A N 1
ATOM 1605 C CA . TRP A 1 206 ? -17.642 -0.809 -19.825 1.00 97.12 206 TRP A CA 1
ATOM 1606 C C . TRP A 1 206 ? -18.096 -0.229 -21.166 1.00 97.12 206 TRP A C 1
ATOM 1608 O O . TRP A 1 206 ? -17.286 0.245 -21.955 1.00 97.12 206 TRP A O 1
ATOM 1618 N N . LEU A 1 207 ? -19.406 -0.228 -21.406 1.00 95.19 207 LEU A N 1
ATOM 1619 C CA . LEU A 1 207 ? -20.017 0.384 -22.583 1.00 95.19 207 LEU A CA 1
ATOM 1620 C C . LEU A 1 207 ? -20.146 1.903 -22.408 1.00 95.19 207 LEU A C 1
ATOM 1622 O O . LEU A 1 207 ? -20.784 2.389 -21.468 1.00 95.19 207 LEU A O 1
ATOM 1626 N N . ALA A 1 208 ? -19.587 2.654 -23.353 1.00 91.00 208 ALA A N 1
ATOM 1627 C CA . ALA A 1 208 ? -19.720 4.099 -23.428 1.00 91.00 208 ALA A CA 1
ATOM 1628 C C . ALA A 1 208 ? -21.188 4.510 -23.635 1.00 91.00 208 ALA A C 1
ATOM 1630 O O . ALA A 1 208 ? -21.884 4.012 -24.519 1.00 91.00 208 ALA A O 1
ATOM 1631 N N . SER A 1 209 ? -21.671 5.458 -22.834 1.00 84.69 209 SER A N 1
ATOM 1632 C CA . SER A 1 209 ? -23.015 6.022 -22.975 1.00 84.69 209 SER A CA 1
ATOM 1633 C C . SER A 1 209 ? -23.019 7.457 -22.467 1.00 84.69 209 SER A C 1
ATOM 1635 O O . SER A 1 209 ? -22.484 7.736 -21.398 1.00 84.69 209 SER A O 1
ATOM 1637 N N . GLY A 1 210 ? -23.642 8.371 -23.214 1.00 73.75 210 GLY A N 1
ATOM 1638 C CA . GLY A 1 210 ? -23.803 9.774 -22.808 1.00 73.75 210 GLY A CA 1
ATOM 1639 C C . GLY A 1 210 ? -24.979 10.016 -21.854 1.00 73.75 210 GLY A C 1
ATOM 1640 O O . GLY A 1 210 ? -25.192 11.133 -21.400 1.00 73.75 210 GLY A O 1
ATOM 1641 N N . THR A 1 211 ? -25.776 8.987 -21.558 1.00 62.25 211 THR A N 1
ATOM 1642 C CA . THR A 1 211 ? -26.988 9.110 -20.735 1.00 62.25 211 THR A CA 1
ATOM 1643 C C . THR A 1 211 ? -26.794 9.005 -19.206 1.00 62.25 211 THR A C 1
ATOM 1645 O O . THR A 1 211 ? -27.715 9.399 -18.485 1.00 62.25 211 THR A O 1
ATOM 1648 N N . PRO A 1 212 ? -25.691 8.475 -18.622 1.00 68.12 212 PRO A N 1
ATOM 1649 C CA . PRO A 1 212 ? -25.475 8.541 -17.177 1.00 68.12 212 PRO A CA 1
ATOM 1650 C C . PRO A 1 212 ? -25.133 9.962 -16.699 1.00 68.12 212 PRO A C 1
ATOM 1652 O O . PRO A 1 212 ? -24.182 10.581 -17.166 1.00 68.12 212 PRO A O 1
ATOM 1655 N N . ARG A 1 213 ? -25.833 10.439 -15.661 1.00 66.12 213 ARG A N 1
ATOM 1656 C CA . ARG A 1 213 ? -25.425 11.640 -14.909 1.00 66.12 213 ARG A CA 1
ATOM 1657 C C . ARG A 1 213 ? -24.085 11.419 -14.190 1.00 66.12 213 ARG A C 1
ATOM 1659 O O . ARG A 1 213 ? -23.824 10.306 -13.714 1.00 66.12 213 ARG A O 1
ATOM 1666 N N . GLY A 1 214 ? -23.269 12.476 -14.123 1.00 63.06 214 GLY A N 1
ATOM 1667 C CA . GLY A 1 214 ? -21.917 12.493 -13.539 1.00 63.06 214 GLY A CA 1
ATOM 1668 C C . GLY A 1 214 ? -20.795 11.974 -14.438 1.00 63.06 214 GLY A C 1
ATOM 1669 O O . GLY A 1 214 ? -19.658 11.879 -13.985 1.00 63.06 214 GLY A O 1
ATOM 1670 N N . GLY A 1 215 ? -21.101 11.631 -15.695 1.00 80.50 215 GLY A N 1
ATOM 1671 C CA . GLY A 1 215 ? -20.108 11.200 -16.678 1.00 80.50 215 GLY A CA 1
ATOM 1672 C C . GLY A 1 215 ? -19.224 10.056 -16.176 1.00 80.50 215 GLY A C 1
ATOM 1673 O O . GLY A 1 215 ? -19.680 9.158 -15.465 1.00 80.50 215 GLY A O 1
ATOM 1674 N N . GLU A 1 216 ? -17.948 10.113 -16.545 1.00 89.94 216 GLU A N 1
ATOM 1675 C CA . GLU A 1 216 ? -16.944 9.093 -16.228 1.00 89.94 216 GLU A CA 1
ATOM 1676 C C . GLU A 1 216 ? -16.445 9.153 -14.775 1.00 89.94 216 GLU A C 1
ATOM 1678 O O . GLU A 1 216 ? -15.944 8.157 -14.257 1.00 89.94 216 GLU A O 1
ATOM 1683 N N . TYR A 1 217 ? -16.620 10.287 -14.081 1.00 92.06 217 TYR A N 1
ATOM 1684 C CA . TYR A 1 217 ? -16.069 10.516 -12.738 1.00 92.06 217 TYR A CA 1
ATOM 1685 C C . TYR A 1 217 ? -16.447 9.403 -11.757 1.00 92.06 217 TYR A C 1
ATOM 1687 O O . TYR A 1 217 ? -15.587 8.829 -11.095 1.00 92.06 217 TYR A O 1
ATOM 1695 N N . LYS A 1 218 ? -17.737 9.056 -11.693 1.00 91.69 218 LYS A N 1
ATOM 1696 C CA . LYS A 1 218 ? -18.240 8.030 -10.768 1.00 91.69 218 LYS A CA 1
ATOM 1697 C C . LYS A 1 218 ? -17.707 6.624 -11.065 1.00 91.69 218 LYS A C 1
ATOM 1699 O O . LYS A 1 218 ? -17.613 5.812 -10.151 1.00 91.69 218 LYS A O 1
ATOM 1704 N N . PHE A 1 219 ? -17.361 6.350 -12.324 1.00 95.50 219 PHE A N 1
ATOM 1705 C CA . PHE A 1 219 ? -16.775 5.079 -12.741 1.00 95.50 219 PHE A CA 1
ATOM 1706 C C . PHE A 1 219 ? -15.319 5.004 -12.307 1.00 95.50 219 PHE A C 1
ATOM 1708 O O . PHE A 1 219 ? -14.942 4.045 -11.647 1.00 95.50 219 PHE A O 1
ATOM 1715 N N . TYR A 1 220 ? -14.525 6.044 -12.572 1.00 96.19 220 TYR A N 1
ATOM 1716 C CA . TYR A 1 220 ? -13.137 6.096 -12.108 1.00 96.19 220 TYR A CA 1
ATOM 1717 C C . TYR A 1 220 ? -13.017 6.130 -10.584 1.00 96.19 220 TYR A C 1
ATOM 1719 O O . TYR A 1 220 ? -12.091 5.540 -10.036 1.00 96.19 220 TYR A O 1
ATOM 1727 N N . ASP A 1 221 ? -13.961 6.776 -9.899 1.00 96.25 221 ASP A N 1
ATOM 1728 C CA . ASP A 1 221 ? -14.045 6.776 -8.439 1.00 96.25 221 ASP A CA 1
ATOM 1729 C C . ASP A 1 221 ? -14.221 5.351 -7.894 1.00 96.25 221 ASP A C 1
ATOM 1731 O O . ASP A 1 221 ? -13.494 4.940 -6.993 1.00 96.25 221 ASP A O 1
ATOM 1735 N N . TYR A 1 222 ? -15.120 4.568 -8.499 1.00 97.44 222 TYR A N 1
ATOM 1736 C CA . TYR A 1 222 ? -15.272 3.146 -8.195 1.00 97.44 222 TYR A CA 1
ATOM 1737 C C . TYR A 1 222 ? -14.034 2.321 -8.589 1.00 97.44 222 TYR A C 1
ATOM 1739 O O . TYR A 1 222 ? -13.493 1.587 -7.770 1.00 97.44 222 TYR A O 1
ATOM 1747 N N . PHE A 1 223 ? -13.527 2.451 -9.815 1.00 97.75 223 PHE A N 1
ATOM 1748 C CA . PHE A 1 223 ? -12.368 1.676 -10.267 1.00 97.75 223 PHE A CA 1
ATOM 1749 C C . PHE A 1 223 ? -11.135 1.895 -9.395 1.00 97.75 223 PHE A C 1
ATOM 1751 O O . PHE A 1 223 ? -10.357 0.964 -9.196 1.00 97.75 223 PHE A O 1
ATOM 1758 N N . ALA A 1 224 ? -10.971 3.100 -8.850 1.00 95.88 224 ALA A N 1
ATOM 1759 C CA . ALA A 1 224 ? -9.907 3.408 -7.914 1.00 95.88 224 ALA A CA 1
ATOM 1760 C C . ALA A 1 224 ? -10.081 2.703 -6.556 1.00 95.88 224 ALA A C 1
ATOM 1762 O O . ALA A 1 224 ? -9.072 2.355 -5.946 1.00 95.88 224 ALA A O 1
ATOM 1763 N N . SER A 1 225 ? -11.314 2.454 -6.090 1.00 95.62 225 SER A N 1
ATOM 1764 C CA . SER A 1 225 ? -11.547 1.728 -4.830 1.00 95.62 225 SER A CA 1
ATOM 1765 C C . SER A 1 225 ? -11.289 0.225 -4.935 1.00 95.62 225 SER A C 1
ATOM 1767 O O . SER A 1 225 ? -10.887 -0.379 -3.946 1.00 95.62 225 SER A O 1
ATOM 1769 N N . VAL A 1 226 ? -11.430 -0.358 -6.131 1.00 95.88 226 VAL A N 1
ATOM 1770 C CA . VAL A 1 226 ? -11.162 -1.788 -6.406 1.00 95.88 226 VAL A CA 1
ATOM 1771 C C . VAL A 1 226 ? -9.883 -2.049 -7.220 1.00 95.88 226 VAL A C 1
ATOM 1773 O O . VAL A 1 226 ? -9.621 -3.175 -7.644 1.00 95.88 226 VAL A O 1
ATOM 1776 N N . LYS A 1 227 ? -9.111 -0.987 -7.492 1.00 94.88 227 LYS A N 1
ATOM 1777 C CA . LYS A 1 227 ? -7.886 -0.952 -8.320 1.00 94.88 227 LYS A CA 1
ATOM 1778 C C . LYS A 1 227 ? -8.018 -1.634 -9.691 1.00 94.88 227 LYS A C 1
ATOM 1780 O O . LYS A 1 227 ? -7.069 -2.237 -10.191 1.00 94.88 227 LYS A O 1
ATOM 1785 N N . LYS A 1 228 ? -9.182 -1.492 -10.331 1.00 94.12 228 LYS A N 1
ATOM 1786 C CA . LYS A 1 228 ? -9.520 -2.136 -11.612 1.00 94.12 228 LYS A CA 1
ATOM 1787 C C . LYS A 1 228 ? -9.995 -1.110 -12.647 1.00 94.12 228 LYS A C 1
ATOM 1789 O O . LYS A 1 228 ? -11.185 -0.985 -12.933 1.00 94.12 228 LYS A O 1
ATOM 1794 N N . PHE A 1 229 ? -9.042 -0.339 -13.176 1.00 94.38 229 PHE A N 1
ATOM 1795 C CA . PHE A 1 229 ? -9.290 0.709 -14.173 1.00 94.38 229 PHE A CA 1
ATOM 1796 C C . PHE A 1 229 ? -9.606 0.146 -15.554 1.00 94.38 229 PHE A C 1
ATOM 1798 O O . PHE A 1 229 ? -8.965 -0.802 -16.010 1.00 94.38 229 PHE A O 1
ATOM 1805 N N . ARG A 1 230 ? -10.573 0.787 -16.214 1.00 91.44 230 ARG A N 1
ATOM 1806 C CA . ARG A 1 230 ? -11.054 0.466 -17.557 1.00 91.44 230 ARG A CA 1
ATOM 1807 C C . ARG A 1 230 ? -11.360 1.745 -18.316 1.00 91.44 230 ARG A C 1
ATOM 1809 O O . ARG A 1 230 ? -11.655 2.771 -17.703 1.00 91.44 230 ARG A O 1
ATOM 1816 N N . THR A 1 231 ? -11.349 1.651 -19.635 1.00 92.06 231 THR A N 1
ATOM 1817 C CA . THR A 1 231 ? -11.802 2.704 -20.544 1.00 92.06 231 THR A CA 1
ATOM 1818 C C . THR A 1 231 ? -13.196 2.368 -21.083 1.00 92.06 231 THR A C 1
ATOM 1820 O O . THR A 1 231 ? -13.536 1.188 -21.216 1.00 92.06 231 THR A O 1
ATOM 1823 N N . PRO A 1 232 ? -14.037 3.379 -21.360 1.00 94.06 232 PRO A N 1
ATOM 1824 C CA . PRO A 1 232 ? -15.342 3.153 -21.960 1.00 94.06 232 PRO A CA 1
ATOM 1825 C C . PRO A 1 232 ? -15.176 2.773 -23.435 1.00 94.06 232 PRO A C 1
ATOM 1827 O O . PRO A 1 232 ? -14.434 3.414 -24.178 1.00 94.06 232 PRO A O 1
ATOM 1830 N N . GLN A 1 233 ? -15.896 1.745 -23.867 1.00 95.38 233 GLN A N 1
ATOM 1831 C CA . GLN A 1 233 ? -15.808 1.177 -25.210 1.00 95.38 233 GLN A CA 1
ATOM 1832 C C . GLN A 1 233 ? -17.056 1.544 -26.012 1.00 95.38 233 GLN A C 1
ATOM 1834 O O . GLN A 1 233 ? -18.178 1.463 -25.508 1.00 95.38 233 GLN A O 1
ATOM 1839 N N . GLN A 1 234 ? -16.864 2.012 -27.244 1.00 94.25 234 GLN A N 1
ATOM 1840 C CA . GLN A 1 234 ? -17.946 2.517 -28.088 1.00 94.25 234 GLN A CA 1
ATOM 1841 C C . GLN A 1 234 ? -18.638 1.373 -28.820 1.00 94.25 234 GLN A C 1
ATOM 1843 O O . GLN A 1 234 ? -17.996 0.604 -29.528 1.00 94.25 234 GLN A O 1
ATOM 1848 N N . PHE A 1 235 ? -19.959 1.304 -28.697 1.00 93.88 235 PHE A N 1
ATOM 1849 C CA . PHE A 1 235 ? -20.782 0.369 -29.451 1.00 93.88 235 PHE A CA 1
ATOM 1850 C C . PHE A 1 235 ? -22.218 0.883 -29.520 1.00 93.88 235 PHE A C 1
ATOM 1852 O O . PHE A 1 235 ? -22.751 1.396 -28.532 1.00 93.88 235 PHE A O 1
ATOM 1859 N N . ASP A 1 236 ? -22.868 0.727 -30.672 1.00 92.38 236 ASP A N 1
ATOM 1860 C CA . ASP A 1 236 ? -24.293 1.012 -30.812 1.00 92.38 236 ASP A CA 1
ATOM 1861 C C . ASP A 1 236 ? -25.049 -0.231 -31.277 1.00 92.38 236 ASP A C 1
ATOM 1863 O O . ASP A 1 236 ? -25.118 -0.532 -32.467 1.00 92.38 236 ASP A O 1
ATOM 1867 N N . ALA A 1 237 ? -25.675 -0.923 -30.321 1.00 91.12 237 ALA A N 1
ATOM 1868 C CA . ALA A 1 237 ? -26.490 -2.106 -30.590 1.00 91.12 237 ALA A CA 1
ATOM 1869 C C . ALA A 1 237 ? -27.638 -1.832 -31.579 1.00 91.12 237 ALA A C 1
ATOM 1871 O O . ALA A 1 237 ? -28.074 -2.742 -32.274 1.00 91.12 237 ALA A O 1
ATOM 1872 N N . SER A 1 238 ? -28.123 -0.586 -31.665 1.00 90.69 238 SER A N 1
ATOM 1873 C CA . SER A 1 238 ? -29.232 -0.228 -32.559 1.00 90.69 238 SER A CA 1
ATOM 1874 C C . SER A 1 238 ? -28.818 -0.034 -34.021 1.00 90.69 238 SER A C 1
ATOM 1876 O O . SER A 1 238 ? -29.682 0.024 -34.892 1.00 90.69 238 SER A O 1
ATOM 1878 N N . ALA A 1 239 ? -27.513 0.050 -34.296 1.00 90.31 239 ALA A N 1
ATOM 1879 C CA . ALA A 1 239 ? -26.983 0.181 -35.651 1.00 90.31 239 ALA A CA 1
ATOM 1880 C C . ALA A 1 239 ? -26.801 -1.175 -36.357 1.00 90.31 239 ALA A C 1
ATOM 1882 O O . ALA A 1 239 ? -26.662 -1.216 -37.579 1.00 90.31 239 ALA A O 1
ATOM 1883 N N . ALA A 1 240 ? -26.801 -2.281 -35.608 1.00 87.19 240 ALA A N 1
ATOM 1884 C CA . ALA A 1 240 ? -26.680 -3.624 -36.157 1.00 87.19 240 ALA A CA 1
ATOM 1885 C C . ALA A 1 240 ? -28.069 -4.212 -36.486 1.00 87.19 240 ALA A C 1
ATOM 1887 O O . ALA A 1 240 ? -28.990 -4.067 -35.680 1.00 87.19 240 ALA A O 1
ATOM 1888 N N . PRO A 1 241 ? -28.240 -4.937 -37.613 1.00 87.69 241 PRO A N 1
ATOM 1889 C CA . PRO A 1 241 ? -29.468 -5.696 -37.884 1.00 87.69 241 PRO A CA 1
ATOM 1890 C C . PRO A 1 241 ? -29.782 -6.723 -36.783 1.00 87.69 241 PRO A C 1
ATOM 1892 O O . PRO A 1 241 ? -30.940 -6.935 -36.423 1.00 87.69 241 PRO A O 1
ATOM 1895 N N . GLN A 1 242 ? -28.728 -7.336 -36.239 1.00 95.00 242 GLN A N 1
ATOM 1896 C CA . GLN A 1 242 ? -28.740 -8.180 -35.053 1.00 95.00 242 GLN A CA 1
ATOM 1897 C C . GLN A 1 242 ? -27.367 -8.100 -34.376 1.00 95.00 242 GLN A C 1
ATOM 1899 O O . GLN A 1 242 ? -26.338 -8.113 -35.049 1.00 95.00 242 GLN A O 1
ATOM 1904 N N . VAL A 1 243 ? -27.348 -8.040 -33.048 1.00 95.81 243 VAL A N 1
ATOM 1905 C CA . VAL A 1 243 ? -26.135 -8.150 -32.235 1.00 95.81 243 VAL A CA 1
ATOM 1906 C C . VAL A 1 243 ? -25.811 -9.628 -32.037 1.00 95.81 243 VAL A C 1
ATOM 1908 O O . VAL A 1 243 ? -26.639 -10.364 -31.503 1.00 95.81 243 VAL A O 1
ATOM 1911 N N . THR A 1 244 ? -24.626 -10.068 -32.453 1.00 96.19 244 THR A N 1
ATOM 1912 C CA . THR A 1 244 ? -24.163 -11.464 -32.348 1.00 96.19 244 THR A CA 1
ATOM 1913 C C . THR A 1 244 ? -23.000 -11.593 -31.365 1.00 96.19 244 THR A C 1
ATOM 1915 O O . THR A 1 244 ? -22.323 -10.608 -31.077 1.00 96.19 244 THR A O 1
ATOM 1918 N N . GLY A 1 245 ? -22.752 -12.802 -30.845 1.00 93.44 245 GLY A N 1
ATOM 1919 C CA . GLY A 1 245 ? -21.621 -13.050 -29.942 1.00 93.44 245 GLY A CA 1
ATOM 1920 C C . GLY A 1 245 ? -20.271 -12.726 -30.588 1.00 93.44 245 GLY A C 1
ATOM 1921 O O . GLY A 1 245 ? -19.450 -12.058 -29.974 1.00 93.44 245 GLY A O 1
ATOM 1922 N N . GLU A 1 246 ? -20.089 -13.092 -31.862 1.00 92.56 246 GLU A N 1
ATOM 1923 C CA . GLU A 1 246 ? -18.892 -12.756 -32.649 1.00 92.56 246 GLU A CA 1
ATOM 1924 C C . GLU A 1 246 ? -18.651 -11.242 -32.715 1.00 92.56 246 GLU A C 1
ATOM 1926 O O . GLU A 1 246 ? -17.538 -10.786 -32.468 1.00 92.56 246 GLU A O 1
ATOM 1931 N N . LEU A 1 247 ? -19.708 -10.458 -32.967 1.00 94.12 247 LEU A N 1
ATOM 1932 C CA . LEU A 1 247 ? -19.617 -9.000 -32.995 1.00 94.12 247 LEU A CA 1
ATOM 1933 C C . LEU A 1 247 ? -19.214 -8.435 -31.628 1.00 94.12 247 LEU A C 1
ATOM 1935 O O . LEU A 1 247 ? -18.439 -7.483 -31.559 1.00 94.12 247 LEU A O 1
ATOM 1939 N N . LEU A 1 248 ? -19.743 -8.993 -30.539 1.00 95.56 248 LEU A N 1
ATOM 1940 C CA . LEU A 1 248 ? -19.395 -8.556 -29.190 1.00 95.56 248 LEU A CA 1
ATOM 1941 C C . LEU A 1 248 ? -17.949 -8.922 -28.833 1.00 95.56 248 LEU A C 1
ATOM 1943 O O . LEU A 1 248 ? -17.238 -8.070 -28.306 1.00 95.56 248 LEU A O 1
ATOM 1947 N N . GLU A 1 249 ? -17.496 -10.131 -29.166 1.00 94.12 249 GLU A N 1
ATOM 1948 C CA . GLU A 1 249 ? -16.119 -10.578 -28.922 1.00 94.12 249 GLU A CA 1
ATOM 1949 C C . GLU A 1 249 ? -15.098 -9.751 -29.710 1.00 94.12 249 GLU A C 1
ATOM 1951 O O . GLU A 1 249 ? -14.060 -9.384 -29.170 1.00 94.12 249 GLU A O 1
ATOM 1956 N N . SER A 1 250 ? -15.394 -9.412 -30.970 1.00 93.25 250 SER A N 1
ATOM 1957 C CA . SER A 1 250 ? -14.490 -8.603 -31.796 1.00 93.25 250 SER A CA 1
ATOM 1958 C C . SER A 1 250 ? -14.474 -7.122 -31.413 1.00 93.25 250 SER A C 1
ATOM 1960 O O . SER A 1 250 ? -13.577 -6.395 -31.833 1.00 93.25 250 SER A O 1
ATOM 1962 N N . THR A 1 251 ? -15.493 -6.650 -30.687 1.00 93.75 251 THR A N 1
ATOM 1963 C CA . THR A 1 251 ? -15.654 -5.229 -30.340 1.00 93.75 251 THR A CA 1
ATOM 1964 C C . THR A 1 251 ? -15.182 -4.917 -28.927 1.00 93.75 251 THR A C 1
ATOM 1966 O O . THR A 1 251 ? -14.643 -3.834 -28.704 1.00 93.75 251 THR A O 1
ATOM 1969 N N . PHE A 1 252 ? -15.421 -5.820 -27.971 1.00 95.69 252 PHE A N 1
ATOM 1970 C CA . PHE A 1 252 ? -15.208 -5.541 -26.558 1.00 95.69 252 PHE A CA 1
ATOM 1971 C C . PHE A 1 252 ? -14.003 -6.270 -25.969 1.00 95.69 252 PHE A C 1
ATOM 1973 O O . PHE A 1 252 ? -13.902 -7.493 -26.010 1.00 95.69 252 PHE A O 1
ATOM 1980 N N . GLU A 1 253 ? -13.155 -5.517 -25.279 1.00 96.44 253 GLU A N 1
ATOM 1981 C CA . GLU A 1 253 ? -12.169 -6.053 -24.350 1.00 96.44 253 GLU A CA 1
ATOM 1982 C C . GLU A 1 253 ? -12.821 -6.277 -22.978 1.00 96.44 253 GLU A C 1
ATOM 1984 O O . GLU A 1 253 ? -13.236 -5.330 -22.298 1.00 96.44 253 GLU A O 1
ATOM 1989 N N . PHE A 1 254 ? -12.920 -7.539 -22.557 1.00 95.94 254 PHE A N 1
ATOM 1990 C CA . PHE A 1 254 ? -13.484 -7.920 -21.262 1.00 95.94 254 PHE A CA 1
ATOM 1991 C C . PHE A 1 254 ? -12.402 -8.025 -20.192 1.00 95.94 254 PHE A C 1
ATOM 1993 O O . PHE A 1 254 ? -11.410 -8.733 -20.357 1.00 95.94 254 PHE A O 1
ATOM 2000 N N . ASP A 1 255 ? -12.627 -7.392 -19.041 1.00 94.38 255 ASP A N 1
ATOM 2001 C CA . ASP A 1 255 ? -11.693 -7.471 -17.920 1.00 94.38 255 ASP A CA 1
ATOM 2002 C C . ASP A 1 255 ? -12.112 -8.563 -16.924 1.00 94.38 255 ASP A C 1
ATOM 2004 O O . ASP A 1 255 ? -12.965 -8.354 -16.052 1.00 94.38 255 ASP A O 1
ATOM 2008 N N . GLY A 1 256 ? -11.483 -9.733 -17.052 1.00 91.06 256 GLY A N 1
ATOM 2009 C CA . GLY A 1 256 ? -11.653 -10.877 -16.153 1.00 91.06 256 GLY A CA 1
ATOM 2010 C C . GLY A 1 256 ? -10.761 -10.862 -14.906 1.00 91.06 256 GLY A C 1
ATOM 2011 O O . GLY A 1 256 ? -10.818 -11.808 -14.124 1.00 91.06 256 GLY A O 1
ATOM 2012 N N . ARG A 1 257 ? -9.926 -9.832 -14.691 1.00 94.25 257 ARG A N 1
ATOM 2013 C CA . ARG A 1 257 ? -9.060 -9.773 -13.499 1.00 94.25 257 ARG A CA 1
ATOM 2014 C C . ARG A 1 257 ? -9.916 -9.704 -12.227 1.00 94.25 257 ARG A C 1
ATOM 2016 O O . ARG A 1 257 ? -10.919 -8.986 -12.222 1.00 94.25 257 ARG A O 1
ATOM 2023 N N . PRO A 1 258 ? -9.548 -10.387 -11.132 1.00 90.44 258 PRO A N 1
ATOM 2024 C CA . PRO A 1 258 ? -10.230 -10.189 -9.859 1.00 90.44 258 PRO A CA 1
ATOM 2025 C C . PRO A 1 258 ? -10.037 -8.745 -9.373 1.00 90.44 258 PRO A C 1
ATOM 2027 O O . PRO A 1 258 ? -9.010 -8.120 -9.645 1.00 90.44 258 PRO A O 1
ATOM 2030 N N . ILE A 1 259 ? -11.024 -8.217 -8.651 1.00 93.31 259 ILE A N 1
ATOM 2031 C CA . ILE A 1 259 ? -10.872 -6.943 -7.944 1.00 93.31 259 ILE A CA 1
ATOM 2032 C C . ILE A 1 259 ? -9.881 -7.084 -6.780 1.00 93.31 259 ILE A C 1
ATOM 2034 O O . ILE A 1 259 ? -9.884 -8.097 -6.082 1.00 93.31 259 ILE A O 1
ATOM 2038 N N . ASP A 1 260 ? -9.059 -6.057 -6.551 1.00 90.38 260 ASP A N 1
ATOM 2039 C CA . ASP A 1 260 ? -8.235 -5.936 -5.342 1.00 90.38 260 ASP A CA 1
ATOM 2040 C C . ASP A 1 260 ? -9.031 -5.137 -4.304 1.00 90.38 260 ASP A C 1
ATOM 2042 O O . ASP A 1 260 ? -8.980 -3.904 -4.274 1.00 90.38 260 ASP A O 1
ATOM 2046 N N . TYR A 1 261 ? -9.853 -5.849 -3.528 1.00 91.25 261 TYR A N 1
ATOM 2047 C CA . TYR A 1 261 ? -10.801 -5.258 -2.587 1.00 91.25 261 TYR A CA 1
ATOM 2048 C C . TYR A 1 261 ? -10.943 -6.096 -1.309 1.00 91.25 261 TYR A C 1
ATOM 2050 O O . TYR A 1 261 ? -11.275 -7.281 -1.373 1.00 91.25 261 TYR A O 1
ATOM 2058 N N . ASP A 1 262 ? -10.733 -5.458 -0.154 1.00 88.38 262 ASP A N 1
ATOM 2059 C CA . ASP A 1 262 ? -11.016 -6.013 1.174 1.00 88.38 262 ASP A CA 1
ATOM 2060 C C . ASP A 1 262 ? -12.355 -5.445 1.686 1.00 88.38 262 ASP A C 1
ATOM 2062 O O . ASP A 1 262 ? -12.464 -4.225 1.845 1.00 88.38 262 ASP A O 1
ATOM 2066 N N . PRO A 1 263 ? -13.383 -6.282 1.938 1.00 89.38 263 PRO A N 1
ATOM 2067 C CA . PRO A 1 263 ? -14.675 -5.811 2.426 1.00 89.38 263 PRO A CA 1
ATOM 2068 C C . PRO A 1 263 ? -14.667 -5.409 3.910 1.00 89.38 263 PRO A C 1
ATOM 2070 O O . PRO A 1 263 ? -15.593 -4.717 4.337 1.00 89.38 263 PRO A O 1
ATOM 2073 N N . LEU A 1 264 ? -13.665 -5.810 4.706 1.00 89.25 264 LEU A N 1
ATOM 2074 C CA . LEU A 1 264 ? -13.675 -5.605 6.161 1.00 89.25 264 LEU A CA 1
ATOM 2075 C C . LEU A 1 264 ? -13.724 -4.127 6.576 1.00 89.25 264 LEU A C 1
ATOM 2077 O O . LEU A 1 264 ? -14.572 -3.799 7.401 1.00 89.25 264 LEU A O 1
ATOM 2081 N N . PRO A 1 265 ? -12.928 -3.200 6.003 1.00 90.50 265 PRO A N 1
ATOM 2082 C CA . PRO A 1 265 ? -13.037 -1.784 6.352 1.00 90.50 265 PRO A CA 1
ATOM 2083 C C . PRO A 1 265 ? -14.425 -1.200 6.066 1.00 90.50 265 PRO A C 1
ATOM 2085 O O . PRO A 1 265 ? -14.913 -0.375 6.837 1.00 90.50 265 PRO A O 1
ATOM 2088 N N . LEU A 1 266 ? -15.077 -1.626 4.975 1.00 94.56 266 LEU A N 1
ATOM 2089 C CA . LEU A 1 266 ? -16.427 -1.169 4.638 1.00 94.56 266 LEU A CA 1
ATOM 2090 C C . LEU A 1 266 ? -17.475 -1.746 5.603 1.00 94.56 266 LEU A C 1
ATOM 2092 O O . LEU A 1 266 ? -18.397 -1.023 5.982 1.00 94.56 266 LEU A O 1
ATOM 2096 N N . LEU A 1 267 ? -17.317 -3.008 6.020 1.00 93.81 267 LEU A N 1
ATOM 2097 C CA . LEU A 1 267 ? -18.153 -3.661 7.033 1.00 93.81 267 LEU A CA 1
ATOM 2098 C C . LEU A 1 267 ? -17.955 -3.055 8.430 1.00 93.81 267 LEU A C 1
ATOM 2100 O O . LEU A 1 267 ? -18.932 -2.831 9.132 1.00 93.81 267 LEU A O 1
ATOM 2104 N N . ASP A 1 268 ? -16.727 -2.715 8.818 1.00 89.75 268 ASP A N 1
ATOM 2105 C CA . ASP A 1 268 ? -16.423 -2.072 10.105 1.00 89.75 268 ASP A CA 1
ATOM 2106 C C . ASP A 1 268 ? -16.952 -0.636 10.187 1.00 89.75 268 ASP A C 1
ATOM 2108 O O . ASP A 1 268 ? -17.302 -0.154 11.263 1.00 89.75 268 ASP A O 1
ATOM 2112 N N . ALA A 1 269 ? -17.037 0.051 9.048 1.00 92.50 269 ALA A N 1
ATOM 2113 C CA . ALA A 1 269 ? -17.658 1.367 8.941 1.00 92.50 269 ALA A CA 1
ATOM 2114 C C . ALA A 1 269 ? -19.176 1.314 8.683 1.00 92.50 269 ALA A C 1
ATOM 2116 O O . ALA A 1 269 ? -19.813 2.365 8.531 1.00 92.50 269 ALA A O 1
ATOM 2117 N N . CYS A 1 270 ? -19.755 0.115 8.582 1.00 95.06 270 CYS A N 1
ATOM 2118 C CA . CYS A 1 270 ? -21.176 -0.077 8.344 1.00 95.06 270 CYS A CA 1
ATOM 2119 C C . CYS A 1 270 ? -21.976 0.397 9.561 1.00 95.06 270 CYS A C 1
ATOM 2121 O O . CYS A 1 270 ? -21.814 -0.155 10.647 1.00 95.06 270 CYS A O 1
ATOM 2123 N N . PRO A 1 271 ? -22.897 1.364 9.415 1.00 94.56 271 PRO A N 1
ATOM 2124 C CA . PRO A 1 271 ? -23.681 1.852 10.545 1.00 94.56 271 PRO A CA 1
ATOM 2125 C C . PRO A 1 271 ? -24.765 0.859 11.002 1.00 94.56 271 PRO A C 1
ATOM 2127 O O . PRO A 1 271 ? -25.535 1.175 11.904 1.00 94.56 271 PRO A O 1
ATOM 2130 N N . PHE A 1 272 ? -24.864 -0.302 10.349 1.00 95.94 272 PHE A N 1
ATOM 2131 C CA . PHE A 1 272 ? -25.866 -1.330 10.613 1.00 95.94 272 PHE A CA 1
ATOM 2132 C C . PHE A 1 272 ? -25.316 -2.539 11.368 1.00 95.94 272 PHE A C 1
ATOM 2134 O O . PHE A 1 272 ? -26.103 -3.339 11.870 1.00 95.94 272 PHE A O 1
ATOM 2141 N N . LEU A 1 273 ? -23.991 -2.697 11.427 1.00 92.44 273 LEU A N 1
ATOM 2142 C CA . LEU A 1 273 ? -23.332 -3.899 11.927 1.00 92.44 273 LEU A CA 1
ATOM 2143 C C . LEU A 1 273 ? -22.293 -3.557 12.997 1.00 92.44 273 LEU A C 1
ATOM 2145 O O . LEU A 1 273 ? -21.672 -2.500 12.972 1.00 92.44 273 LEU A O 1
ATOM 2149 N N . GLN A 1 274 ? -22.077 -4.487 13.919 1.00 88.44 274 GLN A N 1
ATOM 2150 C CA . GLN A 1 274 ? -21.019 -4.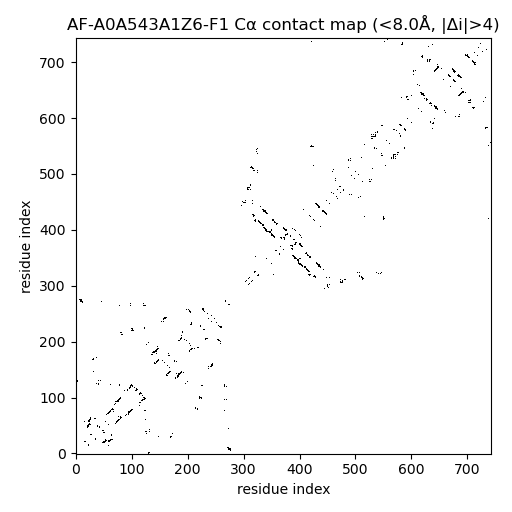460 14.927 1.00 88.44 274 GLN A CA 1
ATOM 2151 C C . GLN A 1 274 ? -20.371 -5.843 14.994 1.00 88.44 274 GLN A C 1
ATOM 2153 O O . GLN A 1 274 ? -21.053 -6.847 14.798 1.00 88.44 274 GLN A O 1
ATOM 2158 N N . ARG A 1 275 ? -19.071 -5.933 15.292 1.00 83.75 275 ARG A N 1
ATOM 2159 C CA . ARG A 1 275 ? -18.396 -7.235 15.413 1.00 83.75 275 ARG A CA 1
ATOM 2160 C C . ARG A 1 275 ? -18.968 -8.057 16.575 1.00 83.75 275 ARG A C 1
ATOM 2162 O O . ARG A 1 275 ? -19.190 -7.542 17.670 1.00 83.75 275 ARG A O 1
ATOM 2169 N N . ALA A 1 276 ? -19.208 -9.340 16.332 1.00 73.19 276 ALA A N 1
ATOM 2170 C CA . ALA A 1 276 ? -19.760 -10.292 17.282 1.00 73.19 276 ALA A CA 1
ATOM 2171 C C . ALA A 1 276 ? -18.650 -10.877 18.178 1.00 73.19 276 ALA A C 1
ATOM 2173 O O . ALA A 1 276 ? -18.201 -11.999 17.980 1.00 73.19 276 ALA A O 1
ATOM 2174 N N . THR A 1 277 ? -18.203 -10.127 19.189 1.00 52.22 277 THR A N 1
ATOM 2175 C CA . THR A 1 277 ? -17.373 -10.661 20.288 1.00 52.22 277 THR A CA 1
ATOM 2176 C C . THR A 1 277 ? -17.784 -10.043 21.628 1.00 52.22 277 THR A C 1
ATOM 2178 O O . THR A 1 277 ? -17.538 -8.858 21.816 1.00 52.22 277 THR A O 1
ATOM 2181 N N . ALA A 1 278 ? -18.371 -10.881 22.507 1.00 31.45 278 ALA A N 1
ATOM 2182 C CA . ALA A 1 278 ? -18.591 -10.795 23.973 1.00 31.45 278 ALA A CA 1
ATOM 2183 C C . ALA A 1 278 ? -19.161 -9.483 24.601 1.00 31.45 278 ALA A C 1
ATOM 2185 O O . ALA A 1 278 ? -18.971 -8.394 24.073 1.00 31.45 278 ALA A O 1
ATOM 2186 N N . PRO A 1 279 ? -19.901 -9.549 25.734 1.00 33.44 279 PRO A N 1
ATOM 2187 C CA . PRO A 1 279 ? -20.627 -8.397 26.269 1.00 33.44 279 PRO A CA 1
ATOM 2188 C C . PRO A 1 279 ? -19.701 -7.277 26.762 1.00 33.44 279 PRO A C 1
ATOM 2190 O O . PRO A 1 279 ? -18.575 -7.515 27.190 1.00 33.44 279 PRO A O 1
ATOM 2193 N N . ALA A 1 280 ? -20.242 -6.058 26.705 1.00 33.31 280 ALA A N 1
ATOM 2194 C CA . ALA A 1 280 ? -19.600 -4.776 26.965 1.00 33.31 280 ALA A CA 1
ATOM 2195 C C . ALA A 1 280 ? -18.635 -4.747 28.166 1.00 33.31 280 ALA A C 1
ATOM 2197 O O . ALA A 1 280 ? -19.036 -4.935 29.314 1.00 33.31 280 ALA A O 1
ATOM 2198 N N . ASP A 1 281 ? -17.387 -4.357 27.896 1.00 32.84 281 ASP A N 1
ATOM 2199 C CA . ASP A 1 281 ? -16.550 -3.665 28.872 1.00 32.84 281 ASP A CA 1
ATOM 2200 C C . ASP A 1 281 ? -17.023 -2.191 28.936 1.00 32.84 281 ASP A C 1
ATOM 2202 O O . ASP A 1 281 ? -16.994 -1.499 27.906 1.00 32.84 281 ASP A O 1
ATOM 2206 N N . PRO A 1 282 ? -17.454 -1.667 30.103 1.00 34.09 282 PRO A N 1
ATOM 2207 C CA . PRO A 1 282 ? -17.880 -0.271 30.279 1.00 34.09 282 PRO A CA 1
ATOM 2208 C C . PRO A 1 282 ? -16.806 0.773 29.918 1.00 34.09 282 PRO A C 1
ATOM 2210 O O . PRO A 1 282 ? -17.068 1.975 29.955 1.00 34.09 282 PRO A O 1
ATOM 2213 N N . ALA A 1 283 ? -15.593 0.348 29.562 1.00 36.38 283 ALA A N 1
ATOM 2214 C CA . ALA A 1 283 ? -14.522 1.208 29.080 1.00 36.38 283 ALA A CA 1
ATOM 2215 C C . ALA A 1 283 ? -14.753 1.798 27.671 1.00 36.38 283 ALA A C 1
ATOM 2217 O O . ALA A 1 283 ? -14.083 2.772 27.314 1.00 36.38 283 ALA A O 1
ATOM 2218 N N . HIS A 1 284 ? -15.682 1.263 26.866 1.00 34.84 284 HIS A N 1
ATOM 2219 C CA . HIS A 1 284 ? -15.870 1.741 25.487 1.00 34.84 284 HIS A CA 1
ATOM 2220 C C . HIS A 1 284 ? -16.688 3.042 25.391 1.00 34.84 284 HIS A C 1
ATOM 2222 O O . HIS A 1 284 ? -16.390 3.902 24.562 1.00 34.84 284 HIS A O 1
ATOM 2228 N N . ASP A 1 285 ? -17.626 3.257 26.317 1.00 32.84 285 ASP A N 1
ATOM 2229 C CA . ASP A 1 285 ? -18.465 4.468 26.367 1.00 32.84 285 ASP A CA 1
ATOM 2230 C C . ASP A 1 285 ? -17.733 5.677 27.004 1.00 32.84 285 ASP A C 1
ATOM 2232 O O . ASP A 1 285 ? -18.153 6.835 26.921 1.00 32.84 285 ASP A O 1
ATOM 2236 N N . ALA A 1 286 ? -16.552 5.433 27.587 1.00 33.12 286 ALA A N 1
ATOM 2237 C CA . ALA A 1 286 ? -15.632 6.481 28.019 1.00 33.12 286 ALA A CA 1
ATOM 2238 C C . ALA A 1 286 ? -14.773 7.021 26.858 1.00 33.12 286 ALA A C 1
ATOM 2240 O O . ALA A 1 286 ? -14.376 8.185 26.883 1.00 33.12 286 ALA A O 1
ATOM 2241 N N . ALA A 1 287 ? -14.498 6.224 25.819 1.00 34.53 287 ALA A N 1
ATOM 2242 C CA . ALA A 1 287 ? -13.590 6.615 24.738 1.00 34.53 287 ALA A CA 1
ATOM 2243 C C . ALA A 1 287 ? -14.206 7.655 23.783 1.00 34.53 287 ALA A C 1
ATOM 2245 O O . ALA A 1 287 ? -13.508 8.579 23.361 1.00 34.53 287 ALA A O 1
ATOM 2246 N N . ALA A 1 288 ? -15.516 7.575 23.521 1.00 34.09 288 ALA A N 1
ATOM 2247 C CA . ALA A 1 288 ? -16.228 8.564 22.709 1.00 34.09 288 ALA A CA 1
ATOM 2248 C C . ALA A 1 288 ? -16.360 9.925 23.422 1.00 34.09 288 ALA A C 1
ATOM 2250 O O . ALA A 1 288 ? -16.245 10.969 22.787 1.00 34.09 288 ALA A O 1
ATOM 2251 N N . LYS A 1 289 ? -16.487 9.932 24.758 1.00 30.58 289 LYS A N 1
ATOM 2252 C CA . LYS A 1 289 ? -16.524 11.165 25.570 1.00 30.58 289 LYS A CA 1
ATOM 2253 C C . LYS A 1 289 ? -15.140 11.756 25.876 1.00 30.58 289 LYS A C 1
ATOM 2255 O O . LYS A 1 289 ? -15.041 12.922 26.250 1.00 30.58 289 LYS A O 1
ATOM 2260 N N . ILE A 1 290 ? -14.060 10.990 25.704 1.00 34.75 290 ILE A N 1
ATOM 2261 C CA . ILE A 1 290 ? -12.676 11.462 25.904 1.00 34.75 290 ILE A CA 1
ATOM 2262 C C . ILE A 1 290 ? -12.101 12.124 24.638 1.00 34.75 290 ILE A C 1
ATOM 2264 O O . ILE A 1 290 ? -11.214 12.973 24.754 1.00 34.75 290 ILE A O 1
ATOM 2268 N N . ALA A 1 291 ? -12.623 11.810 23.447 1.00 34.28 291 ALA A N 1
ATOM 2269 C CA . ALA A 1 291 ? -12.156 12.392 22.185 1.00 34.28 291 ALA A CA 1
ATOM 2270 C C . ALA A 1 291 ? -12.441 13.901 22.052 1.00 34.28 291 ALA A C 1
ATOM 2272 O O . ALA A 1 291 ? -11.741 14.590 21.315 1.00 34.28 291 ALA A O 1
ATOM 2273 N N . GLU A 1 292 ? -13.400 14.436 22.809 1.00 33.97 292 GLU A N 1
ATOM 2274 C CA . GLU A 1 292 ? -13.769 15.855 22.744 1.00 33.97 292 GLU A CA 1
ATOM 2275 C C . GLU A 1 292 ? -13.052 16.724 23.794 1.00 33.97 292 GLU A C 1
ATOM 2277 O O . GLU A 1 292 ? -13.173 17.946 23.798 1.00 33.97 292 GLU A O 1
ATOM 2282 N N . SER A 1 293 ? -12.249 16.132 24.688 1.00 32.94 293 SER A N 1
ATOM 2283 C CA . SER A 1 293 ? -11.527 16.922 25.691 1.00 32.94 293 SER A CA 1
ATOM 2284 C C . SER A 1 293 ? -10.310 16.214 26.286 1.00 32.94 293 SER A C 1
ATOM 2286 O O . SER A 1 293 ? -10.302 15.823 27.450 1.00 32.94 293 SER A O 1
ATOM 2288 N N . ARG A 1 294 ? -9.201 16.120 25.542 1.00 32.22 294 ARG A N 1
ATOM 2289 C CA . ARG A 1 294 ? -7.863 16.065 26.164 1.00 32.22 294 ARG A CA 1
ATOM 2290 C C . ARG A 1 294 ? -6.756 16.346 25.155 1.00 32.22 294 ARG A C 1
ATOM 2292 O O . ARG A 1 294 ? -6.602 15.643 24.166 1.00 32.22 294 ARG A O 1
ATOM 2299 N N . LYS A 1 295 ? -5.954 17.369 25.473 1.00 37.00 295 LYS A N 1
ATOM 2300 C CA . LYS A 1 295 ? -4.653 17.692 24.865 1.00 37.00 295 LYS A CA 1
ATOM 2301 C C . LYS A 1 295 ? -3.910 16.408 24.469 1.00 37.00 295 LYS A C 1
ATOM 2303 O O . LYS A 1 295 ? -3.721 15.563 25.341 1.00 37.00 295 LYS A O 1
ATOM 2308 N N . LEU A 1 296 ? -3.476 16.320 23.206 1.00 42.28 296 LEU A N 1
ATOM 2309 C CA . LEU A 1 296 ? -2.616 15.286 22.606 1.00 42.28 296 LEU A CA 1
ATOM 2310 C C . LEU A 1 296 ? -1.436 14.905 23.524 1.00 42.28 296 LEU A C 1
ATOM 2312 O O . LEU A 1 296 ? -0.320 15.406 23.407 1.00 42.28 296 LEU A O 1
ATOM 2316 N N . ARG A 1 297 ? -1.681 14.020 24.487 1.00 43.81 297 ARG A N 1
ATOM 2317 C CA . ARG A 1 297 ? -0.661 13.370 25.304 1.00 43.81 297 ARG A CA 1
ATOM 2318 C C . ARG A 1 297 ? -0.945 11.885 25.253 1.00 43.81 297 ARG A C 1
ATOM 2320 O O . ARG A 1 297 ? -1.900 11.412 25.862 1.00 43.81 297 ARG A O 1
ATOM 2327 N N . GLU A 1 298 ? -0.103 11.160 24.527 1.00 48.19 298 GLU A N 1
ATOM 2328 C CA . GLU A 1 298 ? -0.060 9.709 24.656 1.00 48.19 298 GLU A CA 1
ATOM 2329 C C . GLU A 1 298 ? 0.401 9.372 26.089 1.00 48.19 298 GLU A C 1
ATOM 2331 O O . GLU A 1 298 ? 1.409 9.923 26.550 1.00 48.19 298 GLU A O 1
ATOM 2336 N N . PRO A 1 299 ? -0.332 8.528 26.836 1.00 41.09 299 PRO A N 1
ATOM 2337 C CA . PRO A 1 299 ? 0.146 8.039 28.118 1.00 41.09 299 PRO A CA 1
ATOM 2338 C C . PRO A 1 299 ? 1.457 7.272 27.917 1.00 41.09 299 PRO A C 1
ATOM 2340 O O . PRO A 1 299 ? 1.594 6.485 26.983 1.00 41.09 299 PRO A O 1
ATOM 2343 N N . ASN A 1 300 ? 2.421 7.513 28.804 1.00 46.97 300 ASN A N 1
ATOM 2344 C CA . ASN A 1 300 ? 3.727 6.863 28.791 1.00 46.97 300 ASN A CA 1
ATOM 2345 C C . ASN A 1 300 ? 3.920 6.105 30.112 1.00 46.97 300 ASN A C 1
ATOM 2347 O O . ASN A 1 300 ? 4.737 6.492 30.950 1.00 46.97 300 ASN A O 1
ATOM 2351 N N . ARG A 1 301 ? 3.092 5.081 30.358 1.00 44.16 301 ARG A N 1
ATOM 2352 C CA . ARG A 1 301 ? 3.243 4.171 31.500 1.00 44.16 301 ARG A CA 1
ATOM 2353 C C . ARG A 1 301 ? 3.882 2.863 31.043 1.00 44.16 301 ARG A C 1
ATOM 2355 O O . ARG A 1 301 ? 3.277 1.812 31.164 1.00 44.16 301 ARG A O 1
ATOM 2362 N N . LEU A 1 302 ? 5.153 2.942 30.648 1.00 53.25 302 LEU A N 1
ATOM 2363 C CA . LEU A 1 302 ? 6.165 1.899 30.863 1.00 53.25 302 LEU A CA 1
ATOM 2364 C C . LEU A 1 302 ? 5.761 0.435 30.538 1.00 53.25 302 LEU A C 1
ATOM 2366 O O . LEU A 1 302 ? 6.408 -0.465 31.058 1.00 53.25 302 LEU A O 1
ATOM 2370 N N . ARG A 1 303 ? 4.776 0.113 29.678 1.00 58.22 303 ARG A N 1
ATOM 2371 C CA . ARG A 1 303 ? 4.428 -1.304 29.414 1.00 58.22 303 ARG A CA 1
ATOM 2372 C C . ARG A 1 303 ? 5.606 -2.101 28.848 1.00 58.22 303 ARG A C 1
ATOM 2374 O O . ARG A 1 303 ? 5.705 -3.292 29.097 1.00 58.22 303 ARG A O 1
ATOM 2381 N N . ARG A 1 304 ? 6.558 -1.448 28.175 1.00 62.19 304 ARG A N 1
ATOM 2382 C CA . ARG A 1 304 ? 7.823 -2.072 27.753 1.00 62.19 304 ARG A CA 1
ATOM 2383 C C . ARG A 1 304 ? 8.758 -2.459 28.905 1.00 62.19 304 ARG A C 1
ATOM 2385 O O . ARG A 1 304 ? 9.624 -3.299 28.705 1.00 62.19 304 ARG A O 1
ATOM 2392 N N . THR A 1 305 ? 8.634 -1.859 30.092 1.00 68.94 305 THR A N 1
ATOM 2393 C CA . THR A 1 305 ? 9.435 -2.278 31.258 1.00 68.94 305 THR A CA 1
ATOM 2394 C C . THR A 1 305 ? 8.916 -3.561 31.889 1.00 68.94 305 THR A C 1
ATOM 2396 O O . THR A 1 305 ? 9.556 -4.070 32.803 1.00 68.94 305 THR A O 1
ATOM 2399 N N . VAL A 1 306 ? 7.769 -4.073 31.433 1.00 82.19 306 VAL A N 1
ATOM 2400 C CA . VAL A 1 306 ? 7.340 -5.431 31.749 1.00 82.19 306 VAL A CA 1
ATOM 2401 C C . VAL A 1 306 ? 8.350 -6.385 31.093 1.00 82.19 306 VAL A C 1
ATOM 2403 O O . VAL A 1 306 ? 8.488 -6.341 29.867 1.00 82.19 306 VAL A O 1
ATOM 2406 N N . PRO A 1 307 ? 9.084 -7.207 31.867 1.00 84.75 307 PRO A N 1
ATOM 2407 C CA . PRO A 1 307 ? 10.199 -7.998 31.346 1.00 84.75 307 PRO A CA 1
ATOM 2408 C C . PRO A 1 307 ? 9.826 -8.840 30.122 1.00 84.75 307 PRO A C 1
ATOM 2410 O O . PRO A 1 307 ? 10.513 -8.752 29.103 1.00 84.75 307 PRO A O 1
ATOM 2413 N N . GLY A 1 308 ? 8.692 -9.546 30.167 1.00 89.56 308 GLY A N 1
ATOM 2414 C CA . GLY A 1 308 ? 8.245 -10.393 29.062 1.00 89.56 308 GLY A CA 1
ATOM 2415 C C . GLY A 1 308 ? 7.873 -9.636 27.786 1.00 89.56 308 GLY A C 1
ATOM 2416 O O . GLY A 1 308 ? 8.009 -10.172 26.695 1.00 89.56 308 GLY A O 1
ATOM 2417 N N . VAL A 1 309 ? 7.487 -8.356 27.870 1.00 89.38 309 VAL A N 1
ATOM 2418 C CA . VAL A 1 309 ? 7.186 -7.553 26.667 1.00 89.38 309 VAL A CA 1
ATOM 2419 C C . VAL A 1 309 ? 8.449 -7.305 25.848 1.00 89.38 309 VAL A C 1
ATOM 2421 O O . VAL A 1 309 ? 8.407 -7.328 24.620 1.00 89.38 309 VAL A O 1
ATOM 2424 N N . SER A 1 310 ? 9.578 -7.061 26.515 1.00 86.56 310 SER A N 1
ATOM 2425 C CA . SER A 1 310 ? 10.855 -6.805 25.845 1.00 86.56 310 SER A CA 1
ATOM 2426 C C . SER A 1 310 ? 11.444 -8.032 25.151 1.00 86.56 310 SER A C 1
ATOM 2428 O O . SER A 1 310 ? 12.114 -7.866 24.133 1.00 86.56 310 SER A O 1
ATOM 2430 N N . THR A 1 311 ? 11.189 -9.232 25.675 1.00 90.50 311 THR A N 1
ATOM 2431 C CA . THR A 1 311 ? 11.623 -10.490 25.058 1.00 90.50 311 THR A CA 1
ATOM 2432 C C . THR A 1 311 ? 10.641 -10.961 23.998 1.00 90.50 311 THR A C 1
ATOM 2434 O O . THR A 1 311 ? 11.093 -11.454 22.972 1.00 90.50 311 THR A O 1
ATOM 2437 N N . LEU A 1 312 ? 9.336 -10.717 24.177 1.00 92.88 312 LEU A N 1
ATOM 2438 C CA . LEU A 1 312 ? 8.318 -10.976 23.159 1.00 92.88 312 LEU A CA 1
ATOM 2439 C C . LEU A 1 312 ? 8.474 -10.077 21.927 1.00 92.88 312 LEU A C 1
ATOM 2441 O O . LEU A 1 312 ? 8.409 -10.552 20.796 1.00 92.88 312 LEU A O 1
ATOM 2445 N N . LEU A 1 313 ? 8.688 -8.776 22.141 1.00 91.94 313 LEU A N 1
ATOM 2446 C CA . LEU A 1 313 ? 8.766 -7.757 21.091 1.00 91.94 313 LEU A CA 1
ATOM 2447 C C . LEU A 1 313 ? 10.159 -7.089 21.072 1.00 91.94 313 LEU A C 1
ATOM 2449 O O . LEU A 1 313 ? 10.276 -5.883 21.349 1.00 91.94 313 LEU A O 1
ATOM 2453 N N . PRO A 1 314 ? 11.237 -7.834 20.752 1.00 89.06 314 PRO A N 1
ATOM 2454 C CA . PRO A 1 314 ? 12.619 -7.350 20.850 1.00 89.06 314 PRO A CA 1
ATOM 2455 C C . PRO A 1 314 ? 12.884 -6.105 19.995 1.00 89.06 314 PRO A C 1
ATOM 2457 O O . PRO A 1 314 ? 13.672 -5.231 20.375 1.00 89.06 314 PRO A O 1
ATOM 2460 N N . SER A 1 315 ? 12.172 -5.974 18.876 1.00 89.31 315 SER A N 1
ATOM 2461 C CA . SER A 1 315 ? 12.267 -4.834 17.965 1.00 89.31 315 SER A CA 1
ATOM 2462 C C . SER A 1 315 ? 10.998 -3.978 17.964 1.00 89.31 315 SER A C 1
ATOM 2464 O O . SER A 1 315 ? 10.725 -3.305 16.975 1.00 89.31 315 SER A O 1
ATOM 2466 N N . LEU A 1 316 ? 10.214 -3.958 19.056 1.00 87.62 316 LEU A N 1
ATOM 2467 C CA . LEU A 1 316 ? 9.042 -3.076 19.187 1.00 87.62 316 LEU A CA 1
ATOM 2468 C C . LEU A 1 316 ? 9.387 -1.649 18.786 1.00 87.62 316 LEU A C 1
ATOM 2470 O O . LEU A 1 316 ? 10.274 -1.080 19.422 1.00 87.62 316 LEU A O 1
ATOM 2474 N N . GLY A 1 317 ? 8.647 -1.110 17.811 1.00 83.81 317 GLY A N 1
ATOM 2475 C CA . GLY A 1 317 ? 8.847 0.219 17.234 1.00 83.81 317 GLY A CA 1
ATOM 2476 C C . GLY A 1 317 ? 9.748 0.234 15.997 1.00 83.81 317 GLY A C 1
ATOM 2477 O O . GLY A 1 317 ? 10.154 1.307 15.560 1.00 83.81 317 GLY A O 1
ATOM 2478 N N . PHE A 1 318 ? 10.105 -0.930 15.450 1.00 88.81 318 PHE A N 1
ATOM 2479 C CA . PHE A 1 318 ? 10.909 -1.035 14.237 1.00 88.81 318 PHE A CA 1
ATOM 2480 C C . PHE A 1 318 ? 10.270 -0.307 13.047 1.00 88.81 318 PHE A C 1
ATOM 2482 O O . PHE A 1 318 ? 9.054 -0.297 12.852 1.00 88.81 318 PHE A O 1
ATOM 2489 N N . PHE A 1 319 ? 11.127 0.304 12.238 1.00 90.06 319 PHE A N 1
ATOM 2490 C CA . PHE A 1 319 ? 10.795 0.820 10.920 1.00 90.06 319 PHE A CA 1
ATOM 2491 C C . PHE A 1 319 ? 12.062 0.858 10.073 1.00 90.06 319 PHE A C 1
ATOM 2493 O O . PHE A 1 319 ? 13.148 1.185 10.576 1.00 90.06 319 PHE A O 1
ATOM 2500 N N . GLY A 1 320 ? 11.914 0.543 8.794 1.00 88.31 320 GLY A N 1
ATOM 2501 C CA . GLY A 1 320 ? 13.004 0.532 7.836 1.00 88.31 320 GLY A CA 1
ATOM 2502 C C . GLY A 1 320 ? 13.403 1.910 7.314 1.00 88.31 320 GLY A C 1
ATOM 2503 O O . GLY A 1 320 ? 12.964 2.976 7.761 1.00 88.31 320 GLY A O 1
ATOM 2504 N N . GLY A 1 321 ? 14.306 1.874 6.340 1.00 87.50 321 GLY A N 1
ATOM 2505 C CA . GLY A 1 321 ? 14.788 3.043 5.605 1.00 87.50 321 GLY A CA 1
ATOM 2506 C C . GLY A 1 321 ? 14.475 2.999 4.115 1.00 87.50 321 GLY A C 1
ATOM 2507 O O . GLY A 1 321 ? 15.128 3.710 3.343 1.00 87.50 321 GLY A O 1
ATOM 2508 N N . THR A 1 322 ? 13.560 2.125 3.696 1.00 86.69 322 THR A N 1
ATOM 2509 C CA . THR A 1 322 ? 13.266 1.829 2.291 1.00 86.69 322 THR A CA 1
ATOM 2510 C C . THR A 1 322 ? 11.942 2.471 1.874 1.00 86.69 322 THR A C 1
ATOM 2512 O O . THR A 1 322 ? 11.259 3.095 2.676 1.00 86.69 322 THR A O 1
ATOM 2515 N N . ALA A 1 323 ? 11.582 2.368 0.594 1.00 82.81 323 ALA A N 1
ATOM 2516 C CA . ALA A 1 323 ? 10.263 2.811 0.134 1.00 82.81 323 ALA A CA 1
ATOM 2517 C C . ALA A 1 323 ? 9.142 1.818 0.498 1.00 82.81 323 ALA A C 1
ATOM 2519 O O . ALA A 1 323 ? 7.971 2.187 0.465 1.00 82.81 323 ALA A O 1
ATOM 2520 N N . ALA A 1 324 ? 9.499 0.563 0.795 1.00 83.81 324 ALA A N 1
ATOM 2521 C CA . ALA A 1 324 ? 8.564 -0.482 1.202 1.00 83.81 324 ALA A CA 1
ATOM 2522 C C . ALA A 1 324 ? 8.324 -0.495 2.720 1.00 83.81 324 ALA A C 1
ATOM 2524 O O . ALA A 1 324 ? 7.310 -1.029 3.178 1.00 83.81 324 ALA A O 1
ATOM 2525 N N . ASP A 1 325 ? 9.252 0.090 3.479 1.00 87.06 325 ASP A N 1
ATOM 2526 C CA . ASP A 1 325 ? 9.256 0.090 4.934 1.00 87.06 325 ASP A CA 1
ATOM 2527 C C . ASP A 1 325 ? 9.888 1.381 5.482 1.00 87.06 325 ASP A C 1
ATOM 2529 O O . ASP A 1 325 ? 11.092 1.635 5.350 1.00 87.06 325 ASP A O 1
ATOM 2533 N N . HIS A 1 326 ? 9.030 2.207 6.078 1.00 89.69 326 HIS A N 1
ATOM 2534 C CA . HIS A 1 326 ? 9.323 3.511 6.664 1.00 89.69 326 HIS A CA 1
ATOM 2535 C C . HIS A 1 326 ? 8.309 3.818 7.767 1.00 89.69 326 HIS A C 1
ATOM 2537 O O . HIS A 1 326 ? 7.206 3.271 7.794 1.00 89.69 326 HIS A O 1
ATOM 2543 N N . LEU A 1 327 ? 8.638 4.749 8.663 1.00 90.00 327 LEU A N 1
ATOM 2544 C CA . LEU A 1 327 ? 7.662 5.229 9.636 1.00 90.00 327 LEU A CA 1
ATOM 2545 C C . LEU A 1 327 ? 6.730 6.239 8.966 1.00 90.00 327 LEU A C 1
ATOM 2547 O O . LEU A 1 327 ? 7.156 7.333 8.598 1.00 90.00 327 LEU A O 1
ATOM 2551 N N . SER A 1 328 ? 5.460 5.868 8.822 1.00 89.19 328 SER A N 1
ATOM 2552 C CA . SER A 1 328 ? 4.419 6.709 8.227 1.00 89.19 328 SER A CA 1
ATOM 2553 C C . SER A 1 328 ? 3.636 7.472 9.296 1.00 89.19 328 SER A C 1
ATOM 2555 O O . SER A 1 328 ? 3.014 6.868 10.173 1.00 89.19 328 SER A O 1
ATOM 2557 N N . VAL A 1 329 ? 3.566 8.796 9.160 1.00 90.44 329 VAL A N 1
ATOM 2558 C CA . VAL A 1 329 ? 2.667 9.670 9.924 1.00 90.44 329 VAL A CA 1
ATOM 2559 C C . VAL A 1 329 ? 1.691 10.326 8.953 1.00 90.44 329 VAL A C 1
ATOM 2561 O O . VAL A 1 329 ? 2.071 11.200 8.175 1.00 90.44 329 VAL A O 1
ATOM 2564 N N . ARG A 1 330 ? 0.430 9.882 8.976 1.00 86.69 330 ARG A N 1
ATOM 2565 C CA . ARG A 1 330 ? -0.632 10.466 8.146 1.00 86.69 330 ARG A CA 1
ATOM 2566 C C . ARG A 1 330 ? -1.037 11.828 8.687 1.00 86.69 330 ARG A C 1
ATOM 2568 O O . ARG A 1 330 ? -1.149 12.003 9.900 1.00 86.69 330 ARG A O 1
ATOM 2575 N N . VAL A 1 331 ? -1.267 12.762 7.776 1.00 82.62 331 VAL A N 1
ATOM 2576 C CA . VAL A 1 331 ? -1.642 14.143 8.079 1.00 82.62 331 VAL A CA 1
ATOM 2577 C C . VAL A 1 331 ? -2.786 14.560 7.163 1.00 82.62 331 VAL A C 1
ATOM 2579 O O . VAL A 1 331 ? -2.847 14.148 6.008 1.00 82.62 331 VAL A O 1
ATOM 2582 N N . SER A 1 332 ? -3.724 15.337 7.696 1.00 77.50 332 SER A N 1
ATOM 2583 C CA . SER A 1 332 ? -4.895 15.838 6.962 1.00 77.50 332 SER A CA 1
ATOM 2584 C C . SER A 1 332 ? -4.843 17.341 6.698 1.00 77.50 332 SER A C 1
ATOM 2586 O O . SER A 1 332 ? -5.636 17.846 5.912 1.00 77.50 332 SER A O 1
ATOM 2588 N N . GLU A 1 333 ? -3.909 18.047 7.333 1.00 84.00 333 GLU A N 1
ATOM 2589 C CA . GLU A 1 333 ? -3.769 19.501 7.277 1.00 84.00 333 GLU A CA 1
ATOM 2590 C C . GLU A 1 333 ? -2.394 19.898 6.708 1.00 84.00 333 GLU A C 1
ATOM 2592 O O . GLU A 1 333 ? -1.446 19.106 6.785 1.00 84.00 333 GLU A O 1
ATOM 2597 N N . PRO A 1 334 ? -2.246 21.108 6.128 1.00 89.56 334 PRO A N 1
ATOM 2598 C CA . PRO A 1 334 ? -0.959 21.595 5.636 1.00 89.56 334 PRO A CA 1
ATOM 2599 C C . PRO A 1 334 ? 0.120 21.610 6.725 1.00 89.56 334 PRO A C 1
ATOM 2601 O O . PRO A 1 334 ? -0.069 22.183 7.796 1.00 89.56 334 PRO A O 1
ATOM 2604 N N . VAL A 1 335 ? 1.275 21.021 6.420 1.00 93.12 335 VAL A N 1
ATOM 2605 C CA . VAL A 1 335 ? 2.386 20.835 7.356 1.00 93.12 335 VAL A CA 1
ATOM 2606 C C . VAL A 1 335 ? 3.318 22.040 7.329 1.00 93.12 335 VAL A C 1
ATOM 2608 O O . VAL A 1 335 ? 3.920 22.344 6.303 1.00 93.12 335 VAL A O 1
ATOM 2611 N N . GLN A 1 336 ? 3.482 22.692 8.472 1.00 95.00 336 GLN A N 1
ATOM 2612 C CA . GLN A 1 336 ? 4.390 23.824 8.662 1.00 95.00 336 GLN A CA 1
ATOM 2613 C C . GLN A 1 336 ? 5.719 23.402 9.297 1.00 95.00 336 GLN A C 1
ATOM 2615 O O . GLN A 1 336 ? 6.774 23.952 8.975 1.00 95.00 336 GLN A O 1
ATOM 2620 N N . GLU A 1 337 ? 5.682 22.417 10.194 1.00 96.06 337 GLU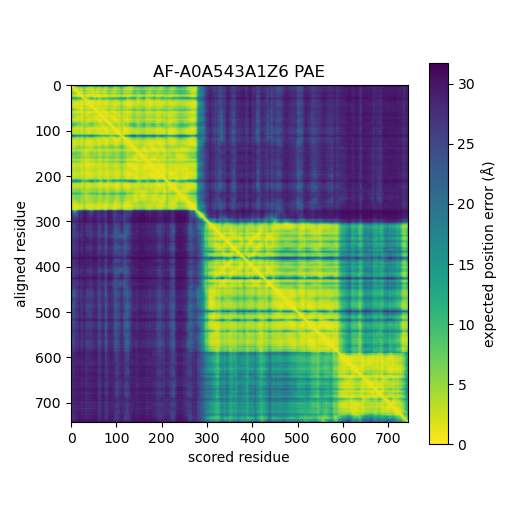 A N 1
ATOM 2621 C CA . GLU A 1 337 ? 6.869 21.949 10.905 1.00 96.06 337 GLU A CA 1
ATOM 2622 C C . GLU A 1 337 ? 6.762 20.458 11.257 1.00 96.06 337 GLU A C 1
ATOM 2624 O O . GLU A 1 337 ? 5.694 19.957 11.607 1.00 96.06 337 GLU A O 1
ATOM 2629 N N . ILE A 1 338 ? 7.881 19.737 11.181 1.00 96.88 338 ILE A N 1
ATOM 2630 C CA . ILE A 1 338 ? 8.000 18.338 11.610 1.00 96.88 338 ILE A CA 1
ATOM 2631 C C . ILE A 1 338 ? 9.066 18.262 12.693 1.00 96.88 338 ILE A C 1
ATOM 2633 O O . ILE A 1 338 ? 10.218 18.623 12.462 1.00 96.88 338 ILE A O 1
ATOM 2637 N N . ARG A 1 339 ? 8.691 17.757 13.868 1.00 95.56 339 ARG A N 1
ATOM 2638 C CA . ARG A 1 339 ? 9.570 17.581 15.026 1.00 95.56 339 ARG A CA 1
ATOM 2639 C C . ARG A 1 339 ? 9.866 16.107 15.235 1.00 95.56 339 ARG A C 1
ATOM 2641 O O . ARG A 1 339 ? 8.955 15.318 15.475 1.00 95.56 339 ARG A O 1
ATOM 2648 N N . LEU A 1 340 ? 11.142 15.760 15.218 1.00 94.12 340 LEU A N 1
ATOM 2649 C CA . LEU A 1 340 ? 11.674 14.454 15.580 1.00 94.12 340 LEU A CA 1
ATOM 2650 C C . LEU A 1 340 ? 12.399 14.595 16.910 1.00 94.12 340 LEU A C 1
ATOM 2652 O O . LEU A 1 340 ? 13.302 15.418 17.017 1.00 94.12 340 LEU A O 1
ATOM 2656 N N . PHE A 1 341 ? 12.032 13.827 17.932 1.00 91.31 341 PHE A N 1
ATOM 2657 C CA . PHE A 1 341 ? 12.693 13.967 19.229 1.00 91.31 341 PHE A CA 1
ATOM 2658 C C . PHE A 1 341 ? 12.656 12.711 20.091 1.00 91.31 341 PHE A C 1
ATOM 2660 O O . PHE A 1 341 ? 11.705 11.921 20.069 1.00 91.31 341 PHE A O 1
ATOM 2667 N N . LEU A 1 342 ? 13.704 12.561 20.896 1.00 88.38 342 LEU A N 1
ATOM 2668 C CA . LEU A 1 342 ? 13.763 11.604 21.993 1.00 88.38 342 LEU A CA 1
ATOM 2669 C C . LEU A 1 342 ? 13.182 12.234 23.275 1.00 88.38 342 LEU A C 1
ATOM 2671 O O . LEU A 1 342 ? 13.237 13.454 23.442 1.00 88.38 342 LEU A O 1
ATOM 2675 N N . PRO A 1 343 ? 12.642 11.439 24.216 1.00 84.94 343 PRO A N 1
ATOM 2676 C CA . PRO A 1 343 ? 12.245 11.925 25.532 1.00 84.94 343 PRO A CA 1
ATOM 2677 C C . PRO A 1 343 ? 13.368 12.715 26.215 1.00 84.94 343 PRO A C 1
ATOM 2679 O O . PRO A 1 343 ? 14.518 12.286 26.222 1.00 84.94 343 PRO A O 1
ATOM 2682 N N . ALA A 1 344 ? 13.023 13.835 26.856 1.00 80.88 344 ALA A N 1
ATOM 2683 C CA . ALA A 1 344 ? 13.994 14.805 27.382 1.00 80.88 344 ALA A CA 1
ATOM 2684 C C . ALA A 1 344 ? 15.059 14.221 28.335 1.00 80.88 344 ALA A C 1
ATOM 2686 O O . ALA A 1 344 ? 16.166 14.739 28.414 1.00 80.88 344 ALA A O 1
ATOM 2687 N N . LYS A 1 345 ? 14.734 13.147 29.066 1.00 80.19 345 LYS A N 1
ATOM 2688 C CA . LYS A 1 345 ? 15.638 12.480 30.025 1.00 80.19 345 LYS A CA 1
ATOM 2689 C C . LYS A 1 345 ? 16.335 11.236 29.460 1.00 80.19 345 LYS A C 1
ATOM 2691 O O . LYS A 1 345 ? 16.857 10.430 30.229 1.00 80.19 345 LYS A O 1
ATOM 2696 N N . GLN A 1 346 ? 16.261 11.015 28.151 1.00 80.62 346 GLN A N 1
ATOM 2697 C CA . GLN A 1 346 ? 16.839 9.841 27.518 1.00 80.62 346 GLN A CA 1
ATOM 2698 C C . GLN A 1 346 ? 18.094 10.188 26.725 1.00 80.62 346 GLN A C 1
ATOM 2700 O O . GLN A 1 346 ? 18.037 10.953 25.764 1.00 80.62 346 GLN A O 1
ATOM 2705 N N . ALA A 1 347 ? 19.198 9.518 27.064 1.00 85.62 347 ALA A N 1
ATOM 2706 C CA . ALA A 1 347 ? 20.417 9.556 26.275 1.00 85.62 347 ALA A CA 1
ATOM 2707 C C . ALA A 1 347 ? 20.212 8.798 24.961 1.00 85.62 347 ALA A C 1
ATOM 2709 O O . ALA A 1 347 ? 19.805 7.632 24.953 1.00 85.62 347 ALA A O 1
ATOM 2710 N N . GLY A 1 348 ? 20.548 9.427 23.846 1.00 86.81 348 GLY A N 1
ATOM 2711 C CA . GLY A 1 348 ? 20.441 8.809 22.537 1.00 86.81 348 GLY A CA 1
ATOM 2712 C C . GLY A 1 348 ? 20.966 9.708 21.435 1.00 86.81 348 GLY A C 1
ATOM 2713 O O . GLY A 1 348 ? 21.561 10.747 21.684 1.00 86.81 348 GLY A O 1
ATOM 2714 N N . GLN A 1 349 ? 20.777 9.261 20.205 1.00 87.75 349 GLN A N 1
ATOM 2715 C CA . GLN A 1 349 ? 21.203 9.963 19.005 1.00 87.75 349 GLN A CA 1
ATOM 2716 C C . GLN A 1 349 ? 20.086 9.821 17.977 1.00 87.75 349 GLN A C 1
ATOM 2718 O O . GLN A 1 349 ? 19.574 8.713 17.792 1.00 87.75 349 GLN A O 1
ATOM 2723 N N . LEU A 1 350 ? 19.725 10.903 17.290 1.00 88.50 350 LEU A N 1
ATOM 2724 C CA . LEU A 1 350 ? 18.999 10.805 16.028 1.00 88.50 350 LEU A CA 1
ATOM 2725 C C . LEU A 1 350 ? 20.029 10.549 14.931 1.00 88.50 350 LEU A C 1
ATOM 2727 O O . LEU A 1 350 ? 21.021 11.257 14.846 1.00 88.50 350 LEU A O 1
ATOM 2731 N N . ASP A 1 351 ? 19.841 9.501 14.141 1.00 87.88 351 ASP A N 1
ATOM 2732 C CA . ASP A 1 351 ? 20.716 9.149 13.018 1.00 87.88 351 ASP A CA 1
ATOM 2733 C C . ASP A 1 351 ? 19.858 8.514 11.909 1.00 87.88 351 ASP A C 1
ATOM 2735 O O . ASP A 1 351 ? 19.836 7.312 11.661 1.00 87.88 351 ASP A O 1
ATOM 2739 N N . LEU A 1 352 ? 19.024 9.347 11.304 1.00 89.62 352 LEU A N 1
ATOM 2740 C CA . LEU A 1 352 ? 18.008 8.976 10.324 1.00 89.62 352 LEU A CA 1
ATOM 2741 C C . LEU A 1 352 ? 18.512 9.282 8.918 1.00 89.62 352 LEU A C 1
ATOM 2743 O O . LEU A 1 352 ? 19.313 10.195 8.723 1.00 89.62 352 LEU A O 1
ATOM 2747 N N . ARG A 1 353 ? 18.046 8.523 7.927 1.00 88.62 353 ARG A N 1
ATOM 2748 C CA . ARG A 1 353 ? 18.403 8.759 6.525 1.00 88.62 353 ARG A CA 1
ATOM 2749 C C . ARG A 1 353 ? 17.796 10.062 6.007 1.00 88.62 353 ARG A C 1
ATOM 2751 O O . ARG A 1 353 ? 18.425 10.704 5.179 1.00 88.62 353 ARG A O 1
ATOM 2758 N N . GLY A 1 354 ? 16.622 10.436 6.509 1.00 89.69 354 GLY A N 1
ATOM 2759 C CA . GLY A 1 354 ? 15.960 11.698 6.198 1.00 89.69 354 GLY A CA 1
ATOM 2760 C C . GLY A 1 354 ? 14.454 11.622 6.423 1.00 89.69 354 GLY A C 1
ATOM 2761 O O . GLY A 1 354 ? 13.932 10.625 6.935 1.00 89.69 354 GLY A O 1
ATOM 2762 N N . ILE A 1 355 ? 13.759 12.681 6.021 1.00 92.62 355 ILE A N 1
ATOM 2763 C CA . ILE A 1 355 ? 12.301 12.761 6.003 1.00 92.62 355 ILE A CA 1
ATOM 2764 C C . ILE A 1 355 ? 11.865 12.905 4.546 1.00 92.62 355 ILE A C 1
ATOM 2766 O O . ILE A 1 355 ? 12.416 13.710 3.803 1.00 92.62 355 ILE A O 1
ATOM 2770 N N . GLN A 1 356 ? 10.860 12.142 4.139 1.00 93.00 356 GLN A N 1
ATOM 2771 C CA . GLN A 1 356 ? 10.249 12.242 2.824 1.00 93.00 356 GLN A CA 1
ATOM 2772 C C . GLN A 1 356 ? 8.781 12.623 2.985 1.00 93.00 356 GLN A C 1
ATOM 2774 O O . GLN A 1 356 ? 8.029 11.988 3.719 1.00 93.00 356 GLN A O 1
ATOM 2779 N N . LEU A 1 357 ? 8.359 13.661 2.277 1.00 93.25 357 LEU A N 1
ATOM 2780 C CA . LEU A 1 357 ? 6.955 14.034 2.191 1.00 93.25 357 LEU A CA 1
ATOM 2781 C C . LEU A 1 357 ? 6.293 13.277 1.043 1.00 93.25 357 LEU A C 1
ATOM 2783 O O . LEU A 1 357 ? 6.914 13.095 -0.007 1.00 93.25 357 LEU A O 1
ATOM 2787 N N . ALA A 1 358 ? 5.038 12.868 1.216 1.00 86.19 358 ALA A N 1
ATOM 2788 C CA . ALA A 1 358 ? 4.289 12.201 0.163 1.00 86.19 358 ALA A CA 1
ATOM 2789 C C . ALA A 1 358 ? 2.837 12.682 0.063 1.00 86.19 358 ALA A C 1
ATOM 2791 O O . ALA A 1 358 ? 2.186 13.040 1.046 1.00 86.19 358 ALA A O 1
ATOM 2792 N N . LYS A 1 359 ? 2.324 12.667 -1.168 1.00 84.44 359 LYS A N 1
ATOM 2793 C CA . LYS A 1 359 ? 0.935 12.981 -1.508 1.00 84.44 359 LYS A CA 1
ATOM 2794 C C . LYS A 1 359 ? 0.414 11.919 -2.465 1.00 84.44 359 LYS A C 1
ATOM 2796 O O . LYS A 1 359 ? 1.098 11.598 -3.437 1.00 84.44 359 LYS A O 1
ATOM 2801 N N . ALA A 1 360 ? -0.755 11.346 -2.183 1.00 74.06 360 ALA A N 1
ATOM 2802 C CA . ALA A 1 360 ? -1.292 10.198 -2.923 1.00 74.06 360 ALA A CA 1
ATOM 2803 C C . ALA A 1 360 ? -0.232 9.091 -3.153 1.00 74.06 360 ALA A C 1
ATOM 2805 O O . ALA A 1 360 ? -0.008 8.639 -4.276 1.00 74.06 360 ALA A O 1
ATOM 2806 N N . ALA A 1 361 ? 0.481 8.721 -2.082 1.00 72.19 361 ALA A N 1
ATOM 2807 C CA . ALA A 1 361 ? 1.600 7.770 -2.050 1.00 72.19 361 ALA A CA 1
ATOM 2808 C C . ALA A 1 361 ? 2.873 8.150 -2.840 1.00 72.19 361 ALA A C 1
ATOM 2810 O O . ALA A 1 361 ? 3.888 7.455 -2.711 1.00 72.19 361 ALA A O 1
ATOM 2811 N N . ARG A 1 362 ? 2.878 9.250 -3.603 1.00 79.00 362 ARG A N 1
ATOM 2812 C CA . ARG A 1 362 ? 4.046 9.707 -4.368 1.00 79.00 362 ARG A CA 1
ATOM 2813 C C . ARG A 1 362 ? 4.918 10.646 -3.534 1.00 79.00 362 ARG A C 1
ATOM 2815 O O . ARG A 1 362 ? 4.377 11.592 -2.958 1.00 79.00 362 ARG A O 1
ATOM 2822 N N . PRO A 1 363 ? 6.246 10.434 -3.488 1.00 85.81 363 PRO A N 1
ATOM 2823 C CA . PRO A 1 363 ? 7.166 11.392 -2.893 1.00 85.81 363 PRO A CA 1
ATOM 2824 C C . PRO A 1 363 ? 7.049 12.759 -3.565 1.00 85.81 363 PRO A C 1
ATOM 2826 O O . PRO A 1 363 ? 6.958 12.837 -4.791 1.00 85.81 363 PRO A O 1
ATOM 2829 N N . ILE A 1 364 ? 7.098 13.828 -2.777 1.00 85.69 364 ILE A N 1
ATOM 2830 C CA . ILE A 1 364 ? 7.214 15.193 -3.292 1.00 85.69 364 ILE A CA 1
ATOM 2831 C C . ILE A 1 364 ? 8.601 15.752 -2.978 1.00 85.69 364 ILE A C 1
ATOM 2833 O O . ILE A 1 364 ? 9.172 15.488 -1.918 1.00 85.69 364 ILE A O 1
ATOM 2837 N N . HIS A 1 365 ? 9.153 16.518 -3.917 1.00 83.62 365 HIS A N 1
ATOM 2838 C CA . HIS A 1 365 ? 10.426 17.202 -3.728 1.00 83.62 365 HIS A CA 1
ATOM 2839 C C . HIS A 1 365 ? 10.187 18.600 -3.160 1.00 83.62 365 HIS A C 1
ATOM 2841 O O . HIS A 1 365 ? 9.320 19.325 -3.649 1.00 83.62 365 HIS A O 1
ATOM 2847 N N . ILE A 1 366 ? 10.959 18.966 -2.139 1.00 82.12 366 ILE A N 1
ATOM 2848 C CA . ILE A 1 366 ? 10.991 20.316 -1.582 1.00 82.12 366 ILE A CA 1
ATOM 2849 C C . ILE A 1 366 ? 12.398 20.853 -1.793 1.00 82.12 366 ILE A C 1
ATOM 2851 O O . ILE A 1 366 ? 13.365 20.260 -1.306 1.00 82.12 366 ILE A O 1
ATOM 2855 N N . ASP A 1 367 ? 12.491 21.962 -2.521 1.00 75.44 367 ASP A N 1
ATOM 2856 C CA . ASP A 1 367 ? 13.765 22.616 -2.793 1.00 75.44 367 ASP A CA 1
ATOM 2857 C C . ASP A 1 367 ? 14.421 23.051 -1.478 1.00 75.44 367 ASP A C 1
ATOM 2859 O O . ASP A 1 367 ? 13.755 23.605 -0.600 1.00 75.44 367 ASP A O 1
ATOM 2863 N N . ALA A 1 368 ? 15.736 22.852 -1.378 1.00 69.69 368 ALA A N 1
ATOM 2864 C CA . ALA A 1 368 ? 16.564 23.227 -0.231 1.00 69.69 368 ALA A CA 1
ATOM 2865 C C . ALA A 1 368 ? 16.246 24.608 0.387 1.00 69.69 368 ALA A C 1
ATOM 2867 O O . ALA A 1 368 ? 16.061 24.664 1.598 1.00 69.69 368 ALA A O 1
ATOM 2868 N N . PRO A 1 369 ? 16.104 25.717 -0.373 1.00 76.06 369 PRO A N 1
ATOM 2869 C CA . PRO A 1 369 ? 15.828 27.018 0.238 1.00 76.06 369 PRO A CA 1
ATOM 2870 C C . PRO A 1 369 ? 14.458 27.114 0.920 1.00 76.06 369 PRO A C 1
ATOM 2872 O O . PRO A 1 369 ? 14.283 28.006 1.733 1.00 76.06 369 PRO A O 1
ATOM 2875 N N . LYS A 1 370 ? 13.502 26.224 0.614 1.00 84.56 370 LYS A N 1
ATOM 2876 C CA . LYS A 1 370 ? 12.123 26.260 1.141 1.00 84.56 370 LYS A CA 1
ATOM 2877 C C . LYS A 1 370 ? 11.944 25.463 2.435 1.00 84.56 370 LYS A C 1
ATOM 2879 O O . LYS A 1 370 ? 10.831 25.396 2.965 1.00 84.56 370 LYS A O 1
ATOM 2884 N N . VAL A 1 371 ? 13.002 24.807 2.914 1.00 88.94 371 VAL A N 1
ATOM 2885 C CA . VAL A 1 371 ? 12.991 24.013 4.141 1.00 88.94 371 VAL A CA 1
ATOM 2886 C C . VAL A 1 371 ? 14.272 24.234 4.931 1.00 88.94 371 VAL A C 1
ATOM 2888 O O . VAL A 1 371 ? 15.376 24.089 4.421 1.00 88.94 371 VAL A O 1
ATOM 2891 N N . ARG A 1 372 ? 14.123 24.547 6.214 1.00 88.88 372 ARG A N 1
ATOM 2892 C CA . ARG A 1 372 ? 15.232 24.670 7.159 1.00 88.88 372 ARG A CA 1
ATOM 2893 C C . ARG A 1 372 ? 15.204 23.504 8.125 1.00 88.88 372 ARG A C 1
ATOM 2895 O O . ARG A 1 372 ? 14.161 23.215 8.711 1.00 88.88 372 ARG A O 1
ATOM 2902 N N . ILE A 1 373 ? 16.343 22.836 8.279 1.00 88.81 373 ILE A N 1
ATOM 2903 C CA . ILE A 1 373 ? 16.513 21.778 9.271 1.00 88.81 373 ILE A CA 1
ATOM 2904 C C . ILE A 1 373 ? 17.418 22.284 10.376 1.00 88.81 373 ILE A C 1
ATOM 2906 O O . ILE A 1 373 ? 18.567 22.636 10.138 1.00 88.81 373 ILE A O 1
ATOM 2910 N N . GLU A 1 374 ? 16.890 22.256 11.589 1.00 89.81 374 GLU A N 1
ATOM 2911 C CA . GLU A 1 374 ? 17.624 22.525 12.816 1.00 89.81 374 GLU A CA 1
ATOM 2912 C C . GLU A 1 374 ? 17.711 21.229 13.617 1.00 89.81 374 GLU A C 1
ATOM 2914 O O . GLU A 1 374 ? 16.774 20.430 13.635 1.00 89.81 374 GLU A O 1
ATOM 2919 N N . GLN A 1 375 ? 18.819 21.005 14.310 1.00 90.56 375 GLN A N 1
ATOM 2920 C CA . GLN A 1 375 ? 18.961 19.875 15.222 1.00 90.56 375 GLN A CA 1
ATOM 2921 C C . GLN A 1 375 ? 19.759 20.279 16.457 1.00 90.56 375 GLN A C 1
ATOM 2923 O O . GLN A 1 375 ? 20.548 21.220 16.416 1.00 90.56 375 GLN A O 1
ATOM 2928 N N . SER A 1 376 ? 19.546 19.563 17.561 1.00 91.12 376 SER A N 1
ATOM 2929 C CA . SER A 1 376 ? 20.145 19.868 18.867 1.00 91.12 376 SER A CA 1
ATOM 2930 C C . SER A 1 376 ? 21.675 19.883 18.862 1.00 91.12 376 SER A C 1
ATOM 2932 O O . SER A 1 376 ? 22.291 20.654 19.593 1.00 91.12 376 SER A O 1
ATOM 2934 N N . SER A 1 377 ? 22.294 19.047 18.030 1.00 88.06 377 SER A N 1
ATOM 2935 C CA . SER A 1 377 ? 23.743 18.983 17.822 1.00 88.06 377 SER A CA 1
ATOM 2936 C C . SER A 1 377 ? 24.051 18.319 16.476 1.00 88.06 377 SER A C 1
ATOM 2938 O O . SER A 1 377 ? 23.175 17.667 15.918 1.00 88.06 377 SER A O 1
ATOM 2940 N N . TYR A 1 378 ? 25.276 18.431 15.947 1.00 86.69 378 TYR A N 1
ATOM 2941 C CA . TYR A 1 378 ? 25.688 17.820 14.669 1.00 86.69 378 TYR A CA 1
ATOM 2942 C C . TYR A 1 378 ? 26.841 16.828 14.865 1.00 86.69 378 TYR A C 1
ATOM 2944 O O . TYR A 1 378 ? 27.867 17.177 15.440 1.00 86.69 378 TYR A O 1
ATOM 2952 N N . ALA A 1 379 ? 26.695 15.595 14.366 1.00 79.12 379 ALA A N 1
ATOM 2953 C CA . ALA A 1 379 ? 27.778 14.607 14.340 1.00 79.12 379 ALA A CA 1
ATOM 2954 C C . ALA A 1 379 ? 28.239 14.323 12.898 1.00 79.12 379 ALA A C 1
ATOM 2956 O O . ALA A 1 379 ? 27.706 13.432 12.230 1.00 79.12 379 ALA A O 1
ATOM 2957 N N . GLY A 1 380 ? 29.248 15.063 12.425 1.00 71.81 380 GLY A N 1
ATOM 2958 C CA . GLY A 1 380 ? 29.814 14.949 11.073 1.00 71.81 380 GLY A CA 1
ATOM 2959 C C . GLY A 1 380 ? 30.099 16.313 10.434 1.00 71.81 380 GLY A C 1
ATOM 2960 O O . GLY A 1 380 ? 30.330 17.284 11.149 1.00 71.81 380 GLY A O 1
ATOM 2961 N N . SER A 1 381 ? 30.086 16.385 9.097 1.00 50.41 381 SER A N 1
ATOM 2962 C CA . SER A 1 381 ? 30.308 17.621 8.332 1.00 50.41 381 SER A CA 1
ATOM 2963 C C . SER A 1 381 ? 28.993 18.286 7.894 1.00 50.41 381 SER A C 1
ATOM 2965 O O . SER A 1 381 ? 28.229 17.672 7.152 1.00 50.41 381 SER A O 1
ATOM 2967 N N . ALA A 1 382 ? 28.838 19.554 8.297 1.00 57.28 382 ALA A N 1
ATOM 2968 C CA . ALA A 1 382 ? 27.858 20.571 7.880 1.00 57.28 382 ALA A CA 1
ATOM 2969 C C . ALA A 1 382 ? 26.360 20.328 8.178 1.00 57.28 382 ALA A C 1
ATOM 2971 O O . ALA A 1 382 ? 25.898 19.206 8.381 1.00 57.28 382 ALA A O 1
ATOM 2972 N N . GLU A 1 383 ? 25.611 21.436 8.228 1.00 60.06 383 GLU A N 1
ATOM 2973 C CA . GLU A 1 383 ? 24.158 21.457 8.415 1.00 60.06 383 GLU A CA 1
ATOM 2974 C C . GLU A 1 383 ? 23.428 20.735 7.272 1.00 60.06 383 GLU A C 1
ATOM 2976 O O . GLU A 1 383 ? 23.870 20.727 6.120 1.00 60.06 383 GLU A O 1
ATOM 2981 N N . SER A 1 384 ? 22.285 20.117 7.580 1.00 63.97 384 SER A N 1
ATOM 2982 C CA . SER A 1 384 ? 21.477 19.433 6.568 1.00 63.97 384 SER A CA 1
ATOM 2983 C C . SER A 1 384 ? 20.800 20.445 5.644 1.00 63.97 384 SER A C 1
ATOM 2985 O O . SER A 1 384 ? 19.847 21.106 6.037 1.00 63.97 384 SER A O 1
ATOM 2987 N N . ALA A 1 385 ? 21.248 20.515 4.390 1.00 62.62 385 ALA A N 1
ATOM 2988 C CA . ALA A 1 385 ? 20.717 21.452 3.394 1.00 62.62 385 ALA A CA 1
ATOM 2989 C C . ALA A 1 385 ? 19.378 21.028 2.745 1.00 62.62 385 ALA A C 1
ATOM 2991 O O . ALA A 1 385 ? 18.827 21.767 1.939 1.00 62.62 385 ALA A O 1
ATOM 2992 N N . SER A 1 386 ? 18.857 19.827 3.022 1.00 77.25 386 SER A N 1
ATOM 2993 C CA . SER A 1 386 ? 17.615 19.317 2.419 1.00 77.25 386 SER A CA 1
ATOM 2994 C C . SER A 1 386 ? 16.888 18.377 3.371 1.00 77.25 386 SER A C 1
ATOM 2996 O O . SER A 1 386 ? 17.528 17.629 4.106 1.00 77.25 386 SER A O 1
ATOM 2998 N N . ILE A 1 387 ? 15.552 18.357 3.315 1.00 80.94 387 ILE A N 1
ATOM 2999 C CA . ILE A 1 387 ? 14.701 17.475 4.136 1.00 80.94 387 ILE A CA 1
ATOM 3000 C C . ILE A 1 387 ? 14.999 15.978 3.951 1.00 80.94 387 ILE A C 1
ATOM 3002 O O . ILE A 1 387 ? 14.832 15.183 4.877 1.00 80.94 387 ILE A O 1
ATOM 3006 N N . ASN A 1 388 ? 15.511 15.607 2.776 1.00 81.88 388 ASN A N 1
ATOM 3007 C CA . ASN A 1 388 ? 15.898 14.235 2.453 1.00 81.88 388 ASN A CA 1
ATOM 3008 C C . ASN A 1 388 ? 17.326 13.883 2.909 1.00 81.88 388 ASN A C 1
ATOM 3010 O O . ASN A 1 388 ? 17.754 12.743 2.722 1.00 81.88 388 ASN A O 1
ATOM 3014 N N . SER A 1 389 ? 18.076 14.845 3.453 1.00 82.81 389 SER A N 1
ATOM 3015 C CA . SER A 1 389 ? 19.438 14.629 3.937 1.00 82.81 389 SER A CA 1
ATOM 3016 C C . SER A 1 389 ? 19.455 13.870 5.261 1.00 82.81 389 SER A C 1
ATOM 3018 O O . SER A 1 389 ? 18.494 13.863 6.033 1.00 82.81 389 SER A O 1
ATOM 3020 N N . ARG A 1 390 ? 20.600 13.239 5.536 1.00 86.00 390 ARG A N 1
ATOM 3021 C CA . ARG A 1 390 ? 20.824 12.476 6.762 1.00 86.00 390 ARG A CA 1
ATOM 3022 C C . ARG A 1 390 ? 20.762 13.390 7.987 1.00 86.00 390 ARG A C 1
ATOM 3024 O O . ARG A 1 390 ? 21.579 14.292 8.121 1.00 86.00 390 ARG A O 1
ATOM 3031 N N . ILE A 1 391 ? 19.873 13.072 8.924 1.00 88.62 391 ILE A N 1
ATOM 3032 C CA . ILE A 1 391 ? 19.752 13.759 10.215 1.00 88.62 391 ILE A CA 1
ATOM 3033 C C . ILE A 1 391 ? 20.605 13.001 11.221 1.00 88.62 391 ILE A C 1
ATOM 3035 O O . ILE A 1 391 ? 20.257 11.870 11.560 1.00 88.62 391 ILE A O 1
ATOM 3039 N N . ARG A 1 392 ? 21.708 13.594 11.692 1.00 88.69 392 ARG A N 1
ATOM 3040 C CA . ARG A 1 392 ? 22.640 12.939 12.625 1.00 88.69 392 ARG A CA 1
ATOM 3041 C C . ARG A 1 392 ? 23.076 13.861 13.763 1.00 88.69 392 ARG A C 1
ATOM 3043 O O . ARG A 1 392 ? 23.94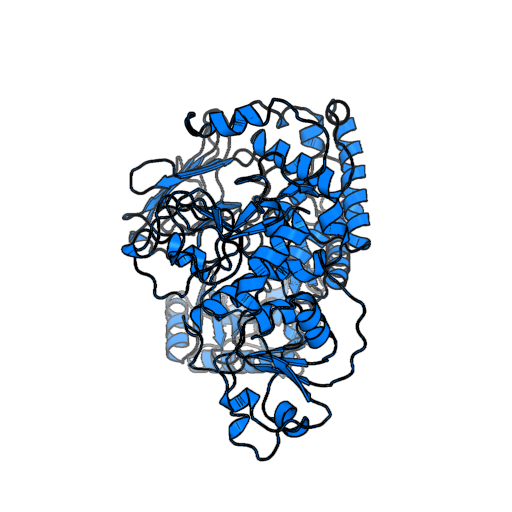1 14.715 13.563 1.00 88.69 392 ARG A O 1
ATOM 3050 N N . THR A 1 393 ? 22.524 13.660 14.957 1.00 89.94 393 THR A N 1
ATOM 3051 C CA . THR A 1 393 ? 22.925 14.389 16.172 1.00 89.94 393 THR A CA 1
ATOM 3052 C C . THR A 1 393 ? 24.162 13.768 16.805 1.00 89.94 393 THR A C 1
ATOM 3054 O O . THR A 1 393 ? 24.562 12.670 16.432 1.00 89.94 393 THR A O 1
ATOM 3057 N N . THR A 1 394 ? 24.789 14.419 17.779 1.00 89.00 394 THR A N 1
ATOM 3058 C CA . THR A 1 394 ? 25.673 13.719 18.725 1.00 89.00 394 THR A CA 1
ATOM 3059 C C . THR A 1 394 ? 24.844 12.846 19.677 1.00 89.00 394 THR A C 1
ATOM 3061 O O . THR A 1 394 ? 23.609 12.826 19.614 1.00 89.00 394 THR A O 1
ATOM 3064 N N . ARG A 1 395 ? 25.511 12.057 20.526 1.00 89.44 395 ARG A N 1
ATOM 3065 C CA . ARG A 1 395 ? 24.824 11.302 21.576 1.00 89.44 395 ARG A CA 1
ATOM 3066 C C . ARG A 1 395 ? 24.584 12.220 22.773 1.00 89.44 395 ARG A C 1
ATOM 3068 O O . ARG A 1 395 ? 25.535 12.597 23.446 1.00 89.44 395 ARG A O 1
ATOM 3075 N N . GLU A 1 396 ? 23.326 12.531 23.053 1.00 89.44 396 GLU A N 1
ATOM 3076 C CA . GLU A 1 396 ? 22.920 13.518 24.057 1.00 89.44 396 GLU A CA 1
ATOM 3077 C C . GLU A 1 396 ? 21.560 13.179 24.688 1.00 89.44 396 GLU A C 1
ATOM 3079 O O . GLU A 1 396 ? 20.877 12.241 24.272 1.00 89.44 396 GLU A O 1
ATOM 3084 N N . GLN A 1 397 ? 21.177 13.917 25.731 1.00 90.38 397 GLN A N 1
ATOM 3085 C CA . GLN A 1 397 ? 19.879 13.765 26.393 1.00 90.38 397 GLN A CA 1
ATOM 3086 C C . GLN A 1 397 ? 18.794 14.492 25.595 1.00 90.38 397 GLN A C 1
ATOM 3088 O O . GLN A 1 397 ? 18.911 15.689 25.355 1.00 90.38 397 GLN A O 1
ATOM 3093 N N . GLY A 1 398 ? 17.733 13.784 25.201 1.00 87.44 398 GLY A N 1
ATOM 3094 C CA . GLY A 1 398 ? 16.593 14.405 24.524 1.00 87.44 398 GLY A CA 1
ATOM 3095 C C . GLY A 1 398 ? 16.911 14.965 23.135 1.00 87.44 398 GLY A C 1
ATOM 3096 O O . GLY A 1 398 ? 16.354 15.995 22.763 1.00 87.44 398 GLY A O 1
ATOM 3097 N N . ALA A 1 399 ? 17.803 14.303 22.387 1.00 90.69 399 ALA A N 1
ATOM 3098 C CA . ALA A 1 399 ? 18.182 14.703 21.030 1.00 90.69 399 ALA A CA 1
ATOM 3099 C C . ALA A 1 399 ? 16.952 14.994 20.150 1.00 90.69 399 ALA A C 1
ATOM 3101 O O . ALA A 1 399 ? 15.983 14.221 20.159 1.00 90.69 399 ALA A O 1
ATOM 3102 N N . TRP A 1 400 ? 17.003 16.080 19.377 1.00 92.94 400 TRP A N 1
ATOM 3103 C CA . TRP A 1 400 ? 15.896 16.523 18.533 1.00 92.94 400 TRP A CA 1
ATOM 3104 C C . TRP A 1 400 ? 16.361 17.060 17.176 1.00 92.94 400 TRP A C 1
ATOM 3106 O O . TRP A 1 400 ? 17.489 17.521 17.019 1.00 92.94 400 TRP A O 1
ATOM 3116 N N . ALA A 1 401 ? 15.466 16.995 16.194 1.00 92.38 401 ALA A N 1
ATOM 3117 C CA . ALA A 1 401 ? 15.589 17.626 14.889 1.00 92.38 401 ALA A CA 1
ATOM 3118 C C . ALA A 1 401 ? 14.232 18.200 14.465 1.00 92.38 401 ALA A C 1
ATOM 3120 O O . ALA A 1 401 ? 13.187 17.597 14.717 1.00 92.38 401 ALA A O 1
ATOM 3121 N N . ILE A 1 402 ? 14.240 19.367 13.835 1.00 94.25 402 ILE A N 1
ATOM 3122 C CA . ILE A 1 402 ? 13.053 20.086 13.387 1.00 94.25 402 ILE A CA 1
ATOM 3123 C C . ILE A 1 402 ? 13.246 20.449 11.919 1.00 94.25 402 ILE A C 1
ATOM 3125 O O . ILE A 1 402 ? 14.215 21.117 11.578 1.00 94.25 402 ILE A O 1
ATOM 3129 N N . ALA A 1 403 ? 12.308 20.046 11.066 1.00 93.69 403 ALA A N 1
ATOM 3130 C CA . ALA A 1 403 ? 12.199 20.548 9.701 1.00 93.69 403 ALA A CA 1
ATOM 3131 C C . ALA A 1 403 ? 11.087 21.603 9.644 1.00 93.69 403 ALA A C 1
ATOM 3133 O O . ALA A 1 403 ? 9.926 21.276 9.893 1.00 93.69 403 ALA A O 1
ATOM 3134 N N . ARG A 1 404 ? 11.436 22.855 9.333 1.00 94.56 404 ARG A N 1
ATOM 3135 C CA . ARG A 1 404 ? 10.505 23.981 9.155 1.00 94.56 404 ARG A CA 1
ATOM 3136 C C . ARG A 1 404 ? 10.401 24.356 7.690 1.00 94.56 404 ARG A C 1
ATOM 3138 O O . ARG A 1 404 ? 11.424 24.532 7.033 1.00 94.56 404 ARG A O 1
ATOM 3145 N N . PHE A 1 405 ? 9.184 24.530 7.201 1.00 93.81 405 PHE A N 1
ATOM 3146 C CA . PHE A 1 405 ? 8.938 24.984 5.836 1.00 93.81 405 PHE A CA 1
ATOM 3147 C C . PHE A 1 405 ? 8.704 26.494 5.816 1.00 93.81 405 PHE A C 1
ATOM 3149 O O . PHE A 1 405 ? 8.118 27.037 6.746 1.00 93.81 405 PHE A O 1
ATOM 3156 N N . ASP A 1 406 ? 9.127 27.194 4.767 1.00 91.75 406 ASP A N 1
ATOM 3157 C CA . ASP A 1 406 ? 8.870 28.643 4.678 1.00 91.75 406 ASP A CA 1
ATOM 3158 C C . ASP A 1 406 ? 7.379 28.971 4.486 1.00 91.75 406 ASP A C 1
ATOM 3160 O O . ASP A 1 406 ? 6.928 30.064 4.826 1.00 91.75 406 ASP A O 1
ATOM 3164 N N . ALA A 1 407 ? 6.610 28.010 3.971 1.00 90.25 407 ALA A N 1
ATOM 3165 C CA . ALA A 1 407 ? 5.157 28.051 3.888 1.00 90.25 407 ALA A CA 1
ATOM 3166 C C . ALA A 1 407 ? 4.568 26.651 4.151 1.00 90.25 407 ALA A C 1
ATOM 3168 O O . ALA A 1 407 ? 5.238 25.659 3.841 1.00 90.25 407 ALA A O 1
ATOM 3169 N N . PRO A 1 408 ? 3.320 26.542 4.651 1.00 92.06 408 PRO A N 1
ATOM 3170 C CA . PRO A 1 408 ? 2.697 25.250 4.910 1.00 92.06 408 PRO A CA 1
ATOM 3171 C C . PRO A 1 408 ? 2.618 24.381 3.648 1.00 92.06 408 PRO A C 1
ATOM 3173 O O . PRO A 1 408 ? 2.107 24.804 2.607 1.00 92.06 408 PRO A O 1
ATOM 3176 N N . VAL A 1 409 ? 3.086 23.139 3.744 1.00 91.38 409 VAL A N 1
ATOM 3177 C CA . VAL A 1 409 ? 3.147 22.188 2.631 1.00 91.38 409 VAL A CA 1
ATOM 3178 C C . VAL A 1 409 ? 1.983 21.208 2.724 1.00 91.38 409 VAL A C 1
ATOM 3180 O O . VAL A 1 409 ? 1.834 20.479 3.702 1.00 91.38 409 VAL A O 1
ATOM 3183 N N . ARG A 1 410 ? 1.146 21.154 1.685 1.00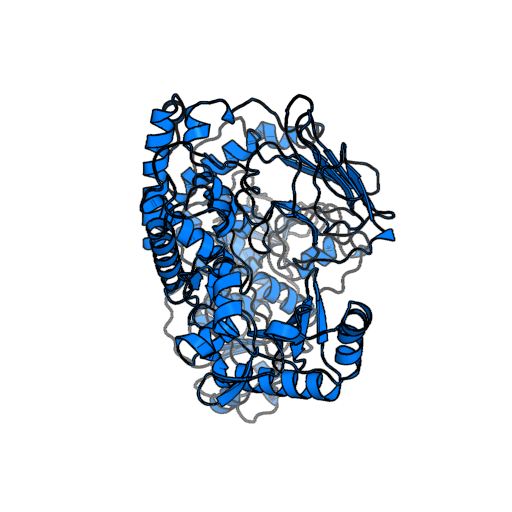 90.56 410 ARG A N 1
ATOM 3184 C CA . ARG A 1 410 ? 0.009 20.225 1.629 1.00 90.56 410 ARG A CA 1
ATOM 3185 C C . ARG A 1 410 ? 0.466 18.829 1.202 1.00 90.56 410 ARG A C 1
ATOM 3187 O O . ARG A 1 410 ? 0.783 18.612 0.031 1.00 90.56 410 ARG A O 1
ATOM 3194 N N . VAL A 1 411 ? 0.440 17.893 2.143 1.00 87.62 411 VAL A N 1
ATOM 3195 C CA . VAL A 1 411 ? 0.839 16.485 1.981 1.00 87.62 411 VAL A CA 1
ATOM 3196 C C . VAL A 1 411 ? -0.175 15.599 2.696 1.00 87.62 411 VAL A C 1
ATOM 3198 O O . VAL A 1 411 ? -0.904 16.100 3.545 1.00 87.62 411 VAL A O 1
ATOM 3201 N N . ASP A 1 412 ? -0.206 14.308 2.374 1.00 87.00 412 ASP A N 1
ATOM 3202 C CA . ASP A 1 412 ? -1.096 13.353 3.055 1.00 87.00 412 ASP A CA 1
ATOM 3203 C C . ASP A 1 412 ? -0.307 12.460 4.037 1.00 87.00 412 ASP A C 1
ATOM 3205 O O . ASP A 1 412 ? -0.868 11.802 4.917 1.00 87.00 412 ASP A O 1
ATOM 3209 N N . GLU A 1 413 ? 1.022 12.419 3.886 1.00 91.50 413 GLU A N 1
ATOM 3210 C CA . GLU A 1 413 ? 1.907 11.527 4.626 1.00 91.50 413 GLU A CA 1
ATOM 3211 C C . GLU A 1 413 ? 3.294 12.157 4.833 1.00 91.50 413 GLU A C 1
ATOM 3213 O O . GLU A 1 413 ? 3.928 12.661 3.901 1.00 91.50 413 GLU A O 1
ATOM 3218 N N . VAL A 1 414 ? 3.789 12.066 6.067 1.00 94.19 414 VAL A N 1
ATOM 3219 C CA . VAL A 1 414 ? 5.188 12.298 6.431 1.00 94.19 414 VAL A CA 1
ATOM 3220 C C . VAL A 1 414 ? 5.852 10.943 6.653 1.00 94.19 414 VAL A C 1
ATOM 3222 O O . VAL A 1 414 ? 5.432 10.174 7.519 1.00 94.19 414 VAL A O 1
ATOM 3225 N N . ARG A 1 415 ? 6.906 10.651 5.890 1.00 93.56 415 ARG A N 1
ATOM 3226 C CA . ARG A 1 415 ? 7.680 9.408 5.971 1.00 93.56 415 ARG A CA 1
ATOM 3227 C C . ARG A 1 415 ? 9.018 9.675 6.634 1.00 93.56 415 ARG A C 1
ATOM 3229 O O . ARG A 1 415 ? 9.817 10.459 6.126 1.00 93.56 415 ARG A O 1
ATOM 3236 N N . VAL A 1 416 ? 9.295 9.007 7.743 1.00 92.75 416 VAL A N 1
ATOM 3237 C CA . VAL A 1 416 ? 10.613 9.051 8.383 1.00 92.75 416 VAL A CA 1
ATOM 3238 C C . VAL A 1 416 ? 11.395 7.813 7.958 1.00 92.75 416 VAL A C 1
ATOM 3240 O O . VAL A 1 416 ? 10.948 6.685 8.167 1.00 92.75 416 VAL A O 1
ATOM 3243 N N . LEU A 1 417 ? 12.558 8.034 7.343 1.00 91.19 417 LEU A N 1
ATOM 3244 C CA . LEU A 1 417 ? 13.406 6.982 6.789 1.00 91.19 417 LEU A CA 1
ATOM 3245 C C . LEU A 1 417 ? 14.559 6.684 7.745 1.00 91.19 417 LEU A C 1
ATOM 3247 O O . LEU A 1 417 ? 15.362 7.561 8.081 1.00 91.19 417 LEU A O 1
ATOM 3251 N N . ASN A 1 418 ? 14.666 5.431 8.168 1.00 90.56 418 ASN A N 1
ATOM 3252 C CA . ASN A 1 418 ? 15.754 4.970 9.016 1.00 90.56 418 ASN A CA 1
ATOM 3253 C C . ASN A 1 418 ? 17.043 4.685 8.218 1.00 90.56 418 ASN A C 1
ATOM 3255 O O . ASN A 1 418 ? 17.062 4.789 6.990 1.00 90.56 418 ASN A O 1
ATOM 3259 N N . GLN A 1 419 ? 18.141 4.329 8.894 1.00 86.50 419 GLN A N 1
ATOM 3260 C CA . GLN A 1 419 ? 19.335 3.838 8.190 1.00 86.50 419 GLN A CA 1
ATOM 3261 C C . GLN A 1 419 ? 19.069 2.467 7.563 1.00 86.50 419 GLN A C 1
ATOM 3263 O O . GLN A 1 419 ? 18.300 1.661 8.080 1.00 86.50 419 GLN A O 1
ATOM 3268 N N . LEU A 1 420 ? 19.766 2.203 6.461 1.00 83.38 420 LEU A N 1
ATOM 3269 C CA . LEU A 1 420 ? 19.644 0.975 5.676 1.00 83.38 420 LEU A CA 1
ATOM 3270 C C . LEU A 1 420 ? 20.495 -0.186 6.209 1.00 83.38 420 LEU A C 1
ATOM 3272 O O . LEU A 1 420 ? 20.633 -1.188 5.523 1.00 83.38 420 LEU A O 1
ATOM 3276 N N . ASP A 1 421 ? 21.144 -0.041 7.358 1.00 79.62 421 ASP A N 1
ATOM 3277 C CA . ASP A 1 421 ? 22.083 -1.021 7.902 1.00 79.62 421 ASP A CA 1
ATOM 3278 C C . ASP A 1 421 ? 21.794 -1.308 9.384 1.00 79.62 421 ASP A C 1
ATOM 3280 O O . ASP A 1 421 ? 20.804 -0.841 9.952 1.00 79.62 421 ASP A O 1
ATOM 3284 N N . HIS A 1 422 ? 22.681 -2.061 10.033 1.00 72.56 422 HIS A N 1
ATOM 3285 C CA . HIS A 1 422 ? 22.596 -2.397 11.456 1.00 72.56 422 HIS A CA 1
ATOM 3286 C C . HIS A 1 422 ? 22.624 -1.169 12.393 1.00 72.56 422 HIS A C 1
ATOM 3288 O O . HIS A 1 422 ? 22.332 -1.289 13.582 1.00 72.56 422 HIS A O 1
ATOM 3294 N N . ARG A 1 423 ? 22.973 0.030 11.904 1.00 72.06 423 ARG A N 1
ATOM 3295 C CA . ARG A 1 423 ? 22.883 1.280 12.682 1.00 72.06 423 ARG A CA 1
ATOM 3296 C C . ARG A 1 423 ? 21.470 1.858 12.662 1.00 72.06 423 ARG A C 1
ATOM 3298 O O . ARG A 1 423 ? 21.135 2.701 13.491 1.00 72.06 423 ARG A O 1
ATOM 3305 N N . GLY A 1 424 ? 20.630 1.364 11.755 1.00 63.06 424 GLY A N 1
ATOM 3306 C CA . GLY A 1 424 ? 19.203 1.650 11.638 1.00 63.06 424 GLY A CA 1
ATOM 3307 C C . GLY A 1 424 ? 18.346 0.916 12.653 1.00 63.06 424 GLY A C 1
ATOM 3308 O O . GLY A 1 424 ? 17.129 0.945 12.554 1.00 63.06 424 GLY A O 1
ATOM 3309 N N . VAL A 1 425 ? 18.927 0.278 13.668 1.00 63.03 425 VAL A N 1
ATOM 3310 C CA . VAL A 1 425 ? 18.145 -0.312 14.756 1.00 63.03 425 VAL A CA 1
ATOM 3311 C C . VAL A 1 425 ? 17.614 0.798 15.673 1.00 63.03 425 VAL A C 1
ATOM 3313 O O . VAL A 1 425 ? 18.120 1.024 16.776 1.00 63.03 425 VAL A O 1
ATOM 3316 N N . ARG A 1 426 ? 16.599 1.524 15.194 1.00 63.97 426 ARG A N 1
ATOM 3317 C CA . ARG A 1 426 ? 15.823 2.537 15.926 1.00 63.97 426 ARG A CA 1
ATOM 3318 C C . ARG A 1 426 ? 14.419 2.023 16.173 1.00 63.97 426 ARG A C 1
ATOM 3320 O O . ARG A 1 426 ? 13.442 2.567 15.686 1.00 63.97 426 ARG A O 1
ATOM 3327 N N . ALA A 1 427 ? 14.342 0.982 16.983 1.00 54.59 427 ALA A N 1
ATOM 3328 C CA . ALA A 1 427 ? 13.073 0.511 17.505 1.00 54.59 427 ALA A CA 1
ATOM 3329 C C . ALA A 1 427 ? 12.562 1.397 18.668 1.00 54.59 427 ALA A C 1
ATOM 3331 O O . ALA A 1 427 ? 11.467 1.210 19.165 1.00 54.59 427 ALA A O 1
ATOM 3332 N N . GLN A 1 428 ? 13.338 2.364 19.178 1.00 63.78 428 GLN A N 1
ATOM 3333 C CA . GLN A 1 428 ? 13.042 2.941 20.496 1.00 63.78 428 GLN A CA 1
ATOM 3334 C C . GLN A 1 428 ? 12.839 4.452 20.489 1.00 63.78 428 GLN A C 1
ATOM 3336 O O . GLN A 1 428 ? 13.731 5.213 20.115 1.00 63.78 428 GLN A O 1
ATOM 3341 N N . ARG A 1 429 ? 11.685 4.853 21.038 1.00 72.62 429 ARG A N 1
ATOM 3342 C CA . ARG A 1 429 ? 11.419 6.150 21.683 1.00 72.62 429 ARG A CA 1
ATOM 3343 C C . ARG A 1 429 ? 11.624 7.386 20.807 1.00 72.62 429 ARG A C 1
ATOM 3345 O O . ARG A 1 429 ? 11.752 8.491 21.326 1.00 72.62 429 ARG A O 1
ATOM 3352 N N . LEU A 1 430 ? 11.605 7.220 19.489 1.00 87.81 430 LEU A N 1
ATOM 3353 C CA . LEU A 1 430 ? 11.423 8.339 18.578 1.00 87.81 430 LEU A CA 1
ATOM 3354 C C . LEU A 1 430 ? 9.974 8.814 18.674 1.00 87.81 430 LEU A C 1
ATOM 3356 O O . LEU A 1 430 ? 9.039 8.017 18.564 1.00 87.81 430 LEU A O 1
ATOM 3360 N N . ASN A 1 431 ? 9.811 10.117 18.856 1.00 90.06 431 ASN A N 1
ATOM 3361 C CA . ASN A 1 431 ? 8.536 10.793 18.718 1.00 90.06 431 ASN A CA 1
ATOM 3362 C C . ASN A 1 431 ? 8.588 11.656 17.468 1.00 90.06 431 ASN A C 1
ATOM 3364 O O . ASN A 1 431 ? 9.553 12.392 17.256 1.00 90.06 431 ASN A O 1
ATOM 3368 N N . VAL A 1 432 ? 7.530 11.569 16.675 1.00 93.25 432 VAL A N 1
ATOM 3369 C CA . VAL A 1 432 ? 7.289 12.428 15.523 1.00 93.25 432 VAL A CA 1
ATOM 3370 C C . VAL A 1 432 ? 6.057 13.255 15.842 1.00 93.25 432 VAL A C 1
ATOM 3372 O O . VAL A 1 432 ? 4.995 12.690 16.095 1.00 93.25 432 VAL A O 1
ATOM 3375 N N . ALA A 1 433 ? 6.198 14.574 15.867 1.00 93.31 433 ALA A N 1
ATOM 3376 C CA . ALA A 1 433 ? 5.075 15.498 15.953 1.00 93.31 433 ALA A CA 1
ATOM 3377 C C . ALA A 1 433 ? 5.040 16.352 14.689 1.00 93.31 433 ALA A C 1
ATOM 3379 O O . ALA A 1 433 ? 6.078 16.841 14.243 1.00 93.31 433 ALA A O 1
ATOM 3380 N N . VAL A 1 434 ? 3.855 16.518 14.118 1.00 95.06 434 VAL A N 1
ATOM 3381 C CA . VAL A 1 434 ? 3.637 17.332 12.926 1.00 95.06 434 VAL A CA 1
ATOM 3382 C C . VAL A 1 434 ? 2.778 18.522 13.308 1.00 95.06 434 VAL A C 1
ATOM 3384 O O . VAL A 1 434 ? 1.750 18.361 13.966 1.00 95.06 434 VAL A O 1
ATOM 3387 N N . ILE A 1 435 ? 3.229 19.709 12.924 1.00 93.75 435 ILE A N 1
ATOM 3388 C CA . ILE A 1 435 ? 2.628 20.991 13.273 1.00 93.75 435 ILE A CA 1
ATOM 3389 C C . ILE A 1 435 ? 2.011 21.608 12.015 1.00 93.75 435 ILE A C 1
ATOM 3391 O O . ILE A 1 435 ? 2.655 21.640 10.961 1.00 93.75 435 ILE A O 1
ATOM 3395 N N . GLY A 1 436 ? 0.773 22.078 12.137 1.00 89.56 436 GLY A N 1
ATOM 3396 C CA . GLY A 1 436 ? 0.005 22.733 11.084 1.00 89.56 436 GLY A CA 1
ATOM 3397 C C . GLY A 1 436 ? 0.380 24.202 10.877 1.00 89.56 436 GLY A C 1
ATOM 3398 O O . GLY A 1 436 ? 1.144 24.788 11.648 1.00 89.56 436 GLY A O 1
ATOM 3399 N N . GLY A 1 437 ? -0.169 24.811 9.823 1.00 83.31 437 GLY A N 1
ATOM 3400 C CA . GLY A 1 437 ? 0.054 26.227 9.480 1.00 83.31 437 GLY A CA 1
ATOM 3401 C C . GLY A 1 437 ? -0.396 27.235 10.544 1.00 83.31 437 GLY A C 1
ATOM 3402 O O . GLY A 1 437 ? 0.109 28.353 10.577 1.00 83.31 437 GLY A O 1
ATOM 3403 N N . ASP A 1 438 ? -1.306 26.841 11.430 1.00 82.31 438 ASP A N 1
ATOM 3404 C CA . ASP A 1 438 ? -1.783 27.624 12.574 1.00 82.31 438 ASP A CA 1
ATOM 3405 C C . ASP A 1 438 ? -0.912 27.455 13.838 1.00 82.31 438 ASP A C 1
ATOM 3407 O O . ASP A 1 438 ? -1.167 28.085 14.865 1.00 82.31 438 ASP A O 1
ATOM 3411 N N . GLY A 1 439 ? 0.126 26.612 13.772 1.00 78.75 439 GLY A N 1
ATOM 3412 C CA . GLY A 1 439 ? 1.004 26.282 14.893 1.00 78.75 439 GLY A CA 1
ATOM 3413 C C . GLY A 1 439 ? 0.475 25.178 15.816 1.00 78.75 439 GLY A C 1
ATOM 3414 O O . GLY A 1 439 ? 1.157 24.840 16.791 1.00 78.75 439 GLY A O 1
ATOM 3415 N N . ALA A 1 440 ? -0.695 24.596 15.534 1.00 79.88 440 ALA A N 1
ATOM 3416 C CA . ALA A 1 440 ? -1.237 23.477 16.294 1.00 79.88 440 ALA A CA 1
ATOM 3417 C C . ALA A 1 440 ? -0.547 22.158 15.923 1.00 79.88 440 ALA A C 1
ATOM 3419 O O . ALA A 1 440 ? -0.098 21.951 14.799 1.00 79.88 440 ALA A O 1
ATOM 3420 N N . GLU A 1 441 ? -0.458 21.231 16.876 1.00 87.00 441 GLU A N 1
ATOM 3421 C CA . GLU A 1 441 ? -0.025 19.867 16.577 1.00 87.00 441 GLU A CA 1
ATOM 3422 C C . GLU A 1 441 ? -1.177 19.096 15.928 1.00 87.00 441 GLU A C 1
ATOM 3424 O O . GLU A 1 441 ? -2.192 18.848 16.573 1.00 87.00 441 GLU A O 1
ATOM 3429 N N . ILE A 1 442 ? -0.991 18.702 14.670 1.00 85.25 442 ILE A N 1
ATOM 3430 C CA . ILE A 1 442 ? -2.013 18.046 13.841 1.00 85.25 442 ILE A CA 1
ATOM 3431 C C . ILE A 1 442 ? -1.837 16.523 13.787 1.00 85.25 442 ILE A C 1
ATOM 3433 O O . ILE A 1 442 ? -2.777 15.791 13.492 1.00 85.25 442 ILE A O 1
ATOM 3437 N N . ALA A 1 443 ? -0.637 16.013 14.088 1.00 85.38 443 ALA A N 1
ATOM 3438 C CA . ALA A 1 443 ? -0.384 14.578 14.185 1.00 85.38 443 ALA A CA 1
ATOM 3439 C C . ALA A 1 443 ? 0.768 14.256 15.141 1.00 85.38 443 ALA A C 1
ATOM 3441 O O . ALA A 1 443 ? 1.738 15.008 15.258 1.00 85.38 443 ALA A O 1
ATOM 3442 N N . ARG A 1 444 ? 0.692 13.084 15.783 1.00 87.38 444 ARG A N 1
ATOM 3443 C CA . ARG A 1 444 ? 1.746 12.537 16.641 1.00 87.38 444 ARG A CA 1
ATOM 3444 C C . ARG A 1 444 ? 1.872 11.030 16.468 1.00 87.38 444 ARG A C 1
ATOM 3446 O O . ARG A 1 444 ? 0.873 10.317 16.438 1.00 87.38 444 ARG A O 1
ATOM 3453 N N . CYS A 1 445 ? 3.109 10.548 16.423 1.00 87.31 445 CYS A N 1
ATOM 3454 C CA . CYS A 1 445 ? 3.442 9.131 16.465 1.00 87.31 445 CYS A CA 1
ATOM 3455 C C . CYS A 1 445 ? 4.588 8.890 17.455 1.00 87.31 445 CYS A C 1
ATOM 3457 O O . CYS A 1 445 ? 5.598 9.597 17.416 1.00 87.31 445 CYS A O 1
ATOM 3459 N N . SER A 1 446 ? 4.437 7.894 18.329 1.00 86.38 446 SER A N 1
ATOM 3460 C CA . SER A 1 446 ? 5.498 7.413 19.213 1.00 86.38 446 SER A CA 1
ATOM 3461 C C . SER A 1 446 ? 5.752 5.931 18.962 1.00 86.38 446 SER A C 1
ATOM 3463 O O . SER A 1 446 ? 4.820 5.127 18.973 1.00 86.38 446 SER A O 1
ATOM 3465 N N . LEU A 1 447 ? 7.018 5.569 18.742 1.00 82.25 447 LEU A N 1
ATOM 3466 C CA . LEU A 1 447 ? 7.415 4.187 18.440 1.00 82.25 447 LEU A CA 1
ATOM 3467 C C . LEU A 1 447 ? 7.441 3.266 19.665 1.00 82.25 447 LEU A C 1
ATOM 3469 O O . LEU A 1 447 ? 7.511 2.051 19.522 1.00 82.25 447 LEU A O 1
ATOM 3473 N N . ASP A 1 448 ? 7.412 3.839 20.866 1.00 75.88 448 ASP A N 1
ATOM 3474 C CA . ASP A 1 448 ? 7.576 3.110 22.124 1.00 75.88 448 ASP A CA 1
ATOM 3475 C C . ASP A 1 448 ? 6.597 3.636 23.182 1.00 75.88 448 ASP A C 1
ATOM 3477 O O . ASP A 1 448 ? 6.998 4.160 24.220 1.00 75.88 448 ASP A O 1
ATOM 3481 N N . SER A 1 449 ? 5.299 3.566 22.870 1.00 77.38 449 SER A N 1
ATOM 3482 C CA . SER A 1 449 ? 4.206 3.943 23.773 1.00 77.38 449 SER A CA 1
ATOM 3483 C C . SER A 1 449 ? 3.350 2.737 24.161 1.00 77.38 449 SER A C 1
ATOM 3485 O O . SER A 1 449 ? 3.347 1.706 23.485 1.00 77.38 449 SER A O 1
ATOM 3487 N N . ASP A 1 450 ? 2.551 2.874 25.223 1.00 76.62 450 ASP A N 1
ATOM 3488 C CA . ASP A 1 450 ? 1.602 1.827 25.632 1.00 76.62 450 ASP A CA 1
ATOM 3489 C C . ASP A 1 450 ? 0.615 1.492 24.506 1.00 76.62 450 ASP A C 1
ATOM 3491 O O . ASP A 1 450 ? 0.172 0.350 24.371 1.00 76.62 450 ASP A O 1
ATOM 3495 N N . LYS A 1 451 ? 0.311 2.481 23.658 1.00 78.19 451 LYS A N 1
ATOM 3496 C CA . LYS A 1 451 ? -0.487 2.311 22.445 1.00 78.19 451 LYS A CA 1
ATOM 3497 C C . LYS A 1 451 ? 0.231 1.425 21.429 1.00 78.19 451 LYS A C 1
ATOM 3499 O O . LYS A 1 451 ? -0.412 0.535 20.881 1.00 78.19 451 LYS A O 1
ATOM 3504 N N . ALA A 1 452 ? 1.530 1.625 21.198 1.00 81.00 452 ALA A N 1
ATOM 3505 C CA . ALA A 1 452 ? 2.320 0.781 20.300 1.00 81.00 452 ALA A CA 1
ATOM 3506 C C . ALA A 1 452 ? 2.376 -0.673 20.798 1.00 81.00 452 ALA A C 1
ATOM 3508 O O . ALA A 1 452 ? 2.080 -1.585 20.026 1.00 81.00 452 ALA A O 1
ATOM 3509 N N . VAL A 1 453 ? 2.640 -0.885 22.096 1.00 85.50 453 VAL A N 1
ATOM 3510 C CA . VAL A 1 453 ? 2.602 -2.222 22.723 1.00 85.50 453 VAL A CA 1
ATOM 3511 C C . VAL A 1 453 ? 1.231 -2.861 22.521 1.00 85.50 453 VAL A C 1
ATOM 3513 O O . VAL A 1 453 ? 1.126 -3.936 21.946 1.00 85.50 453 VAL A O 1
ATOM 3516 N N . THR A 1 454 ? 0.166 -2.170 22.930 1.00 85.25 454 THR A N 1
ATOM 3517 C CA . THR A 1 454 ? -1.205 -2.701 22.875 1.00 85.25 454 THR A CA 1
ATOM 3518 C C . THR A 1 454 ? -1.642 -3.012 21.444 1.00 85.25 454 THR A C 1
ATOM 3520 O O . THR A 1 454 ? -2.271 -4.036 21.211 1.00 85.25 454 THR A O 1
ATOM 3523 N N . THR A 1 455 ? -1.293 -2.155 20.480 1.00 85.12 455 THR A N 1
ATOM 3524 C CA . THR A 1 455 ? -1.611 -2.384 19.060 1.00 85.12 455 THR A CA 1
ATOM 3525 C C . THR A 1 455 ? -0.878 -3.614 18.527 1.00 85.12 455 THR A C 1
ATOM 3527 O O . THR A 1 455 ? -1.467 -4.395 17.792 1.00 85.12 455 THR A O 1
ATOM 3530 N N . THR A 1 456 ? 0.387 -3.801 18.916 1.00 89.31 456 THR A N 1
ATOM 3531 C CA . THR A 1 456 ? 1.188 -4.953 18.479 1.00 89.31 456 THR A CA 1
ATOM 3532 C C . THR A 1 456 ? 0.663 -6.253 19.083 1.00 89.31 456 THR A C 1
ATOM 3534 O O . THR A 1 456 ? 0.474 -7.215 18.352 1.00 89.31 456 THR A O 1
ATOM 3537 N N . LEU A 1 457 ? 0.376 -6.276 20.391 1.00 91.31 457 LEU A N 1
ATOM 3538 C CA . LEU A 1 457 ? -0.138 -7.472 21.068 1.00 91.31 457 LEU A CA 1
ATOM 3539 C C . LEU A 1 457 ? -1.491 -7.909 20.497 1.00 91.31 457 LEU A C 1
ATOM 3541 O O . LEU A 1 457 ? -1.626 -9.063 20.119 1.00 91.31 457 LEU A O 1
ATOM 3545 N N . ARG A 1 458 ? -2.443 -6.982 20.321 1.00 88.38 458 ARG A N 1
ATOM 3546 C CA . ARG A 1 458 ? -3.747 -7.306 19.712 1.00 88.38 458 ARG A CA 1
ATOM 3547 C C . ARG A 1 458 ? -3.613 -7.877 18.308 1.00 88.38 458 ARG A C 1
ATOM 3549 O O . ARG A 1 458 ? -4.333 -8.799 17.954 1.00 88.38 458 ARG A O 1
ATOM 3556 N N . LEU A 1 459 ? -2.701 -7.322 17.508 1.00 89.12 459 LEU A N 1
ATOM 3557 C CA . LEU A 1 459 ? -2.453 -7.836 16.166 1.00 89.12 459 LEU A CA 1
ATOM 3558 C C . LEU A 1 459 ? -1.896 -9.263 16.210 1.00 89.12 459 LEU A C 1
ATOM 3560 O O . LEU A 1 459 ? -2.279 -10.099 15.399 1.00 89.12 459 LEU A O 1
ATOM 3564 N N . VAL A 1 460 ? -0.994 -9.547 17.149 1.00 91.00 460 VAL A N 1
ATOM 3565 C CA . VAL A 1 460 ? -0.469 -10.900 17.349 1.00 91.00 460 VAL A CA 1
ATOM 3566 C C . VAL A 1 460 ? -1.590 -11.865 17.737 1.00 91.00 460 VAL A C 1
ATOM 3568 O O . VAL A 1 460 ? -1.687 -12.932 17.134 1.00 91.00 460 VAL A O 1
ATOM 3571 N N . GLU A 1 461 ? -2.454 -11.488 18.682 1.00 92.00 461 GLU A N 1
ATOM 3572 C CA . GLU A 1 461 ? -3.616 -12.293 19.086 1.00 92.00 461 GLU A CA 1
ATOM 3573 C C . GLU A 1 461 ? -4.554 -12.554 17.899 1.00 92.00 461 GLU A C 1
ATOM 3575 O O . GLU A 1 461 ? -4.931 -13.696 17.656 1.00 92.00 461 GLU A O 1
ATOM 3580 N N . GLU A 1 462 ? -4.872 -11.525 17.107 1.00 88.31 462 GLU A N 1
ATOM 3581 C CA . GLU A 1 462 ? -5.736 -11.641 15.924 1.00 88.31 462 GLU A CA 1
ATOM 3582 C C . GLU A 1 462 ? -5.155 -12.596 14.873 1.00 88.31 462 GLU A C 1
ATOM 3584 O O . GLU A 1 462 ? -5.874 -13.421 14.310 1.00 88.31 462 GLU A O 1
ATOM 3589 N N . LEU A 1 463 ? -3.852 -12.493 14.597 1.00 87.56 463 LEU A N 1
ATOM 3590 C CA . LEU A 1 463 ? -3.207 -13.272 13.540 1.00 87.56 463 LEU A CA 1
ATOM 3591 C C . LEU A 1 463 ? -2.885 -14.710 13.944 1.00 87.56 463 LEU A C 1
ATOM 3593 O O . LEU A 1 463 ? -2.701 -15.547 13.061 1.00 87.56 463 LEU A O 1
ATOM 3597 N N . THR A 1 464 ? -2.771 -14.995 15.241 1.00 90.69 464 THR A N 1
ATOM 3598 C CA . THR A 1 464 ? -2.381 -16.323 15.744 1.00 90.69 464 THR A CA 1
ATOM 3599 C C . THR A 1 464 ? -3.503 -17.067 16.455 1.00 90.69 464 THR A C 1
ATOM 3601 O O . THR A 1 464 ? -3.420 -18.285 16.588 1.00 90.69 464 THR A O 1
ATOM 3604 N N . GLY A 1 465 ? -4.528 -16.363 16.940 1.00 89.69 465 GLY A N 1
ATOM 3605 C CA . GLY A 1 465 ? -5.532 -16.907 17.856 1.00 89.69 465 GLY A CA 1
ATOM 3606 C C . GLY A 1 465 ? -5.000 -17.203 19.266 1.00 89.69 465 GLY A C 1
ATOM 3607 O O . GLY A 1 465 ? -5.732 -17.754 20.085 1.00 89.69 465 GLY A O 1
ATOM 3608 N N . ILE A 1 466 ? -3.742 -16.864 19.568 1.00 92.56 466 ILE A N 1
ATOM 3609 C CA . ILE A 1 466 ? -3.133 -17.072 20.886 1.00 92.56 466 ILE A CA 1
ATOM 3610 C C . ILE A 1 466 ? -3.460 -15.860 21.752 1.00 92.56 466 ILE A C 1
ATOM 3612 O O . ILE A 1 466 ? -2.947 -14.777 21.489 1.00 92.56 466 ILE A O 1
ATOM 3616 N N . ALA A 1 467 ? -4.283 -16.045 22.784 1.00 91.50 467 ALA A N 1
ATOM 3617 C CA . ALA A 1 467 ? -4.522 -15.022 23.800 1.00 91.50 467 ALA A CA 1
ATOM 3618 C C . ALA A 1 467 ? -3.234 -14.733 24.590 1.00 91.50 467 ALA A C 1
ATOM 3620 O O . ALA A 1 467 ? -2.524 -15.667 24.967 1.00 91.50 467 ALA A O 1
ATOM 3621 N N . ILE A 1 468 ? -2.936 -13.453 24.833 1.00 90.00 468 ILE A N 1
ATOM 3622 C CA . ILE A 1 468 ? -1.749 -13.015 25.575 1.00 90.00 468 ILE A CA 1
ATOM 3623 C C . ILE A 1 468 ? -2.182 -12.506 26.947 1.00 90.00 468 ILE A C 1
ATOM 3625 O O . ILE A 1 468 ? -2.638 -11.369 27.105 1.00 90.00 468 ILE A O 1
ATOM 3629 N N . GLU A 1 469 ? -1.987 -13.332 27.968 1.00 88.62 469 GLU A N 1
ATOM 3630 C CA . GLU A 1 469 ? -2.378 -13.009 29.333 1.00 88.62 469 GLU A CA 1
ATOM 3631 C C . GLU A 1 469 ? -1.249 -12.282 30.087 1.00 88.62 469 GLU A C 1
ATOM 3633 O O . GLU A 1 469 ? -0.061 -12.443 29.787 1.00 88.62 469 GLU A O 1
ATOM 3638 N N . PRO A 1 470 ? -1.559 -11.500 31.140 1.00 85.56 470 PRO A N 1
ATOM 3639 C CA . PRO A 1 470 ? -0.535 -10.837 31.953 1.00 85.56 470 PRO A CA 1
ATOM 3640 C C . PRO A 1 470 ? 0.527 -11.789 32.530 1.00 85.56 470 PRO A C 1
ATOM 3642 O O . PRO A 1 470 ? 1.668 -11.376 32.747 1.00 85.56 470 PRO A O 1
ATOM 3645 N N . ALA A 1 471 ? 0.164 -13.052 32.777 1.00 85.44 471 ALA A N 1
ATOM 3646 C CA . ALA A 1 471 ? 1.077 -14.084 33.264 1.00 85.44 471 ALA A CA 1
ATOM 3647 C C . ALA A 1 471 ? 2.163 -14.444 32.235 1.00 85.44 471 ALA A C 1
ATOM 3649 O O . ALA A 1 471 ? 3.316 -14.636 32.625 1.00 85.44 471 ALA A O 1
ATOM 3650 N N . ASP A 1 472 ? 1.832 -14.439 30.942 1.00 89.62 472 ASP A N 1
ATOM 3651 C CA . ASP A 1 472 ? 2.778 -14.736 29.859 1.00 89.62 472 ASP A CA 1
ATOM 3652 C C . ASP A 1 472 ? 3.848 -13.648 29.701 1.00 89.62 472 ASP A C 1
ATOM 3654 O O . ASP A 1 472 ? 4.922 -13.880 29.155 1.00 89.62 472 ASP A O 1
ATOM 3658 N N . LEU A 1 473 ? 3.579 -12.444 30.212 1.00 91.56 473 LEU A N 1
ATOM 3659 C CA . LEU A 1 473 ? 4.496 -11.304 30.157 1.00 91.56 473 LEU A CA 1
ATOM 3660 C C . LEU A 1 473 ? 5.232 -11.070 31.488 1.00 91.56 473 LEU A C 1
ATOM 3662 O O . LEU A 1 473 ? 6.005 -10.117 31.611 1.00 91.56 473 LEU A O 1
ATOM 3666 N N . SER A 1 474 ? 4.999 -11.919 32.492 1.00 89.19 474 SER A N 1
ATOM 3667 C CA . SER A 1 474 ? 5.462 -11.705 33.869 1.00 89.19 474 SER A CA 1
ATOM 3668 C C . SER A 1 474 ? 6.986 -11.787 34.044 1.00 89.19 474 SER A C 1
ATOM 3670 O O . SER A 1 474 ? 7.534 -11.092 34.903 1.00 89.19 474 SER A O 1
ATOM 3672 N N . SER A 1 475 ? 7.681 -12.567 33.208 1.00 93.44 475 SER A N 1
ATOM 3673 C CA . SER A 1 475 ? 9.144 -12.698 33.201 1.00 93.44 475 SER A CA 1
ATOM 3674 C C . SER A 1 475 ? 9.716 -12.666 31.781 1.00 93.44 475 SER A C 1
ATOM 3676 O O . SER A 1 475 ? 8.987 -12.782 30.795 1.00 93.44 475 SER A O 1
ATOM 3678 N N . ALA A 1 476 ? 11.033 -12.481 31.674 1.00 91.31 476 ALA A N 1
ATOM 3679 C CA . ALA A 1 476 ? 11.737 -12.491 30.395 1.00 91.31 476 ALA A CA 1
ATOM 3680 C C . ALA A 1 476 ? 11.642 -13.867 29.712 1.00 91.31 476 ALA A C 1
ATOM 3682 O O . ALA A 1 476 ? 11.415 -13.927 28.504 1.00 91.31 476 ALA A O 1
ATOM 3683 N N . GLU A 1 477 ? 11.755 -14.943 30.493 1.00 93.56 477 GLU A N 1
ATOM 3684 C CA . GLU A 1 477 ? 11.631 -16.334 30.053 1.00 93.56 477 GLU A CA 1
ATOM 3685 C C . GLU A 1 477 ? 10.221 -16.622 29.527 1.00 93.56 477 GLU A C 1
ATOM 3687 O O . GLU A 1 477 ? 10.083 -17.073 28.397 1.00 93.56 477 GLU A O 1
ATOM 3692 N N . ALA A 1 478 ? 9.175 -16.261 30.282 1.00 93.94 478 ALA A N 1
ATOM 3693 C CA . ALA A 1 478 ? 7.789 -16.449 29.846 1.00 93.94 478 ALA A CA 1
ATOM 3694 C C . ALA A 1 478 ? 7.491 -15.706 28.529 1.00 93.94 478 ALA A C 1
ATOM 3696 O O . ALA A 1 478 ? 6.878 -16.264 27.618 1.00 93.94 478 ALA A O 1
ATOM 3697 N N . GLY A 1 479 ? 7.995 -14.473 28.393 1.00 93.56 479 GLY A N 1
ATOM 3698 C CA . GLY A 1 479 ? 7.855 -13.701 27.158 1.00 93.56 479 GLY A CA 1
ATOM 3699 C C . GLY A 1 479 ? 8.613 -14.304 25.971 1.00 93.56 479 GLY A C 1
ATOM 3700 O O . GLY A 1 479 ? 8.124 -14.232 24.845 1.00 93.56 479 GLY A O 1
ATOM 3701 N N . ALA A 1 480 ? 9.777 -14.921 26.208 1.00 92.44 480 ALA A N 1
ATOM 3702 C CA . ALA A 1 480 ? 10.539 -15.624 25.176 1.00 92.44 480 ALA A CA 1
ATOM 3703 C C . ALA A 1 480 ? 9.822 -16.910 24.729 1.00 92.44 480 ALA A C 1
ATOM 3705 O O . ALA A 1 480 ? 9.638 -17.120 23.533 1.00 92.44 480 ALA A O 1
ATOM 3706 N N . ASP A 1 481 ? 9.311 -17.703 25.672 1.00 93.81 481 ASP A N 1
ATOM 3707 C CA . ASP A 1 481 ? 8.529 -18.907 25.369 1.00 93.81 481 ASP A CA 1
ATOM 3708 C C . ASP A 1 481 ? 7.248 -18.572 24.589 1.00 93.81 481 ASP A C 1
ATOM 3710 O O . ASP A 1 481 ? 6.873 -19.273 23.644 1.00 93.81 481 ASP A O 1
ATOM 3714 N N . LEU A 1 482 ? 6.554 -17.491 24.968 1.00 96.00 482 LEU A N 1
ATOM 3715 C CA . LEU A 1 482 ? 5.380 -17.009 24.240 1.00 96.00 482 LEU A CA 1
ATOM 3716 C C . LEU A 1 482 ? 5.754 -16.552 22.827 1.00 96.00 482 LEU A C 1
ATOM 3718 O O . LEU A 1 482 ? 5.034 -16.858 21.876 1.00 96.00 482 LEU A O 1
ATOM 3722 N N . ARG A 1 483 ? 6.878 -15.847 22.671 1.00 95.56 483 ARG A N 1
ATOM 3723 C CA . ARG A 1 483 ? 7.369 -15.410 21.362 1.00 95.56 483 ARG A CA 1
ATOM 3724 C C . ARG A 1 483 ? 7.567 -16.584 20.426 1.00 95.56 483 ARG A C 1
ATOM 3726 O O . ARG A 1 483 ? 7.069 -16.537 19.308 1.00 95.56 483 ARG A O 1
ATOM 3733 N N . ASP A 1 484 ? 8.249 -17.626 20.879 1.00 94.88 484 ASP A N 1
ATOM 3734 C CA . ASP A 1 484 ? 8.550 -18.783 20.039 1.00 94.88 484 ASP A CA 1
ATOM 3735 C C . ASP A 1 484 ? 7.264 -19.481 19.576 1.00 94.88 484 ASP A C 1
ATOM 3737 O O . ASP A 1 484 ? 7.135 -19.826 18.398 1.00 94.88 484 ASP A O 1
ATOM 3741 N N . LYS A 1 485 ? 6.259 -19.588 20.458 1.00 96.69 485 LYS A N 1
ATOM 3742 C CA . LYS A 1 485 ? 4.915 -20.085 20.106 1.00 96.69 485 LYS A CA 1
ATOM 3743 C C . LYS A 1 485 ? 4.221 -19.191 19.079 1.00 96.69 485 LYS A C 1
ATOM 3745 O O . LYS A 1 485 ? 3.681 -19.695 18.097 1.00 96.69 485 LYS A O 1
ATOM 3750 N N . VAL A 1 486 ? 4.247 -17.876 19.290 1.00 97.00 486 VAL A N 1
ATOM 3751 C CA . VAL A 1 486 ? 3.642 -16.882 18.393 1.00 97.00 486 VAL A CA 1
ATOM 3752 C C . VAL A 1 486 ? 4.289 -16.915 17.011 1.00 97.00 486 VAL A C 1
ATOM 3754 O O . VAL A 1 486 ? 3.580 -16.983 16.010 1.00 97.00 486 VAL A O 1
ATOM 3757 N N . VAL A 1 487 ? 5.622 -16.889 16.930 1.00 96.69 487 VAL A N 1
ATOM 3758 C CA . VAL A 1 487 ? 6.342 -16.916 15.650 1.00 96.69 487 VAL A CA 1
ATOM 3759 C C . VAL A 1 487 ? 6.075 -18.233 14.922 1.00 96.69 487 VAL A C 1
ATOM 3761 O O . VAL A 1 487 ? 5.781 -18.209 13.728 1.00 96.69 487 VAL A O 1
ATOM 3764 N N . ALA A 1 488 ? 6.089 -19.369 15.625 1.00 96.81 488 ALA A N 1
ATOM 3765 C CA . ALA A 1 488 ? 5.746 -20.661 15.035 1.00 96.81 488 ALA A CA 1
ATOM 3766 C C . ALA A 1 488 ? 4.312 -20.688 14.472 1.00 96.81 488 ALA A C 1
ATOM 3768 O O . ALA A 1 488 ? 4.106 -21.145 13.348 1.00 96.81 488 ALA A O 1
ATOM 3769 N N . ALA A 1 489 ? 3.333 -20.161 15.216 1.00 96.31 489 ALA A N 1
ATOM 3770 C CA . ALA A 1 489 ? 1.943 -20.079 14.769 1.00 96.31 489 ALA A CA 1
ATOM 3771 C C . ALA A 1 489 ? 1.779 -19.166 13.545 1.00 96.31 489 ALA A C 1
ATOM 3773 O O . ALA A 1 489 ? 1.092 -19.529 12.594 1.00 96.31 489 ALA A O 1
ATOM 3774 N N . LEU A 1 490 ? 2.456 -18.012 13.518 1.00 94.19 490 LEU A N 1
ATOM 3775 C CA . LEU A 1 490 ? 2.450 -17.122 12.354 1.00 94.19 490 LEU A CA 1
ATOM 3776 C C . LEU A 1 490 ? 3.015 -17.814 11.111 1.00 94.19 490 LEU A C 1
ATOM 3778 O O . LEU A 1 490 ? 2.417 -17.723 10.042 1.00 94.19 490 LEU A O 1
ATOM 3782 N N . VAL A 1 491 ? 4.141 -18.520 11.243 1.00 94.38 491 VAL A N 1
ATOM 3783 C CA . VAL A 1 491 ? 4.757 -19.268 10.136 1.00 94.38 491 VAL A CA 1
ATOM 3784 C C . VAL A 1 491 ? 3.828 -20.374 9.627 1.00 94.38 491 VAL A C 1
ATOM 3786 O O . VAL A 1 491 ? 3.684 -20.527 8.414 1.00 94.38 491 VAL A O 1
ATOM 3789 N N . ALA A 1 492 ? 3.162 -21.108 10.523 1.00 93.56 492 ALA A N 1
ATOM 3790 C CA . ALA A 1 492 ? 2.162 -22.106 10.141 1.00 93.56 492 ALA A CA 1
ATOM 3791 C C . ALA A 1 492 ? 1.000 -21.467 9.361 1.00 93.56 492 ALA A C 1
ATOM 3793 O O . ALA A 1 492 ? 0.721 -21.873 8.235 1.00 93.56 492 ALA A O 1
ATOM 3794 N N . ASN A 1 493 ? 0.419 -20.385 9.888 1.00 90.62 493 ASN A N 1
ATOM 3795 C CA . ASN A 1 493 ? -0.679 -19.671 9.235 1.00 90.62 493 ASN A CA 1
ATOM 3796 C C . ASN A 1 493 ? -0.276 -19.133 7.851 1.00 90.62 493 ASN A C 1
ATOM 3798 O O . ASN A 1 493 ? -1.061 -19.202 6.906 1.00 90.62 493 ASN A O 1
ATOM 3802 N N . ILE A 1 494 ? 0.955 -18.627 7.701 1.00 87.94 494 ILE A N 1
ATOM 3803 C CA . ILE A 1 494 ? 1.501 -18.168 6.412 1.00 87.94 494 ILE A CA 1
ATOM 3804 C C . ILE A 1 494 ? 1.557 -19.315 5.395 1.00 87.94 494 ILE A C 1
ATOM 3806 O O . ILE A 1 494 ? 1.157 -19.130 4.242 1.00 87.94 494 ILE A O 1
ATOM 3810 N N . ARG A 1 495 ? 2.034 -20.495 5.808 1.00 84.94 495 ARG A N 1
ATOM 3811 C CA . ARG A 1 495 ? 2.100 -21.691 4.951 1.00 84.94 495 ARG A CA 1
ATOM 3812 C C . ARG A 1 495 ? 0.709 -22.168 4.528 1.00 84.94 495 ARG A C 1
ATOM 3814 O O . ARG A 1 495 ? 0.538 -22.563 3.379 1.00 84.94 495 ARG A O 1
ATOM 3821 N N . ASP A 1 496 ? -0.280 -22.020 5.405 1.00 83.94 496 ASP A N 1
ATOM 3822 C CA . ASP A 1 496 ? -1.687 -22.348 5.138 1.00 83.94 496 ASP A CA 1
ATOM 3823 C C . ASP A 1 496 ? -2.416 -21.276 4.299 1.00 83.94 496 ASP A C 1
ATOM 3825 O O . ASP A 1 496 ? -3.608 -21.388 4.010 1.00 83.94 496 ASP A O 1
ATOM 3829 N N . GLY A 1 497 ? -1.702 -20.235 3.855 1.00 73.44 497 GLY A N 1
ATOM 3830 C CA . GLY A 1 497 ? -2.211 -19.223 2.932 1.00 73.44 497 GLY A CA 1
ATOM 3831 C C . GLY A 1 497 ? -2.750 -17.955 3.596 1.00 73.44 497 GLY A C 1
ATOM 3832 O O . GLY A 1 497 ? -3.283 -17.092 2.889 1.00 73.44 497 GLY A O 1
ATOM 3833 N N . ALA A 1 498 ? -2.584 -17.784 4.912 1.00 64.06 498 ALA A N 1
ATOM 3834 C CA . ALA A 1 498 ? -2.870 -16.515 5.573 1.00 64.06 498 ALA A CA 1
ATOM 3835 C C . ALA A 1 498 ? -1.891 -15.442 5.075 1.00 64.06 498 ALA A C 1
ATOM 3837 O O . ALA A 1 498 ? -0.670 -15.570 5.173 1.00 64.06 498 ALA A O 1
ATOM 3838 N N . ARG A 1 499 ? -2.432 -14.360 4.510 1.00 66.44 499 ARG A N 1
ATOM 3839 C CA . ARG A 1 499 ? -1.646 -13.259 3.940 1.00 66.44 499 ARG A CA 1
ATOM 3840 C C . ARG A 1 499 ? -1.809 -12.003 4.790 1.00 66.44 499 ARG A C 1
ATOM 3842 O O . ARG A 1 499 ? -2.904 -11.702 5.259 1.00 66.44 499 ARG A O 1
ATOM 3849 N N . GLY A 1 500 ? -0.713 -11.267 4.964 1.00 57.47 500 GLY A N 1
ATOM 3850 C CA . GLY A 1 500 ? -0.705 -9.992 5.686 1.00 57.47 500 GLY A CA 1
ATOM 3851 C C . GLY A 1 500 ? -1.488 -8.948 4.895 1.00 57.47 500 GLY A C 1
ATOM 3852 O O . GLY A 1 500 ? -1.372 -8.906 3.667 1.00 57.47 500 GLY A O 1
ATOM 3853 N N . ARG A 1 501 ? -2.308 -8.141 5.576 1.00 64.00 501 ARG A N 1
ATOM 3854 C CA . ARG A 1 501 ? -3.363 -7.346 4.933 1.00 64.00 501 ARG A CA 1
ATOM 3855 C C . ARG A 1 501 ? -2.943 -5.892 4.734 1.00 64.00 501 ARG A C 1
ATOM 3857 O O . ARG A 1 501 ? -3.281 -5.300 3.711 1.00 64.00 501 ARG A O 1
ATOM 3864 N N . THR A 1 502 ? -2.137 -5.323 5.639 1.00 70.88 502 THR A N 1
ATOM 3865 C CA . THR A 1 502 ? -1.705 -3.914 5.542 1.00 70.88 502 THR A CA 1
ATOM 3866 C C . THR A 1 502 ? -0.213 -3.675 5.802 1.00 70.88 502 THR A C 1
ATOM 3868 O O . THR A 1 502 ? 0.474 -4.439 6.479 1.00 70.88 502 THR A O 1
ATOM 3871 N N . SER A 1 503 ? 0.313 -2.547 5.299 1.00 70.75 503 SER A N 1
ATOM 3872 C CA . SER A 1 503 ? 1.706 -2.146 5.554 1.00 70.75 503 SER A CA 1
ATOM 3873 C C . SER A 1 503 ? 2.017 -1.896 7.027 1.00 70.75 503 SER A C 1
ATOM 3875 O O . SER A 1 503 ? 3.157 -2.064 7.452 1.00 70.75 503 SER A O 1
ATOM 3877 N N . ARG A 1 504 ? 1.005 -1.497 7.800 1.00 73.19 504 ARG A N 1
ATOM 3878 C CA . ARG A 1 504 ? 1.140 -1.238 9.229 1.00 73.19 504 ARG A CA 1
ATOM 3879 C C . ARG A 1 504 ? 1.241 -2.534 10.022 1.00 73.19 504 ARG A C 1
ATOM 3881 O O . ARG A 1 504 ? 2.090 -2.622 10.898 1.00 73.19 504 ARG A O 1
ATOM 3888 N N . GLU A 1 505 ? 0.420 -3.532 9.706 1.00 80.75 505 GLU A N 1
ATOM 3889 C CA . GLU A 1 505 ? 0.525 -4.862 10.322 1.00 80.75 505 GLU A CA 1
ATOM 3890 C C . GLU A 1 505 ? 1.907 -5.454 10.104 1.00 80.75 505 GLU A C 1
ATOM 3892 O O . GLU A 1 505 ? 2.561 -5.900 11.038 1.00 80.75 505 GLU A O 1
ATOM 3897 N N . HIS A 1 506 ? 2.384 -5.366 8.867 1.00 83.25 506 HIS A N 1
ATOM 3898 C CA . HIS A 1 506 ? 3.705 -5.830 8.498 1.00 83.25 506 HIS A CA 1
ATOM 3899 C C . HIS A 1 506 ? 4.807 -5.171 9.342 1.00 83.25 506 HIS A C 1
ATOM 3901 O O . HIS A 1 506 ? 5.679 -5.855 9.872 1.00 83.25 506 HIS A O 1
ATOM 3907 N N . GLN A 1 507 ? 4.751 -3.848 9.511 1.00 81.44 507 GLN A N 1
ATOM 3908 C CA . GLN A 1 507 ? 5.697 -3.118 10.353 1.00 81.44 507 GLN A CA 1
ATOM 3909 C C . GLN A 1 507 ? 5.643 -3.576 11.819 1.00 81.44 507 GLN A C 1
ATOM 3911 O O . GLN A 1 507 ? 6.676 -3.706 12.474 1.00 81.44 507 GLN A O 1
ATOM 3916 N N . LEU A 1 508 ? 4.441 -3.833 12.338 1.00 86.88 508 LEU A N 1
ATOM 3917 C CA . LEU A 1 508 ? 4.251 -4.324 13.701 1.00 86.88 508 LEU A CA 1
ATOM 3918 C C . LEU A 1 508 ? 4.786 -5.753 13.872 1.00 86.88 508 LEU A C 1
ATOM 3920 O O . LEU A 1 508 ? 5.334 -6.056 14.925 1.00 86.88 508 LEU A O 1
ATOM 3924 N N . LEU A 1 509 ? 4.715 -6.607 12.849 1.00 91.12 509 LEU A N 1
ATOM 3925 C CA . LEU A 1 509 ? 5.258 -7.970 12.898 1.00 91.12 509 LEU A CA 1
ATOM 3926 C C . LEU A 1 509 ? 6.790 -8.009 12.960 1.00 91.12 509 LEU A C 1
ATOM 3928 O O . LEU A 1 509 ? 7.342 -8.887 13.623 1.00 91.12 509 LEU A O 1
ATOM 3932 N N . PHE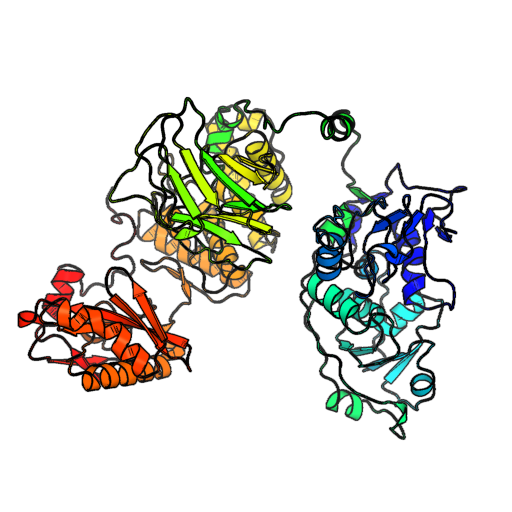 A 1 510 ? 7.491 -7.025 12.386 1.00 91.31 510 PHE A N 1
ATOM 3933 C CA . PHE A 1 510 ? 8.939 -6.897 12.596 1.00 91.31 510 PHE A CA 1
ATOM 3934 C C . PHE A 1 510 ? 9.315 -6.712 14.073 1.00 91.31 510 PHE A C 1
ATOM 3936 O O . PHE A 1 510 ? 10.449 -7.011 14.446 1.00 91.31 510 PHE A O 1
ATOM 3943 N N . ALA A 1 511 ? 8.386 -6.271 14.935 1.00 91.12 511 ALA A N 1
ATOM 3944 C CA . ALA A 1 511 ? 8.637 -6.154 16.368 1.00 91.12 511 ALA A CA 1
ATOM 3945 C C . ALA A 1 511 ? 9.003 -7.489 17.024 1.00 91.12 511 ALA A C 1
ATOM 3947 O O . ALA A 1 511 ? 9.758 -7.477 17.997 1.00 91.12 511 ALA A O 1
ATOM 3948 N N . LEU A 1 512 ? 8.499 -8.607 16.488 1.00 93.25 512 LEU A N 1
ATOM 3949 C CA . LEU A 1 512 ? 8.770 -9.957 16.979 1.00 93.25 512 LEU A CA 1
ATOM 3950 C C . LEU A 1 512 ? 10.199 -10.410 16.670 1.00 93.25 512 LEU A C 1
ATOM 3952 O O . LEU A 1 512 ? 10.713 -11.284 17.351 1.00 93.25 512 LEU A O 1
ATOM 3956 N N . LEU A 1 513 ? 10.870 -9.849 15.665 1.00 93.19 513 LEU A N 1
ATOM 3957 C CA . LEU A 1 513 ? 12.178 -10.330 15.214 1.00 93.19 513 LEU A CA 1
ATOM 3958 C C . LEU A 1 513 ? 13.311 -9.527 15.857 1.00 93.19 513 LEU A C 1
ATOM 3960 O O . LEU A 1 513 ? 13.274 -8.294 15.822 1.00 93.19 513 LEU A O 1
ATOM 3964 N N . PRO A 1 514 ? 14.346 -10.157 16.438 1.00 90.69 514 PRO A N 1
ATOM 3965 C CA . PRO A 1 514 ? 15.460 -9.418 17.001 1.00 90.69 514 PRO A CA 1
ATOM 3966 C C . PRO A 1 514 ? 16.292 -8.796 15.878 1.00 90.69 514 PRO A C 1
ATOM 3968 O O . PRO A 1 514 ? 16.533 -9.388 14.832 1.00 90.69 514 PRO A O 1
ATOM 3971 N N . THR A 1 515 ? 16.756 -7.575 16.113 1.00 86.88 515 THR A N 1
ATOM 3972 C CA . THR A 1 515 ? 17.645 -6.835 15.199 1.00 86.88 515 THR A CA 1
ATOM 3973 C C . THR A 1 515 ? 19.047 -6.650 15.784 1.00 86.88 515 THR A C 1
ATOM 3975 O O . THR A 1 515 ? 19.941 -6.105 15.135 1.00 86.88 515 THR A O 1
ATOM 3978 N N . ARG A 1 516 ? 19.256 -7.106 17.027 1.00 83.44 516 ARG A N 1
ATOM 3979 C CA . ARG A 1 516 ? 20.531 -7.076 17.751 1.00 83.44 516 ARG A CA 1
ATOM 3980 C C . ARG A 1 516 ? 20.818 -8.438 18.373 1.00 83.44 516 ARG A C 1
ATOM 3982 O O . ARG A 1 516 ? 19.875 -9.119 18.767 1.00 83.44 516 ARG A O 1
ATOM 3989 N N . PRO A 1 517 ? 22.102 -8.787 18.533 1.00 77.00 517 PRO A N 1
ATOM 3990 C CA . PRO A 1 517 ? 22.485 -9.957 19.300 1.00 77.00 517 PRO A CA 1
ATOM 3991 C C . PRO A 1 517 ? 22.227 -9.659 20.782 1.00 77.00 517 PRO A C 1
ATOM 3993 O O . PRO A 1 517 ? 22.951 -8.885 21.408 1.00 77.00 517 PRO A O 1
ATOM 3996 N N . SER A 1 518 ? 21.140 -10.199 21.324 1.00 69.94 518 SER A N 1
ATOM 3997 C CA . SER A 1 518 ? 20.771 -10.051 22.740 1.00 69.94 518 SER A CA 1
ATOM 3998 C C . SER A 1 518 ? 20.242 -11.348 23.358 1.00 69.94 518 SER A C 1
ATOM 4000 O O . SER A 1 518 ? 19.649 -11.308 24.430 1.00 69.94 518 SER A O 1
ATOM 4002 N N . GLY A 1 519 ? 20.429 -12.478 22.675 1.00 73.25 519 GLY A N 1
ATOM 4003 C CA . GLY A 1 519 ? 19.864 -13.780 23.021 1.00 73.25 519 GLY A CA 1
ATOM 4004 C C . GLY A 1 519 ? 20.417 -14.889 22.114 1.00 73.25 519 GLY A C 1
ATOM 4005 O O . GLY A 1 519 ? 21.465 -14.674 21.496 1.00 73.25 519 GLY A O 1
ATOM 4006 N N . PRO A 1 520 ? 19.748 -16.055 22.042 1.00 74.31 520 PRO A N 1
ATOM 4007 C CA . PRO A 1 520 ? 20.136 -17.143 21.143 1.00 74.31 520 PRO A CA 1
ATOM 4008 C C . PRO A 1 520 ? 20.123 -16.709 19.668 1.00 74.31 520 PRO A C 1
ATOM 4010 O O . PRO A 1 520 ? 19.529 -15.688 19.310 1.00 74.31 520 PRO A O 1
ATOM 4013 N N . GLU A 1 521 ? 20.803 -17.480 18.815 1.00 85.38 521 GLU A N 1
ATOM 4014 C CA . GLU A 1 521 ? 20.728 -17.292 17.362 1.00 85.38 521 GLU A CA 1
ATOM 4015 C C . GLU A 1 521 ? 19.278 -17.379 16.864 1.00 85.38 521 GLU A C 1
ATOM 4017 O O . GLU A 1 521 ? 18.427 -18.015 17.488 1.00 85.38 521 GLU A O 1
ATOM 4022 N N . LEU A 1 522 ? 19.010 -16.738 15.721 1.00 92.25 522 LEU A N 1
ATOM 4023 C CA . LEU A 1 522 ? 17.707 -16.801 15.064 1.00 92.25 522 LEU A CA 1
ATOM 4024 C C . LEU A 1 522 ? 17.306 -18.257 14.811 1.00 92.25 522 LEU A C 1
ATOM 4026 O O . LEU A 1 522 ? 18.068 -19.032 14.228 1.00 92.25 522 LEU A O 1
ATOM 4030 N N . THR A 1 523 ? 16.088 -18.606 15.209 1.00 94.25 523 THR A N 1
ATOM 4031 C CA . THR A 1 523 ? 15.504 -19.913 14.909 1.00 94.25 523 THR A CA 1
ATOM 4032 C C . THR A 1 523 ? 15.099 -20.004 13.437 1.00 94.25 523 THR A C 1
ATOM 4034 O O . THR A 1 523 ? 14.985 -18.998 12.733 1.00 94.25 523 THR A O 1
ATOM 4037 N N . ASP A 1 524 ? 14.815 -21.215 12.955 1.00 96.00 524 ASP A N 1
ATOM 4038 C CA . ASP A 1 524 ? 14.298 -21.393 11.594 1.00 96.00 524 ASP A CA 1
ATOM 4039 C C . ASP A 1 524 ? 12.957 -20.668 11.381 1.00 96.00 524 ASP A C 1
ATOM 4041 O O . ASP A 1 524 ? 12.747 -20.036 10.349 1.00 96.00 524 ASP A O 1
ATOM 4045 N N . ASN A 1 525 ? 12.081 -20.671 12.391 1.00 97.00 525 ASN A N 1
ATOM 4046 C CA . ASN A 1 525 ? 10.820 -19.931 12.343 1.00 97.00 525 ASN A CA 1
ATOM 4047 C C . ASN A 1 525 ? 11.050 -18.412 12.277 1.00 97.00 525 ASN A C 1
ATOM 4049 O O . ASN A 1 525 ? 10.321 -17.717 11.570 1.00 97.00 525 ASN A O 1
ATOM 4053 N N . ASP A 1 526 ? 12.083 -17.890 12.947 1.00 96.56 526 ASP A N 1
ATOM 4054 C CA . ASP A 1 526 ? 12.450 -16.474 12.831 1.00 96.56 526 ASP A CA 1
ATOM 4055 C C . ASP A 1 526 ? 12.890 -16.121 11.410 1.00 96.56 526 ASP A C 1
ATOM 4057 O O . ASP A 1 526 ? 12.476 -15.096 10.868 1.00 96.56 526 ASP A O 1
ATOM 4061 N N . LEU A 1 527 ? 13.714 -16.975 10.796 1.00 97.56 527 LEU A N 1
ATOM 4062 C CA . LEU A 1 527 ? 14.202 -16.787 9.430 1.00 97.56 527 LEU A CA 1
ATOM 4063 C C . LEU A 1 527 ? 13.067 -16.903 8.407 1.00 97.56 527 LEU A C 1
ATOM 4065 O O . LEU A 1 527 ? 13.027 -16.118 7.463 1.00 97.56 527 LEU A O 1
ATOM 4069 N N . GLN A 1 528 ? 12.113 -17.809 8.625 1.00 96.69 528 GLN A N 1
ATOM 4070 C CA . GLN A 1 528 ? 10.905 -17.934 7.809 1.00 96.69 528 GLN A CA 1
ATOM 4071 C C . GLN A 1 528 ? 9.985 -16.719 7.918 1.00 96.69 528 GLN A C 1
ATOM 4073 O O . GLN A 1 528 ? 9.571 -16.170 6.895 1.00 96.69 528 GLN A O 1
ATOM 4078 N N . LEU A 1 529 ? 9.696 -16.253 9.138 1.00 96.00 529 LEU A N 1
ATOM 4079 C CA . LEU A 1 529 ? 8.901 -15.043 9.335 1.00 96.00 529 LEU A CA 1
ATOM 4080 C C . LEU A 1 529 ? 9.604 -13.828 8.714 1.00 96.00 529 LEU A C 1
ATOM 4082 O O . LEU A 1 529 ? 8.969 -13.047 8.005 1.00 96.00 529 LEU A O 1
ATOM 4086 N N . LEU A 1 530 ? 10.918 -13.691 8.919 1.00 95.81 530 LEU A N 1
ATOM 4087 C CA . LEU A 1 530 ? 11.717 -12.635 8.299 1.00 95.81 530 LEU A CA 1
ATOM 4088 C C . LEU A 1 530 ? 11.661 -12.717 6.769 1.00 95.81 530 LEU A C 1
ATOM 4090 O O . LEU A 1 530 ? 11.392 -11.708 6.123 1.00 95.81 530 LEU A O 1
ATOM 4094 N N . GLY A 1 531 ? 11.862 -13.900 6.187 1.00 95.69 531 GLY A N 1
ATOM 4095 C CA . GLY A 1 531 ? 11.800 -14.107 4.742 1.00 95.69 531 GLY A CA 1
ATOM 4096 C C . GLY A 1 531 ? 10.437 -13.742 4.156 1.00 95.69 531 GLY A C 1
ATOM 4097 O O . GLY A 1 531 ? 10.360 -13.037 3.148 1.00 95.69 531 GLY A O 1
ATOM 4098 N N . TYR A 1 532 ? 9.354 -14.109 4.842 1.00 94.06 532 TYR A N 1
ATOM 4099 C CA . TYR A 1 532 ? 8.001 -13.719 4.455 1.00 94.06 532 TYR A CA 1
ATOM 4100 C C . TYR A 1 532 ? 7.776 -12.201 4.491 1.00 94.06 532 TYR A C 1
ATOM 4102 O O . TYR A 1 532 ? 7.212 -11.633 3.545 1.00 94.06 532 TYR A O 1
ATOM 4110 N N . LEU A 1 533 ? 8.245 -11.519 5.540 1.00 93.12 533 LEU A N 1
ATOM 4111 C CA . LEU A 1 533 ? 8.179 -10.058 5.627 1.00 93.12 533 LEU A CA 1
ATOM 4112 C C . LEU A 1 533 ? 9.012 -9.409 4.500 1.00 93.12 533 LEU A C 1
ATOM 4114 O O . LEU A 1 533 ? 8.531 -8.559 3.758 1.00 93.12 533 LEU A O 1
ATOM 4118 N N . LEU A 1 534 ? 10.222 -9.883 4.227 1.00 93.38 534 LEU A N 1
ATOM 4119 C CA . LEU A 1 534 ? 11.049 -9.324 3.150 1.00 93.38 534 LEU A CA 1
ATOM 4120 C C . LEU A 1 534 ? 10.446 -9.568 1.750 1.00 93.38 534 LEU A C 1
ATOM 4122 O O . LEU A 1 534 ? 10.481 -8.682 0.891 1.00 93.38 534 LEU A O 1
ATOM 4126 N N . ALA A 1 535 ? 9.816 -10.722 1.517 1.00 91.44 535 ALA A N 1
ATOM 4127 C CA . ALA A 1 535 ? 9.105 -11.005 0.271 1.00 91.44 535 ALA A CA 1
ATOM 4128 C C . ALA A 1 535 ? 7.855 -10.117 0.104 1.00 91.44 535 ALA A C 1
ATOM 4130 O O . ALA A 1 535 ? 7.589 -9.587 -0.980 1.00 91.44 535 ALA A O 1
ATOM 4131 N N . THR A 1 536 ? 7.106 -9.875 1.183 1.00 89.25 536 THR A N 1
ATOM 4132 C CA . THR A 1 536 ? 5.934 -8.988 1.148 1.00 89.25 536 THR A CA 1
ATOM 4133 C C . THR A 1 536 ? 6.303 -7.502 1.029 1.00 89.25 536 THR A C 1
ATOM 4135 O O . THR A 1 536 ? 5.532 -6.742 0.439 1.00 89.25 536 THR A O 1
ATOM 4138 N N . GLU A 1 537 ? 7.474 -7.051 1.497 1.00 89.25 537 GLU A N 1
ATOM 4139 C CA . GLU A 1 537 ? 8.026 -5.728 1.138 1.00 89.25 537 GLU A CA 1
ATOM 4140 C C . GLU A 1 537 ? 8.197 -5.594 -0.380 1.00 89.25 537 GLU A C 1
ATOM 4142 O O . GLU A 1 537 ? 7.699 -4.637 -0.980 1.00 89.25 537 GLU A O 1
ATOM 4147 N N . ARG A 1 538 ? 8.828 -6.587 -1.020 1.00 86.62 538 ARG A N 1
ATOM 4148 C CA . ARG A 1 538 ? 9.045 -6.582 -2.476 1.00 86.62 538 ARG A CA 1
ATOM 4149 C C . ARG A 1 538 ? 7.753 -6.633 -3.272 1.00 86.62 538 ARG A C 1
ATOM 4151 O O . ARG A 1 538 ? 7.665 -5.983 -4.310 1.00 86.62 538 ARG A O 1
ATOM 4158 N N . ARG A 1 539 ? 6.756 -7.385 -2.801 1.00 86.50 539 ARG A N 1
ATOM 4159 C CA . ARG A 1 539 ? 5.434 -7.433 -3.440 1.00 86.50 539 ARG A CA 1
ATOM 4160 C C . ARG A 1 539 ? 4.739 -6.072 -3.409 1.00 86.50 539 ARG A C 1
ATOM 4162 O O . ARG A 1 539 ? 4.092 -5.701 -4.381 1.00 86.50 539 ARG A O 1
ATOM 4169 N N . ARG A 1 540 ? 4.850 -5.339 -2.295 1.00 83.81 540 ARG A N 1
ATOM 4170 C CA . ARG A 1 540 ? 4.200 -4.029 -2.120 1.00 83.81 540 ARG A CA 1
ATOM 4171 C C . ARG A 1 540 ? 4.845 -2.944 -2.973 1.00 83.81 540 ARG A C 1
ATOM 4173 O O . ARG A 1 540 ? 4.135 -2.100 -3.512 1.00 83.81 540 ARG A O 1
ATOM 4180 N N . VAL A 1 541 ? 6.171 -2.959 -3.086 1.00 82.19 541 VAL A N 1
ATOM 4181 C CA . VAL A 1 541 ? 6.921 -1.983 -3.883 1.00 82.19 541 VAL A CA 1
ATOM 4182 C C . VAL A 1 541 ? 7.957 -2.718 -4.729 1.00 82.19 541 VAL A C 1
ATOM 4184 O O . VAL A 1 541 ? 9.129 -2.823 -4.358 1.00 82.19 541 VAL A O 1
ATOM 4187 N N . SER A 1 542 ? 7.521 -3.240 -5.881 1.00 72.62 542 SER A N 1
ATOM 4188 C CA . SER A 1 542 ? 8.416 -3.916 -6.825 1.00 72.62 542 SER A CA 1
ATOM 4189 C C . SER A 1 542 ? 9.592 -3.013 -7.200 1.00 72.62 542 SER A C 1
ATOM 4191 O O . SER A 1 542 ? 9.414 -1.858 -7.581 1.00 72.62 542 SER A O 1
ATOM 4193 N N . GLY A 1 543 ? 10.808 -3.546 -7.071 1.00 70.12 543 GLY A N 1
ATOM 4194 C CA . GLY A 1 543 ? 12.053 -2.830 -7.365 1.00 70.12 543 GLY A CA 1
ATOM 4195 C C . GLY A 1 543 ? 12.643 -2.034 -6.195 1.00 70.12 543 GLY A C 1
ATOM 4196 O O . GLY A 1 543 ? 13.774 -1.565 -6.307 1.00 70.12 543 GLY A O 1
ATOM 4197 N N . ALA A 1 544 ? 11.950 -1.908 -5.057 1.00 72.31 544 ALA A N 1
ATOM 4198 C CA . ALA A 1 544 ? 12.547 -1.323 -3.859 1.00 72.31 544 ALA A CA 1
ATOM 4199 C C . ALA A 1 544 ? 13.526 -2.295 -3.177 1.00 72.31 544 ALA A C 1
ATOM 4201 O O . ALA A 1 544 ? 13.339 -3.514 -3.174 1.00 72.31 544 ALA A O 1
ATOM 4202 N N . ALA A 1 545 ? 14.566 -1.736 -2.552 1.00 79.81 545 ALA A N 1
ATOM 4203 C CA . ALA A 1 545 ? 15.387 -2.480 -1.605 1.00 79.81 545 ALA A CA 1
ATOM 4204 C C . ALA A 1 545 ? 14.540 -2.914 -0.397 1.00 79.81 545 ALA A C 1
ATOM 4206 O O . ALA A 1 545 ? 13.650 -2.179 0.028 1.00 79.81 545 ALA A O 1
ATOM 4207 N N . THR A 1 546 ? 14.859 -4.076 0.165 1.00 88.75 546 THR A N 1
ATOM 4208 C CA . THR A 1 546 ? 14.227 -4.617 1.377 1.00 88.75 546 THR A CA 1
ATOM 4209 C C . THR A 1 546 ? 14.986 -4.217 2.641 1.00 88.75 546 THR A C 1
ATOM 4211 O O . THR A 1 546 ? 16.186 -3.925 2.583 1.00 88.75 546 THR A O 1
ATOM 4214 N N . SER A 1 547 ? 14.344 -4.332 3.799 1.00 89.62 547 SER A N 1
ATOM 4215 C CA . SER A 1 547 ? 14.922 -4.040 5.116 1.00 89.62 547 SER A CA 1
ATOM 4216 C C . SER A 1 547 ? 15.924 -5.089 5.633 1.00 89.62 547 SER A C 1
ATOM 4218 O O . SER A 1 547 ? 16.458 -4.938 6.728 1.00 89.62 547 SER A O 1
ATOM 4220 N N . VAL A 1 548 ? 16.270 -6.120 4.847 1.00 91.69 548 VAL A N 1
ATOM 4221 C CA . VAL A 1 548 ? 17.177 -7.228 5.240 1.00 91.69 548 VAL A CA 1
ATOM 4222 C C . VAL A 1 548 ? 18.486 -6.767 5.895 1.00 91.69 548 VAL A C 1
ATOM 4224 O O . VAL A 1 548 ? 18.956 -7.353 6.865 1.00 91.69 548 VAL A O 1
ATOM 4227 N N . ARG A 1 549 ? 19.068 -5.663 5.418 1.00 88.56 549 ARG A N 1
ATOM 4228 C CA . ARG A 1 549 ? 20.339 -5.135 5.936 1.00 88.56 549 ARG A CA 1
ATOM 4229 C C . ARG A 1 549 ? 20.222 -4.554 7.350 1.00 88.56 549 ARG A C 1
ATOM 4231 O O . ARG A 1 549 ? 21.228 -4.500 8.059 1.00 88.56 549 ARG A O 1
ATOM 4238 N N . SER A 1 550 ? 19.021 -4.180 7.790 1.00 87.75 550 SER A N 1
ATOM 4239 C CA . SER A 1 550 ? 18.744 -3.787 9.177 1.00 87.75 550 SER A CA 1
ATOM 4240 C C . SER A 1 550 ? 18.886 -4.960 10.156 1.00 87.75 550 SER A C 1
ATOM 4242 O O . SER A 1 550 ? 19.115 -4.733 11.341 1.00 87.75 550 SER A O 1
ATOM 4244 N N . PHE A 1 551 ? 18.845 -6.201 9.657 1.00 89.94 551 PHE A N 1
ATOM 4245 C CA . PHE A 1 551 ? 19.062 -7.434 10.420 1.00 89.94 551 PHE A CA 1
ATOM 4246 C C . PHE A 1 551 ? 20.516 -7.928 10.365 1.00 89.94 551 PHE A C 1
ATOM 4248 O O . PHE A 1 551 ? 20.838 -8.956 10.950 1.00 89.94 551 PHE A O 1
ATOM 4255 N N . GLY A 1 552 ? 21.444 -7.184 9.746 1.00 87.94 552 GLY A N 1
ATOM 4256 C CA . GLY A 1 552 ? 22.863 -7.572 9.670 1.00 87.94 552 GLY A CA 1
ATOM 4257 C C . GLY A 1 552 ? 23.570 -7.709 11.030 1.00 87.94 552 GLY A C 1
ATOM 4258 O O . GLY A 1 552 ? 24.669 -8.248 11.096 1.00 87.94 552 GLY A O 1
ATOM 4259 N N . GLY A 1 553 ? 22.958 -7.230 12.121 1.00 85.50 553 GLY A N 1
ATOM 4260 C CA . GLY A 1 553 ? 23.439 -7.462 13.487 1.00 85.50 553 GLY A CA 1
ATOM 4261 C C . GLY A 1 553 ? 23.172 -8.876 14.020 1.00 85.50 553 GLY A C 1
ATOM 4262 O O . GLY A 1 553 ? 23.874 -9.294 14.936 1.00 85.50 553 GLY A O 1
ATOM 4263 N N . VAL A 1 554 ? 22.187 -9.584 13.455 1.00 89.06 554 VAL A N 1
ATOM 4264 C CA . VAL A 1 554 ? 21.784 -10.957 13.823 1.00 89.06 554 VAL A CA 1
ATOM 4265 C C . VAL A 1 554 ? 21.992 -11.965 12.687 1.00 89.06 554 VAL A C 1
ATOM 4267 O O . VAL A 1 554 ? 22.083 -13.156 12.943 1.00 89.06 554 VAL A O 1
ATOM 4270 N N . LEU A 1 555 ? 22.121 -11.500 11.440 1.00 91.06 555 LEU A N 1
ATOM 4271 C CA . LEU A 1 555 ? 22.526 -12.295 10.277 1.00 91.06 555 LEU A CA 1
ATOM 4272 C C . LEU A 1 555 ? 24.055 -12.240 10.118 1.00 91.06 555 LEU A C 1
ATOM 4274 O O . LEU A 1 555 ? 24.576 -11.527 9.255 1.00 91.06 555 LEU A O 1
ATOM 4278 N N . THR A 1 556 ? 24.763 -12.919 11.022 1.00 87.19 556 THR A N 1
ATOM 4279 C CA . THR A 1 556 ? 26.221 -12.792 11.218 1.00 87.19 556 THR A CA 1
ATOM 4280 C C . THR A 1 556 ? 27.060 -13.866 10.530 1.00 87.19 556 THR A C 1
ATOM 4282 O O . THR A 1 556 ? 28.279 -13.718 10.456 1.00 87.19 556 THR A O 1
ATOM 4285 N N . THR A 1 557 ? 26.442 -14.929 10.021 1.00 88.19 557 THR A N 1
ATOM 4286 C CA . THR A 1 557 ? 27.139 -16.041 9.359 1.00 88.19 557 THR A CA 1
ATOM 4287 C C . THR A 1 557 ? 26.618 -16.247 7.947 1.00 88.19 557 THR A C 1
ATOM 4289 O O . THR A 1 557 ? 25.464 -15.919 7.647 1.00 88.19 557 THR A O 1
ATOM 4292 N N . ARG A 1 558 ? 27.446 -16.835 7.076 1.00 88.25 558 ARG A N 1
ATOM 4293 C CA . ARG A 1 558 ? 27.022 -17.203 5.710 1.00 88.25 558 ARG A CA 1
ATOM 4294 C C . ARG A 1 558 ? 25.806 -18.125 5.730 1.00 88.25 558 ARG A C 1
ATOM 4296 O O . ARG A 1 558 ? 24.837 -17.861 5.034 1.00 88.25 558 ARG A O 1
ATOM 4303 N N . LYS A 1 559 ? 25.796 -19.103 6.641 1.00 90.69 559 LYS A N 1
ATOM 4304 C CA . LYS A 1 559 ? 24.677 -20.035 6.841 1.00 90.69 559 LYS A CA 1
ATOM 4305 C C . LYS A 1 559 ? 23.348 -19.322 7.126 1.00 90.69 559 LYS A C 1
ATOM 4307 O O . LYS A 1 559 ? 22.320 -19.712 6.581 1.00 90.69 559 LYS A O 1
ATOM 4312 N N . LEU A 1 560 ? 23.352 -18.283 7.967 1.00 92.62 560 LEU A N 1
ATOM 4313 C CA . LEU A 1 560 ? 22.141 -17.504 8.263 1.00 92.62 560 LEU A CA 1
ATOM 4314 C C . LEU A 1 560 ? 21.681 -16.681 7.053 1.00 92.62 560 LEU A C 1
ATOM 4316 O O . LEU A 1 560 ? 20.479 -16.551 6.821 1.00 92.62 560 LEU A O 1
ATOM 4320 N N . LEU A 1 561 ? 22.623 -16.143 6.273 1.00 92.56 561 LEU A N 1
ATOM 4321 C CA . LEU A 1 561 ? 22.322 -15.410 5.042 1.00 92.56 561 LEU A CA 1
ATOM 4322 C C . LEU A 1 561 ? 21.773 -16.321 3.938 1.00 92.56 561 LEU A C 1
ATOM 4324 O O . LEU A 1 561 ? 20.810 -15.949 3.269 1.00 92.56 561 LEU A O 1
ATOM 4328 N N . ASP A 1 562 ? 22.345 -17.512 3.775 1.00 92.06 562 ASP A N 1
ATOM 4329 C CA . ASP A 1 562 ? 21.851 -18.532 2.850 1.00 92.06 562 ASP A CA 1
ATOM 4330 C C . ASP A 1 562 ? 20.423 -18.940 3.235 1.00 92.06 562 ASP A C 1
ATOM 4332 O O . ASP A 1 562 ? 19.522 -18.952 2.395 1.00 92.06 562 ASP A O 1
ATOM 4336 N N . ARG A 1 563 ? 20.185 -19.193 4.530 1.00 95.69 563 ARG A N 1
ATOM 4337 C CA . ARG A 1 563 ? 18.876 -19.637 5.009 1.00 95.69 563 ARG A CA 1
ATOM 4338 C C . ARG A 1 563 ? 17.798 -18.556 4.915 1.00 95.69 563 ARG A C 1
ATOM 4340 O O . ARG A 1 563 ? 16.668 -18.874 4.556 1.00 95.69 563 ARG A O 1
ATOM 4347 N N . VAL A 1 564 ? 18.106 -17.285 5.198 1.00 96.19 564 VAL A N 1
ATOM 4348 C CA . VAL A 1 564 ? 17.110 -16.207 5.027 1.00 96.19 564 VAL A CA 1
ATOM 4349 C C . VAL A 1 564 ? 16.784 -15.965 3.551 1.00 96.19 564 VAL A C 1
ATOM 4351 O O . VAL A 1 564 ? 15.648 -15.623 3.231 1.00 96.19 564 VAL A O 1
ATOM 4354 N N . GLU A 1 565 ? 17.741 -16.153 2.637 1.00 94.81 565 GLU A N 1
ATOM 4355 C CA . GLU A 1 565 ? 17.481 -16.125 1.192 1.00 94.81 565 GLU A CA 1
ATOM 4356 C C . GLU A 1 565 ? 16.535 -17.251 0.774 1.00 94.81 565 GLU A C 1
ATOM 4358 O O . GLU A 1 565 ? 15.541 -16.980 0.101 1.00 94.81 565 GLU A O 1
ATOM 4363 N N . GLU A 1 566 ? 16.794 -18.481 1.219 1.00 95.56 566 GLU A N 1
ATOM 4364 C CA . GLU A 1 566 ? 15.922 -19.632 0.971 1.00 95.56 566 GLU A CA 1
ATOM 4365 C C . GLU A 1 566 ? 14.502 -19.383 1.501 1.00 95.56 566 GLU A C 1
ATOM 4367 O O . GLU A 1 566 ? 13.545 -19.434 0.733 1.00 95.56 566 GLU A O 1
ATOM 4372 N N . ALA A 1 567 ? 14.368 -18.984 2.768 1.00 97.00 567 ALA A N 1
ATOM 4373 C CA . ALA A 1 567 ? 13.088 -18.637 3.381 1.00 97.00 567 ALA A CA 1
ATOM 4374 C C . ALA A 1 567 ? 12.354 -17.500 2.645 1.00 97.00 567 ALA A C 1
ATOM 4376 O O . ALA A 1 567 ? 11.130 -17.513 2.501 1.00 97.00 567 ALA A O 1
ATOM 4377 N N . THR A 1 568 ? 13.094 -16.501 2.153 1.00 95.38 568 THR A N 1
ATOM 4378 C CA . THR A 1 568 ? 12.507 -15.425 1.343 1.00 95.38 568 THR A CA 1
ATOM 4379 C C . THR A 1 568 ? 11.988 -15.976 0.018 1.00 95.38 568 THR A C 1
ATOM 4381 O O . THR A 1 568 ? 10.896 -15.600 -0.397 1.00 95.38 568 THR A O 1
ATOM 4384 N N . ASN A 1 569 ? 12.719 -16.887 -0.626 1.00 93.81 569 ASN A N 1
ATOM 4385 C CA . ASN A 1 569 ? 12.320 -17.513 -1.887 1.00 93.81 569 ASN A CA 1
ATOM 4386 C C . ASN A 1 569 ? 11.156 -18.510 -1.744 1.00 93.81 569 ASN A C 1
ATOM 4388 O O . ASN A 1 569 ? 10.302 -18.599 -2.626 1.00 93.81 569 ASN A O 1
ATOM 4392 N N . GLU A 1 570 ? 11.055 -19.213 -0.616 1.00 94.00 570 GLU A N 1
ATOM 4393 C CA . GLU A 1 570 ? 9.851 -19.974 -0.258 1.00 94.00 570 GLU A CA 1
ATOM 4394 C C . GLU A 1 570 ? 8.633 -19.035 -0.198 1.00 94.00 570 GLU A C 1
ATOM 4396 O O . GLU A 1 570 ? 7.583 -19.299 -0.790 1.00 94.00 570 GLU A O 1
ATOM 4401 N N . ALA A 1 571 ? 8.787 -17.876 0.450 1.00 92.75 571 ALA A N 1
ATOM 4402 C CA . ALA A 1 571 ? 7.723 -16.888 0.546 1.00 92.75 571 ALA A CA 1
ATOM 4403 C C . ALA A 1 571 ? 7.399 -16.199 -0.791 1.00 92.75 571 ALA A C 1
ATOM 4405 O O . ALA A 1 571 ? 6.227 -15.921 -1.055 1.00 92.75 571 ALA A O 1
ATOM 4406 N N . THR A 1 572 ? 8.380 -15.926 -1.661 1.00 90.25 572 THR A N 1
ATOM 4407 C CA . THR A 1 572 ? 8.104 -15.368 -2.998 1.00 90.25 572 THR A CA 1
ATOM 4408 C C . THR A 1 572 ? 7.253 -16.328 -3.825 1.00 90.25 572 THR A C 1
ATOM 4410 O O . THR A 1 572 ? 6.305 -15.876 -4.469 1.00 90.25 572 THR A O 1
ATOM 4413 N N . ALA A 1 573 ? 7.507 -17.639 -3.732 1.00 90.56 573 ALA A N 1
ATOM 4414 C CA . ALA A 1 573 ? 6.687 -18.665 -4.370 1.00 90.56 573 ALA A CA 1
ATOM 4415 C C . ALA A 1 573 ? 5.241 -18.658 -3.837 1.00 90.56 573 ALA A C 1
ATOM 4417 O O . ALA A 1 573 ? 4.299 -18.604 -4.629 1.00 90.56 573 ALA A O 1
ATOM 4418 N N . LEU A 1 574 ? 5.049 -18.603 -2.512 1.00 88.19 574 LEU A N 1
ATOM 4419 C CA . LEU A 1 574 ? 3.716 -18.498 -1.884 1.00 88.19 574 LEU A CA 1
ATOM 4420 C C . LEU A 1 574 ? 2.948 -17.229 -2.301 1.00 88.19 574 LEU A C 1
ATOM 4422 O O . LEU A 1 574 ? 1.712 -17.214 -2.384 1.00 88.19 574 LEU A O 1
ATOM 4426 N N . LEU A 1 575 ? 3.677 -16.140 -2.542 1.00 86.69 575 LEU A N 1
ATOM 4427 C CA . LEU A 1 575 ? 3.133 -14.841 -2.933 1.00 86.69 575 LEU A CA 1
ATOM 4428 C C . LEU A 1 575 ? 2.966 -14.679 -4.451 1.00 86.69 575 LEU A C 1
ATOM 4430 O O . LEU A 1 575 ? 2.351 -13.694 -4.867 1.00 86.69 575 LEU A O 1
ATOM 4434 N N . GLY A 1 576 ? 3.480 -15.613 -5.256 1.00 87.06 576 GLY A N 1
ATOM 4435 C CA . GLY A 1 576 ? 3.452 -15.549 -6.717 1.00 87.06 576 GLY A CA 1
ATOM 4436 C C . GLY A 1 576 ? 4.293 -14.408 -7.298 1.00 87.06 576 GLY A C 1
ATOM 4437 O O . GLY A 1 576 ? 3.865 -13.770 -8.257 1.00 87.06 576 GLY A O 1
ATOM 4438 N N . ILE A 1 577 ? 5.448 -14.107 -6.697 1.00 86.56 577 ILE A N 1
ATOM 4439 C CA . ILE A 1 577 ? 6.395 -13.094 -7.194 1.00 86.56 577 ILE A CA 1
ATOM 4440 C C . ILE A 1 577 ? 7.751 -13.725 -7.536 1.00 86.56 577 ILE A C 1
ATOM 4442 O O . ILE A 1 577 ? 8.071 -14.816 -7.070 1.00 86.56 577 ILE A O 1
ATOM 4446 N N . ASP A 1 578 ? 8.552 -13.031 -8.349 1.00 84.12 578 ASP A N 1
ATOM 4447 C CA . ASP A 1 578 ? 9.874 -13.503 -8.771 1.00 84.12 578 ASP A CA 1
ATOM 4448 C C . ASP A 1 578 ? 10.800 -13.841 -7.585 1.00 84.12 578 ASP A C 1
ATOM 4450 O O . ASP A 1 578 ? 10.817 -13.103 -6.588 1.00 84.12 578 ASP A O 1
ATOM 4454 N N . PRO A 1 579 ? 11.628 -14.897 -7.710 1.00 86.94 579 PRO A N 1
ATOM 4455 C CA . PRO A 1 579 ? 12.654 -15.210 -6.728 1.00 86.94 579 PRO A CA 1
ATOM 4456 C C . PRO A 1 579 ? 13.719 -14.112 -6.655 1.00 86.94 579 PRO A C 1
ATOM 4458 O O . PRO A 1 579 ? 13.933 -13.311 -7.577 1.00 86.94 579 PRO A O 1
ATOM 4461 N N . VAL A 1 580 ? 14.407 -14.096 -5.524 1.00 87.19 580 VAL A N 1
ATOM 4462 C CA . VAL A 1 580 ? 15.391 -13.097 -5.150 1.00 87.19 580 VAL A CA 1
ATOM 4463 C C . VAL A 1 580 ? 16.745 -13.711 -4.862 1.00 87.19 580 VAL A C 1
ATOM 4465 O O . VAL A 1 580 ? 16.870 -14.865 -4.460 1.00 87.19 580 VAL A O 1
ATOM 4468 N N . THR A 1 581 ? 17.763 -12.877 -5.013 1.00 85.81 581 THR A N 1
ATOM 4469 C CA . THR A 1 581 ? 19.133 -13.189 -4.620 1.00 85.81 581 THR A CA 1
ATOM 4470 C C . THR A 1 581 ? 19.608 -12.132 -3.639 1.00 85.81 581 THR A C 1
ATOM 4472 O O . THR A 1 581 ? 19.405 -10.929 -3.852 1.00 85.81 581 THR A O 1
ATOM 4475 N N . LEU A 1 582 ? 20.195 -12.570 -2.530 1.00 86.69 582 LEU A N 1
ATOM 4476 C CA . LEU A 1 582 ? 20.800 -11.706 -1.537 1.00 86.69 582 LEU A CA 1
ATOM 4477 C C . LEU A 1 582 ? 22.190 -11.295 -2.010 1.00 86.69 582 LEU A C 1
ATOM 4479 O O . LEU A 1 582 ? 23.062 -12.120 -2.265 1.00 86.69 582 LEU A O 1
ATOM 4483 N N . THR A 1 583 ? 22.391 -9.987 -2.097 1.00 78.88 583 THR A N 1
ATOM 4484 C CA . THR A 1 583 ? 23.664 -9.372 -2.480 1.00 78.88 583 THR A CA 1
ATOM 4485 C C . THR A 1 583 ? 24.156 -8.468 -1.354 1.00 78.88 583 THR A C 1
ATOM 4487 O O . THR A 1 583 ? 23.417 -8.152 -0.412 1.00 78.88 583 THR A O 1
ATOM 4490 N N . ARG A 1 584 ? 25.362 -7.910 -1.503 1.00 75.12 584 ARG A N 1
ATOM 4491 C CA . ARG A 1 584 ? 25.852 -6.794 -0.673 1.00 75.12 584 ARG A CA 1
ATOM 4492 C C . ARG A 1 584 ? 24.842 -5.640 -0.539 1.00 75.12 584 ARG A C 1
ATOM 4494 O O . ARG A 1 584 ? 24.795 -4.974 0.500 1.00 75.12 584 ARG A O 1
ATOM 4501 N N . LYS A 1 585 ? 24.032 -5.376 -1.572 1.00 74.25 585 LYS A N 1
ATOM 4502 C CA . LYS A 1 585 ? 23.042 -4.284 -1.600 1.00 74.25 585 LYS A CA 1
ATOM 4503 C C . LYS A 1 585 ? 21.653 -4.712 -1.078 1.00 74.25 585 LYS A C 1
ATOM 4505 O O . LYS A 1 585 ? 20.699 -3.930 -1.168 1.00 74.25 585 LYS A O 1
ATOM 4510 N N . GLY A 1 586 ? 21.533 -5.911 -0.499 1.00 83.44 586 GLY A N 1
ATOM 4511 C CA . GLY A 1 586 ? 20.281 -6.529 -0.050 1.00 83.44 586 GLY A CA 1
ATOM 4512 C C . GLY A 1 586 ? 19.659 -7.430 -1.121 1.00 83.44 586 GLY A C 1
ATOM 4513 O O . GLY A 1 586 ? 20.332 -7.810 -2.079 1.00 83.44 586 GLY A O 1
ATOM 4514 N N . PHE A 1 587 ? 18.375 -7.767 -0.981 1.00 87.25 587 PHE A N 1
ATOM 4515 C CA . PHE A 1 587 ? 17.691 -8.602 -1.969 1.00 87.25 587 PHE A CA 1
ATOM 4516 C C . PHE A 1 587 ? 17.506 -7.881 -3.308 1.00 87.25 587 PHE A C 1
ATOM 4518 O O . PHE A 1 587 ? 17.071 -6.722 -3.369 1.00 87.25 587 PHE A O 1
ATOM 4525 N N . ARG A 1 588 ? 17.800 -8.590 -4.395 1.00 78.56 588 ARG A N 1
ATOM 4526 C CA . ARG A 1 588 ? 17.594 -8.182 -5.790 1.00 78.56 588 ARG A CA 1
ATOM 4527 C C . ARG A 1 588 ? 16.813 -9.249 -6.536 1.00 78.56 588 ARG A C 1
ATOM 4529 O O . ARG A 1 588 ? 16.659 -10.354 -6.033 1.00 78.56 588 ARG A O 1
ATOM 4536 N N . ALA A 1 589 ? 16.234 -8.883 -7.680 1.00 73.00 589 ALA A N 1
ATOM 4537 C CA . ALA A 1 589 ? 15.663 -9.902 -8.558 1.00 73.00 589 ALA A CA 1
ATOM 4538 C C . ALA A 1 589 ? 16.814 -10.807 -9.019 1.00 73.00 589 ALA A C 1
ATOM 4540 O O . ALA A 1 589 ? 17.892 -10.292 -9.303 1.00 73.00 589 ALA A O 1
ATOM 4541 N N . GLY A 1 590 ? 16.629 -12.124 -9.023 1.00 66.88 590 GLY A N 1
ATOM 4542 C CA . GLY A 1 590 ? 17.703 -13.026 -9.442 1.00 66.88 590 GLY A CA 1
ATOM 4543 C C . GLY A 1 590 ? 18.094 -12.806 -10.907 1.00 66.88 590 GLY A C 1
ATOM 4544 O O . GLY A 1 590 ? 17.227 -12.551 -11.747 1.00 66.88 590 GLY A O 1
ATOM 4545 N N . GLU A 1 591 ? 19.390 -12.930 -11.210 1.00 67.25 591 GLU A N 1
ATOM 4546 C CA . GLU A 1 591 ? 19.931 -12.949 -12.576 1.00 67.25 591 GLU A CA 1
ATOM 4547 C C . GLU A 1 591 ? 19.585 -11.714 -13.436 1.00 67.25 591 GLU A C 1
ATOM 4549 O O . GLU A 1 591 ? 19.373 -11.840 -14.642 1.00 67.25 591 GLU A O 1
ATOM 4554 N N . VAL A 1 592 ? 19.521 -10.508 -12.850 1.00 70.56 592 VAL A N 1
ATOM 4555 C CA . VAL A 1 592 ? 19.106 -9.273 -13.559 1.00 70.56 592 VAL A CA 1
ATOM 4556 C C . VAL A 1 592 ? 19.866 -9.075 -14.871 1.00 70.56 592 VAL A C 1
ATOM 4558 O O . VAL A 1 592 ? 19.246 -8.890 -15.925 1.00 70.56 592 VAL A O 1
ATOM 4561 N N . LEU A 1 593 ? 21.199 -9.153 -14.817 1.00 77.06 593 LEU A N 1
ATOM 4562 C CA . LEU A 1 593 ? 22.042 -8.958 -15.992 1.00 77.06 593 LEU A CA 1
ATOM 4563 C C . LEU A 1 593 ? 21.853 -10.083 -17.013 1.00 77.06 593 LEU A C 1
ATOM 4565 O O . LEU A 1 593 ? 21.675 -9.805 -18.199 1.00 77.06 593 LEU A O 1
ATOM 4569 N N . LYS A 1 594 ? 21.788 -11.344 -16.555 1.00 74.88 594 LYS A N 1
ATOM 4570 C CA . LYS A 1 594 ? 21.630 -12.518 -17.430 1.00 74.88 594 LYS A CA 1
ATOM 4571 C C . LYS A 1 594 ? 20.256 -12.563 -18.115 1.00 74.88 594 LYS A C 1
ATOM 4573 O O . LYS A 1 594 ? 20.202 -12.845 -19.310 1.00 74.88 594 LYS A O 1
ATOM 4578 N N . ARG A 1 595 ? 19.163 -12.198 -17.430 1.00 77.62 595 ARG A N 1
ATOM 4579 C CA . ARG A 1 595 ? 17.795 -12.157 -17.998 1.00 77.62 595 ARG A CA 1
ATOM 4580 C C . ARG A 1 595 ? 17.666 -11.192 -19.180 1.00 77.62 595 ARG A C 1
ATOM 4582 O O . ARG A 1 595 ? 16.899 -11.449 -20.101 1.00 77.62 595 ARG A O 1
ATOM 4589 N N . ARG A 1 596 ? 18.406 -10.077 -19.164 1.00 82.06 596 ARG A N 1
ATOM 4590 C CA . ARG A 1 596 ? 18.428 -9.071 -20.245 1.00 82.06 596 ARG A CA 1
ATOM 4591 C C . ARG A 1 596 ? 19.824 -8.924 -20.859 1.00 82.06 596 ARG A C 1
ATOM 4593 O O . ARG A 1 596 ? 20.206 -7.818 -21.230 1.00 82.06 596 ARG A O 1
ATOM 4600 N N . ARG A 1 597 ? 20.578 -10.027 -20.968 1.00 86.31 597 ARG A N 1
ATOM 4601 C CA . ARG A 1 597 ? 21.998 -10.043 -21.377 1.00 86.31 597 ARG A CA 1
ATOM 4602 C C . ARG A 1 597 ? 22.277 -9.192 -22.614 1.00 86.31 597 ARG A C 1
ATOM 4604 O O . ARG A 1 597 ? 23.111 -8.299 -22.561 1.00 86.31 597 ARG A O 1
ATOM 4611 N N . ALA A 1 598 ? 21.535 -9.421 -23.696 1.00 87.88 598 ALA A N 1
ATOM 4612 C CA . ALA A 1 598 ? 21.731 -8.698 -24.953 1.00 87.88 598 ALA A CA 1
ATOM 4613 C C . ALA A 1 598 ? 21.536 -7.177 -24.805 1.00 87.88 598 ALA A C 1
ATOM 4615 O O . ALA A 1 598 ? 22.318 -6.402 -25.343 1.00 87.88 598 ALA A O 1
ATOM 4616 N N . ALA A 1 599 ? 20.532 -6.744 -24.034 1.00 88.62 599 ALA A N 1
ATOM 4617 C CA . ALA A 1 599 ? 20.268 -5.323 -23.813 1.00 88.62 599 ALA A CA 1
ATOM 4618 C C . ALA A 1 599 ? 21.344 -4.663 -22.932 1.00 88.62 599 ALA A C 1
ATOM 4620 O O . ALA A 1 599 ? 21.708 -3.514 -23.165 1.00 88.62 599 ALA A O 1
ATOM 4621 N N . HIS A 1 600 ? 21.874 -5.393 -21.948 1.00 92.94 600 HIS A N 1
ATOM 4622 C CA . HIS A 1 600 ? 22.981 -4.941 -21.103 1.00 92.94 600 HIS A CA 1
ATOM 4623 C C . HIS A 1 600 ? 24.290 -4.798 -21.887 1.00 92.94 600 HIS A C 1
ATOM 4625 O O . HIS A 1 600 ? 24.959 -3.777 -21.754 1.00 92.94 600 HIS A O 1
ATOM 4631 N N . LEU A 1 601 ? 24.619 -5.766 -22.749 1.00 93.94 601 LEU A N 1
ATOM 4632 C CA . LEU A 1 601 ? 25.786 -5.681 -23.635 1.00 93.94 601 LEU A CA 1
ATOM 4633 C C . LEU A 1 601 ? 25.647 -4.523 -24.630 1.00 93.94 601 LEU A C 1
ATOM 4635 O O . LEU A 1 601 ? 26.560 -3.717 -24.764 1.00 93.94 601 LEU A O 1
ATOM 4639 N N . GLN A 1 602 ? 24.470 -4.359 -25.242 1.00 94.00 602 GLN A N 1
ATOM 4640 C CA . GLN A 1 602 ? 24.211 -3.237 -26.146 1.00 94.00 602 GLN A CA 1
ATOM 4641 C C . GLN A 1 602 ? 24.344 -1.878 -25.439 1.00 94.00 602 GLN A C 1
ATOM 4643 O O . GLN A 1 602 ? 24.856 -0.920 -26.024 1.00 94.00 602 GLN A O 1
ATOM 4648 N N . LEU A 1 603 ? 23.881 -1.774 -24.188 1.00 95.31 603 LEU A N 1
ATOM 4649 C CA . LEU A 1 603 ? 24.065 -0.569 -23.384 1.00 95.31 603 LEU A CA 1
ATOM 4650 C C . LEU A 1 603 ? 25.547 -0.318 -23.096 1.00 95.31 603 LEU A C 1
ATOM 4652 O O . LEU A 1 603 ? 26.010 0.801 -23.301 1.00 95.31 603 LEU A O 1
ATOM 4656 N N . LEU A 1 604 ? 26.286 -1.349 -22.678 1.00 96.94 604 LEU A N 1
ATOM 4657 C CA . LEU A 1 604 ? 27.724 -1.269 -22.432 1.00 96.94 604 LEU A CA 1
ATOM 4658 C C . LEU A 1 604 ? 28.465 -0.775 -23.677 1.00 96.94 604 LEU A C 1
ATOM 4660 O O . LEU A 1 604 ? 29.192 0.212 -23.589 1.00 96.94 604 LEU A O 1
ATOM 4664 N N . ASP A 1 605 ? 28.207 -1.359 -24.846 1.00 96.38 605 ASP A N 1
ATOM 4665 C CA . ASP A 1 605 ? 28.821 -0.939 -26.108 1.00 96.38 605 ASP A CA 1
ATOM 4666 C C . ASP A 1 605 ? 28.542 0.539 -26.409 1.00 96.38 605 ASP A C 1
ATOM 4668 O O . ASP A 1 605 ? 29.464 1.315 -26.683 1.00 96.38 605 ASP A O 1
ATOM 4672 N N . ARG A 1 606 ? 27.276 0.964 -26.300 1.00 95.38 606 ARG A N 1
ATOM 4673 C CA . ARG A 1 606 ? 26.868 2.361 -26.521 1.00 95.38 606 ARG A CA 1
ATOM 4674 C C . ARG A 1 606 ? 27.530 3.314 -25.527 1.00 95.38 606 ARG A C 1
ATOM 4676 O O . ARG A 1 606 ? 27.963 4.397 -25.928 1.00 95.38 606 ARG A O 1
ATOM 4683 N N . THR A 1 607 ? 27.641 2.928 -24.259 1.00 96.31 607 THR A N 1
ATOM 4684 C CA . THR A 1 607 ? 28.320 3.715 -23.224 1.00 96.31 607 THR A CA 1
ATOM 4685 C C . THR A 1 607 ? 29.813 3.838 -23.516 1.00 96.31 607 THR A C 1
ATOM 4687 O O . THR A 1 607 ? 30.339 4.951 -23.515 1.00 96.31 607 THR A O 1
ATOM 4690 N N . LEU A 1 608 ? 30.496 2.739 -23.854 1.00 97.12 608 LEU A N 1
ATOM 4691 C CA . LEU A 1 608 ? 31.921 2.762 -24.196 1.00 97.12 608 LEU A CA 1
ATOM 4692 C C . LEU A 1 608 ? 32.196 3.584 -25.462 1.00 97.12 608 LEU A C 1
ATOM 4694 O O . LEU A 1 608 ? 33.212 4.271 -25.537 1.00 97.12 608 LEU A O 1
ATOM 4698 N N . VAL A 1 609 ? 31.317 3.533 -26.467 1.00 96.62 609 VAL A N 1
ATOM 4699 C CA . VAL A 1 609 ? 31.417 4.379 -27.672 1.00 96.62 609 VAL A CA 1
ATOM 4700 C C . VAL A 1 609 ? 31.215 5.853 -27.325 1.00 96.62 609 VAL A C 1
ATOM 4702 O O . VAL A 1 609 ? 31.999 6.691 -27.763 1.00 96.62 609 VAL A O 1
ATOM 4705 N N . THR A 1 610 ? 30.210 6.169 -26.505 1.00 95.88 610 THR A N 1
ATOM 4706 C CA . THR A 1 610 ? 29.915 7.543 -26.064 1.00 95.88 610 THR A CA 1
ATOM 4707 C C . THR A 1 610 ? 31.112 8.147 -25.333 1.00 95.88 610 THR A C 1
ATOM 4709 O O . THR A 1 610 ? 31.599 9.212 -25.708 1.00 95.88 610 THR A O 1
ATOM 4712 N N . LEU A 1 611 ? 31.637 7.444 -24.327 1.00 96.56 611 LEU A N 1
ATOM 4713 C CA . LEU A 1 611 ? 32.764 7.916 -23.521 1.00 96.56 611 LE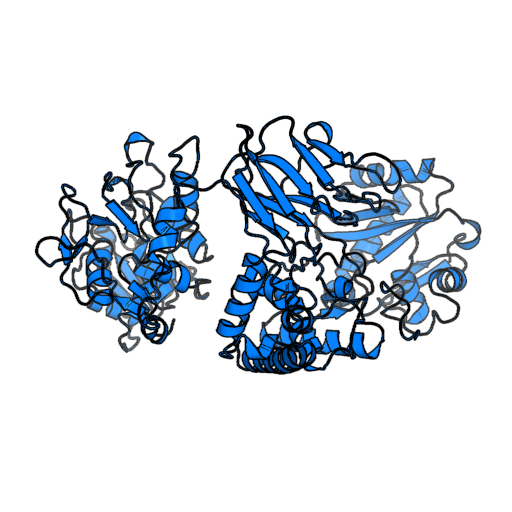U A CA 1
ATOM 4714 C C . LEU A 1 611 ? 34.059 8.025 -24.347 1.00 96.56 611 LEU A C 1
ATOM 4716 O O . LEU A 1 611 ? 34.795 9.000 -24.190 1.00 96.56 611 LEU A O 1
ATOM 4720 N N . ARG A 1 612 ? 34.299 7.104 -25.295 1.00 95.94 612 ARG A N 1
ATOM 4721 C CA . ARG A 1 612 ? 35.403 7.226 -26.268 1.00 95.94 612 ARG A CA 1
ATOM 4722 C C . ARG A 1 612 ? 35.258 8.446 -27.170 1.00 95.94 612 ARG A C 1
ATOM 4724 O O . ARG A 1 612 ? 36.234 9.155 -27.391 1.00 95.94 612 ARG A O 1
ATOM 4731 N N . GLY A 1 613 ? 34.046 8.732 -27.646 1.00 94.69 613 GLY A N 1
ATOM 4732 C CA . GLY A 1 613 ? 33.754 9.931 -28.439 1.00 94.69 613 GLY A CA 1
ATOM 4733 C C . GLY A 1 613 ? 34.024 11.240 -27.689 1.00 94.69 613 GLY A C 1
ATOM 4734 O O . GLY A 1 613 ? 34.317 12.257 -28.313 1.00 94.69 613 GLY A O 1
ATOM 4735 N N . LEU A 1 614 ? 33.991 11.210 -26.354 1.00 94.62 614 LEU A N 1
ATOM 4736 C CA . LEU A 1 614 ? 34.337 12.338 -25.488 1.00 94.62 614 LEU A CA 1
ATOM 4737 C C . LEU A 1 614 ? 35.842 12.440 -25.171 1.00 94.62 614 LEU A C 1
ATOM 4739 O O . LEU A 1 614 ? 36.235 13.373 -24.467 1.00 94.62 614 LEU A O 1
ATOM 4743 N N . GLY A 1 615 ? 36.670 11.542 -25.713 1.00 93.38 615 GLY A N 1
ATOM 4744 C CA . GLY A 1 615 ? 38.129 11.552 -25.573 1.00 93.38 615 GLY A CA 1
ATOM 4745 C C . GLY A 1 615 ? 38.682 10.675 -24.447 1.00 93.38 615 GLY A C 1
ATOM 4746 O O . GLY A 1 615 ? 39.877 10.736 -24.180 1.00 93.38 615 GLY A O 1
ATOM 4747 N N . PHE A 1 616 ? 37.849 9.860 -23.796 1.00 94.38 616 PHE A N 1
ATOM 4748 C CA . PHE A 1 616 ? 38.278 8.993 -22.695 1.00 94.38 616 PHE A CA 1
ATOM 4749 C C . PHE A 1 616 ? 38.582 7.561 -23.154 1.00 94.38 616 PHE A C 1
ATOM 4751 O O . PHE A 1 616 ? 38.145 7.123 -24.218 1.00 94.38 616 PHE A O 1
ATOM 4758 N N . THR A 1 617 ? 39.285 6.798 -22.310 1.00 94.44 617 THR A N 1
ATOM 4759 C CA . THR A 1 617 ? 39.558 5.362 -22.518 1.00 94.44 617 THR A CA 1
ATOM 4760 C C . THR A 1 617 ? 38.757 4.521 -21.515 1.00 94.44 617 THR A C 1
ATOM 4762 O O . THR A 1 617 ? 39.326 4.031 -20.543 1.00 94.44 617 THR A O 1
ATOM 4765 N N . PRO A 1 618 ? 37.427 4.390 -21.680 1.00 96.75 618 PRO A N 1
ATOM 4766 C CA . PRO A 1 618 ? 36.590 3.655 -20.741 1.00 96.75 618 PRO A CA 1
ATOM 4767 C C . PRO A 1 618 ? 36.901 2.153 -20.782 1.00 96.75 618 PRO A C 1
ATOM 4769 O O . PRO A 1 618 ? 37.150 1.590 -21.851 1.00 96.75 618 PRO A O 1
ATOM 4772 N N . MET A 1 619 ? 36.846 1.504 -19.624 1.00 97.12 619 MET A N 1
ATOM 4773 C CA . MET A 1 619 ? 37.169 0.086 -19.447 1.00 97.12 619 MET A CA 1
ATOM 4774 C C . MET A 1 619 ? 36.253 -0.570 -18.413 1.00 97.12 619 MET A C 1
ATOM 4776 O O . MET A 1 619 ? 35.599 0.124 -17.635 1.00 97.12 619 MET A O 1
ATOM 4780 N N . LEU A 1 620 ? 36.186 -1.902 -18.399 1.00 97.12 620 LEU A N 1
ATOM 4781 C CA . LEU A 1 620 ? 35.391 -2.627 -17.406 1.00 97.12 620 LEU A CA 1
ATOM 4782 C C . LEU A 1 620 ? 35.925 -2.381 -15.990 1.00 97.12 620 LEU A C 1
ATOM 4784 O O . LEU A 1 620 ? 37.135 -2.383 -15.761 1.00 97.12 620 LEU A O 1
ATOM 4788 N N . GLY A 1 621 ? 35.007 -2.194 -15.042 1.00 93.38 621 GLY A N 1
ATOM 4789 C CA . GLY A 1 621 ? 35.303 -1.965 -13.632 1.00 93.38 621 GLY A CA 1
ATOM 4790 C C . GLY A 1 621 ? 34.729 -3.028 -12.706 1.00 93.38 621 GLY A C 1
ATOM 4791 O O . GLY A 1 621 ? 33.807 -3.755 -13.067 1.00 93.38 621 GLY A O 1
ATOM 4792 N N . PHE A 1 622 ? 35.273 -3.084 -11.489 1.00 91.00 622 PHE A N 1
ATOM 4793 C CA . PHE A 1 622 ? 34.688 -3.749 -10.317 1.00 91.00 622 PHE A CA 1
ATOM 4794 C C . PHE A 1 622 ? 34.015 -5.107 -10.606 1.00 91.00 622 PHE A C 1
ATOM 4796 O O . PHE A 1 622 ? 34.698 -6.034 -11.040 1.00 91.00 622 PHE A O 1
ATOM 4803 N N . GLY A 1 623 ? 32.707 -5.253 -10.343 1.00 88.69 623 GLY A N 1
ATOM 4804 C CA . GLY A 1 623 ? 31.993 -6.531 -10.462 1.00 88.69 623 GLY A CA 1
ATOM 4805 C C . GLY A 1 623 ? 31.939 -7.050 -11.899 1.00 88.69 623 GLY A C 1
ATOM 4806 O O . GLY A 1 623 ? 32.098 -8.248 -12.144 1.00 88.69 623 GLY A O 1
ATOM 4807 N N . THR A 1 624 ? 31.851 -6.130 -12.863 1.00 93.94 624 THR A N 1
ATOM 4808 C CA . THR A 1 624 ? 31.867 -6.447 -14.296 1.00 93.94 624 THR A CA 1
ATOM 4809 C C . THR A 1 624 ? 33.230 -6.978 -14.742 1.00 93.94 624 THR A C 1
ATOM 4811 O O . THR A 1 624 ? 33.296 -8.000 -15.426 1.00 93.94 624 THR A O 1
ATOM 4814 N N . LEU A 1 625 ? 34.321 -6.336 -14.309 1.00 95.31 625 LEU A N 1
ATOM 4815 C CA . LEU A 1 625 ? 35.683 -6.812 -14.564 1.00 95.31 625 LEU A CA 1
ATOM 4816 C C . LEU A 1 625 ? 35.937 -8.160 -13.877 1.00 95.31 625 LEU A C 1
ATOM 4818 O O . LEU A 1 625 ? 36.498 -9.062 -14.491 1.00 95.31 625 LEU A O 1
ATOM 4822 N N . LEU A 1 626 ? 35.479 -8.320 -12.631 1.00 92.81 626 LEU A N 1
ATOM 4823 C CA . LEU A 1 626 ? 35.607 -9.565 -11.874 1.00 92.81 626 LEU A CA 1
ATOM 4824 C C . LEU A 1 626 ? 34.924 -10.737 -12.592 1.00 92.81 626 LEU A C 1
ATOM 4826 O O . LEU A 1 626 ? 35.505 -11.816 -12.697 1.00 92.81 626 LEU A O 1
ATOM 4830 N N . GLY A 1 627 ? 33.707 -10.533 -13.103 1.00 91.62 627 GLY A N 1
ATOM 4831 C CA . GLY A 1 627 ? 32.992 -11.538 -13.893 1.00 91.62 627 GLY A CA 1
ATOM 4832 C C . GLY A 1 627 ? 33.736 -11.926 -15.173 1.00 91.62 627 GLY A C 1
ATOM 4833 O O . GLY A 1 627 ? 33.920 -13.118 -15.439 1.00 91.62 627 GLY A O 1
ATOM 4834 N N . ALA A 1 628 ? 34.232 -10.925 -15.908 1.00 95.00 628 ALA A N 1
ATOM 4835 C CA . ALA A 1 628 ? 35.007 -11.119 -17.132 1.00 95.00 628 ALA A CA 1
ATOM 4836 C C . ALA A 1 628 ? 36.302 -11.911 -16.880 1.00 95.00 628 ALA A C 1
ATOM 4838 O O . ALA A 1 628 ? 36.537 -12.927 -17.526 1.00 95.00 628 ALA A O 1
ATOM 4839 N N . VAL A 1 629 ? 37.109 -11.502 -15.895 1.00 94.12 629 VAL A N 1
ATOM 4840 C CA . VAL A 1 629 ? 38.402 -12.140 -15.590 1.00 94.12 629 VAL A CA 1
ATOM 4841 C C . VAL A 1 629 ? 38.218 -13.550 -15.030 1.00 94.12 629 VAL A C 1
ATOM 4843 O O . VAL A 1 629 ? 38.947 -14.464 -15.405 1.00 94.12 629 VAL A O 1
ATOM 4846 N N . ARG A 1 630 ? 37.245 -13.755 -14.134 1.00 90.75 630 ARG A N 1
ATOM 4847 C CA . ARG A 1 630 ? 37.101 -15.038 -13.436 1.00 90.75 630 ARG A CA 1
ATOM 4848 C C . ARG A 1 630 ? 36.440 -16.109 -14.301 1.00 90.75 630 ARG A C 1
ATOM 4850 O O . ARG A 1 630 ? 36.885 -17.254 -14.309 1.00 90.75 630 ARG A O 1
ATOM 4857 N N . ASN A 1 631 ? 35.352 -15.748 -14.984 1.00 89.38 631 ASN A N 1
ATOM 4858 C CA . ASN A 1 631 ? 34.467 -16.710 -15.644 1.00 89.38 631 ASN A CA 1
ATOM 4859 C C . ASN A 1 631 ? 34.140 -16.343 -17.103 1.00 89.38 631 ASN A C 1
ATOM 4861 O O . ASN A 1 631 ? 33.471 -17.127 -17.770 1.00 89.38 631 ASN A O 1
ATOM 4865 N N . GLY A 1 632 ? 34.541 -15.164 -17.589 1.00 92.56 632 GLY A N 1
ATOM 4866 C CA . GLY A 1 632 ? 34.135 -14.662 -18.903 1.00 92.56 632 GLY A CA 1
ATOM 4867 C C . GLY A 1 632 ? 32.641 -14.338 -19.019 1.00 92.56 632 GLY A C 1
ATOM 4868 O O . GLY A 1 632 ? 32.121 -14.261 -20.128 1.00 92.56 632 GLY A O 1
ATOM 4869 N N . GLU A 1 633 ? 31.928 -14.159 -17.904 1.00 91.69 633 GLU A N 1
ATOM 4870 C CA . GLU A 1 633 ? 30.471 -13.954 -17.856 1.00 91.69 633 GLU A CA 1
ATOM 4871 C C . GLU A 1 633 ? 30.089 -12.901 -16.813 1.00 91.69 633 GLU A C 1
ATOM 4873 O O . GLU A 1 633 ? 30.833 -12.658 -15.860 1.00 91.69 633 GLU A O 1
ATOM 4878 N N . PHE A 1 634 ? 28.883 -12.332 -16.923 1.00 90.12 634 PHE A N 1
ATOM 4879 C CA . PHE A 1 634 ? 28.325 -11.560 -15.812 1.00 90.12 634 PHE A CA 1
ATOM 4880 C C . PHE A 1 634 ? 28.178 -12.442 -14.568 1.00 90.12 634 PHE A C 1
ATOM 4882 O O . PHE A 1 634 ? 27.720 -13.591 -14.642 1.00 90.12 634 PHE A O 1
ATOM 4889 N N . LEU A 1 635 ? 28.507 -11.889 -13.397 1.00 84.56 635 LEU A N 1
ATOM 4890 C CA . LEU A 1 635 ? 28.298 -12.595 -12.140 1.00 84.56 635 LEU A CA 1
ATOM 4891 C C . LEU A 1 635 ? 26.790 -12.869 -11.955 1.00 84.56 635 LEU A C 1
ATOM 4893 O O . LEU A 1 635 ? 25.981 -11.958 -12.132 1.00 84.56 635 LEU A O 1
ATOM 4897 N N . PRO A 1 636 ? 26.370 -14.095 -11.580 1.00 74.00 636 PRO A N 1
ATOM 4898 C CA . PRO A 1 636 ? 24.945 -14.450 -11.476 1.00 74.00 636 PRO A CA 1
ATOM 4899 C C . PRO A 1 636 ? 24.128 -13.571 -10.515 1.00 74.00 636 PRO A C 1
ATOM 4901 O O . PRO A 1 636 ? 22.909 -13.468 -10.639 1.00 74.00 636 PRO A O 1
ATOM 4904 N N . PHE A 1 637 ? 24.810 -12.960 -9.547 1.00 72.06 637 PHE A N 1
ATOM 4905 C CA . PHE A 1 637 ? 24.240 -12.134 -8.488 1.00 72.06 637 PHE A CA 1
ATOM 4906 C C . PHE A 1 637 ? 24.543 -10.636 -8.650 1.00 72.06 637 PHE A C 1
ATOM 4908 O O . PHE A 1 637 ? 24.190 -9.872 -7.753 1.00 72.06 637 PHE A O 1
ATOM 4915 N N . ASP A 1 638 ? 25.185 -10.215 -9.745 1.00 75.88 638 ASP A N 1
ATOM 4916 C CA . ASP A 1 638 ? 25.378 -8.787 -10.018 1.00 75.88 638 ASP A CA 1
ATOM 4917 C C . ASP A 1 638 ? 24.091 -8.140 -10.534 1.00 75.88 638 ASP A C 1
ATOM 4919 O O . ASP A 1 638 ? 23.292 -8.768 -11.242 1.00 75.88 638 ASP A O 1
ATOM 4923 N N . ASP A 1 639 ? 23.894 -6.873 -10.174 1.00 75.38 639 ASP A N 1
ATOM 4924 C CA . ASP A 1 639 ? 22.715 -6.090 -10.548 1.00 75.38 639 ASP A CA 1
ATOM 4925 C C . ASP A 1 639 ? 23.029 -4.816 -11.342 1.00 75.38 639 ASP A C 1
ATOM 4927 O O . ASP A 1 639 ? 22.097 -4.160 -11.813 1.00 75.38 639 ASP A O 1
ATOM 4931 N N . ASP A 1 640 ? 24.307 -4.487 -11.531 1.00 85.31 640 ASP A N 1
ATOM 4932 C CA . ASP A 1 640 ? 24.782 -3.351 -12.313 1.00 85.31 640 ASP A CA 1
ATOM 4933 C C . ASP A 1 640 ? 26.032 -3.668 -13.142 1.00 85.31 640 ASP A C 1
ATOM 4935 O O . ASP A 1 640 ? 26.691 -4.690 -12.976 1.00 85.31 640 ASP A O 1
ATOM 4939 N N . ILE A 1 641 ? 26.305 -2.783 -14.101 1.00 93.06 641 ILE A N 1
ATOM 4940 C CA . ILE A 1 641 ? 27.521 -2.795 -14.908 1.00 93.06 641 ILE A CA 1
ATOM 4941 C C . ILE A 1 641 ? 28.367 -1.613 -14.459 1.00 93.06 641 ILE A C 1
ATOM 4943 O O . ILE A 1 641 ? 27.870 -0.485 -14.430 1.00 93.06 641 ILE A O 1
ATOM 4947 N N . ASP A 1 642 ? 29.632 -1.875 -14.158 1.00 94.75 642 ASP A N 1
ATOM 4948 C CA . ASP A 1 642 ? 30.605 -0.881 -13.731 1.00 94.75 642 ASP A CA 1
ATOM 4949 C C . ASP A 1 642 ? 31.589 -0.577 -14.866 1.00 94.75 642 ASP A C 1
ATOM 4951 O O . ASP A 1 642 ? 32.227 -1.475 -15.427 1.00 94.75 642 ASP A O 1
ATOM 4955 N N . VAL A 1 643 ? 31.757 0.709 -15.171 1.00 97.12 643 VAL A N 1
ATOM 4956 C CA . VAL A 1 643 ? 32.753 1.219 -16.119 1.00 97.12 643 VAL A CA 1
ATOM 4957 C C . VAL A 1 643 ? 33.701 2.168 -15.394 1.00 97.12 643 VAL A C 1
ATOM 4959 O O . VAL A 1 643 ? 33.271 3.105 -14.720 1.00 97.12 643 VAL A O 1
ATOM 4962 N N . LEU A 1 644 ? 35.002 1.943 -15.562 1.00 95.75 644 LEU A N 1
ATOM 4963 C CA . LEU A 1 644 ? 36.050 2.853 -15.115 1.00 95.75 644 LEU A CA 1
ATOM 4964 C C . LEU A 1 644 ? 36.424 3.811 -16.238 1.00 95.75 644 LEU A C 1
ATOM 4966 O O . LEU A 1 644 ? 36.588 3.409 -17.393 1.00 95.75 644 LEU A O 1
ATOM 4970 N N . VAL A 1 645 ? 36.603 5.076 -15.876 1.00 95.88 645 VAL A N 1
ATOM 4971 C CA . VAL A 1 645 ? 37.103 6.121 -16.764 1.00 95.88 645 VAL A CA 1
ATOM 4972 C C . VAL A 1 645 ? 38.408 6.661 -16.181 1.00 95.88 645 VAL A C 1
ATOM 4974 O O . VAL A 1 645 ? 38.369 7.387 -15.184 1.00 95.88 645 VAL A O 1
ATOM 4977 N N . PRO A 1 646 ? 39.564 6.323 -16.779 1.00 93.44 646 PRO A N 1
ATOM 4978 C CA . PRO A 1 646 ? 40.835 6.934 -16.424 1.00 93.44 646 PRO A CA 1
ATOM 4979 C C . PRO A 1 646 ? 40.776 8.445 -16.671 1.00 93.44 646 PRO A C 1
ATOM 4981 O O . PRO A 1 646 ? 40.478 8.869 -17.789 1.00 93.44 646 PRO A O 1
ATOM 4984 N N . CYS A 1 647 ? 41.030 9.234 -15.630 1.00 90.06 647 CYS A N 1
ATOM 4985 C CA . CYS A 1 647 ? 41.047 10.699 -15.663 1.00 90.06 647 CYS A CA 1
ATOM 4986 C C . CYS A 1 647 ? 42.324 11.191 -14.974 1.00 90.06 647 CYS A C 1
ATOM 4988 O O . CYS A 1 647 ? 42.721 10.623 -13.955 1.00 90.06 647 CYS A O 1
ATOM 4990 N N . ALA A 1 648 ? 42.950 12.246 -15.492 1.00 84.44 648 ALA A N 1
ATOM 4991 C CA . ALA A 1 648 ? 44.146 12.820 -14.875 1.00 84.44 648 ALA A CA 1
ATOM 4992 C C . ALA A 1 648 ? 43.830 13.517 -13.542 1.00 84.44 648 ALA A C 1
ATOM 4994 O O . ALA A 1 648 ? 44.582 13.387 -12.576 1.00 84.44 648 ALA A O 1
ATOM 4995 N N . ASP A 1 649 ? 42.710 14.242 -13.486 1.00 84.62 649 ASP A N 1
ATOM 4996 C CA . ASP A 1 649 ? 42.258 14.970 -12.304 1.00 84.62 649 ASP A CA 1
ATOM 4997 C C . ASP A 1 649 ? 40.747 15.289 -12.352 1.00 84.62 649 ASP A C 1
ATOM 4999 O O . ASP A 1 649 ? 40.029 14.959 -13.303 1.00 84.62 649 ASP A O 1
ATOM 5003 N N . ASP A 1 650 ? 40.259 15.956 -11.301 1.00 83.25 650 ASP A N 1
ATOM 5004 C CA . ASP A 1 650 ? 38.859 16.367 -11.164 1.00 83.25 650 ASP A CA 1
ATOM 5005 C C . ASP A 1 650 ? 38.386 17.311 -12.282 1.00 83.25 650 ASP A C 1
ATOM 5007 O O . ASP A 1 650 ? 37.183 17.395 -12.525 1.00 83.25 650 ASP A O 1
ATOM 5011 N N . SER A 1 651 ? 39.283 18.027 -12.970 1.00 86.25 651 SER A N 1
ATOM 5012 C CA . SER A 1 651 ? 38.900 18.958 -14.039 1.00 86.25 651 SER A CA 1
ATOM 5013 C C . SER A 1 651 ? 38.445 18.237 -15.310 1.00 86.25 651 SER A C 1
ATOM 5015 O O . SER A 1 651 ? 37.580 18.749 -16.022 1.00 86.25 651 SER A O 1
ATOM 5017 N N . GLU A 1 652 ? 38.951 17.025 -15.558 1.00 87.81 652 GLU A N 1
ATOM 5018 C CA . GLU A 1 652 ? 38.476 16.153 -16.639 1.00 87.81 652 GLU A CA 1
ATOM 5019 C C . GLU A 1 652 ? 37.171 15.442 -16.263 1.00 87.81 652 GLU A C 1
ATOM 5021 O O . GLU A 1 652 ? 36.263 15.308 -17.089 1.00 87.81 652 GLU A O 1
ATOM 5026 N N . TRP A 1 653 ? 37.065 15.012 -15.003 1.00 91.00 653 TRP A N 1
ATOM 5027 C CA . TRP A 1 653 ? 35.923 14.253 -14.503 1.00 91.00 653 TRP A CA 1
ATOM 5028 C C . TRP A 1 653 ? 34.676 15.116 -14.265 1.00 91.00 653 TRP A C 1
ATOM 5030 O O . TRP A 1 653 ? 33.579 14.755 -14.696 1.00 91.00 653 TRP A O 1
ATOM 5040 N N . ALA A 1 654 ? 34.822 16.266 -13.600 1.00 86.94 654 ALA A N 1
ATOM 5041 C CA . ALA A 1 654 ? 33.707 17.119 -13.188 1.00 86.94 654 ALA A CA 1
ATOM 5042 C C . ALA A 1 654 ? 32.724 17.485 -14.322 1.00 86.94 654 ALA A C 1
ATOM 5044 O O . ALA A 1 654 ? 31.516 17.381 -14.092 1.00 86.94 654 ALA A O 1
ATOM 5045 N N . PRO A 1 655 ? 33.166 17.866 -15.541 1.00 92.38 655 PRO A N 1
ATOM 5046 C CA . PRO A 1 655 ? 32.247 18.204 -16.629 1.00 92.38 655 PRO A CA 1
ATOM 5047 C C . PRO A 1 655 ? 31.689 16.982 -17.376 1.00 92.38 655 PRO A C 1
ATOM 5049 O O . PRO A 1 655 ? 30.778 17.133 -18.191 1.00 92.38 655 PRO A O 1
ATOM 5052 N N . LEU A 1 656 ? 32.220 15.772 -17.157 1.00 93.44 656 LEU A N 1
ATOM 5053 C CA . LEU A 1 656 ? 31.882 14.595 -17.964 1.00 93.44 656 LEU A CA 1
ATOM 5054 C C . LEU A 1 656 ? 30.389 14.250 -17.901 1.00 93.44 656 LEU A C 1
ATOM 5056 O O . LEU A 1 656 ? 29.778 13.978 -18.932 1.00 93.44 656 LEU A O 1
ATOM 5060 N N . ALA A 1 657 ? 29.786 14.313 -16.713 1.00 92.06 657 ALA A N 1
ATOM 5061 C CA . ALA A 1 657 ? 28.363 14.031 -16.538 1.00 92.06 657 ALA A CA 1
ATOM 5062 C C . ALA A 1 657 ? 27.474 14.962 -17.386 1.00 92.06 657 ALA A C 1
ATOM 5064 O O . ALA A 1 657 ? 26.496 14.502 -17.973 1.00 92.06 657 ALA A O 1
ATOM 5065 N N . ASP A 1 658 ? 27.820 16.249 -17.484 1.00 91.19 658 ASP A N 1
ATOM 5066 C CA . ASP A 1 658 ? 27.079 17.221 -18.296 1.00 91.19 658 ASP A CA 1
ATOM 5067 C C . ASP A 1 658 ? 27.288 16.983 -19.791 1.00 91.19 658 ASP A C 1
ATOM 5069 O O . ASP A 1 658 ? 26.318 16.938 -20.545 1.00 91.19 658 ASP A O 1
ATOM 5073 N N . ARG A 1 659 ? 28.523 16.693 -20.212 1.00 95.88 659 ARG A N 1
ATOM 5074 C CA . ARG A 1 659 ? 28.828 16.334 -21.608 1.00 95.88 659 ARG A CA 1
ATOM 5075 C C . ARG A 1 659 ? 28.059 15.091 -22.062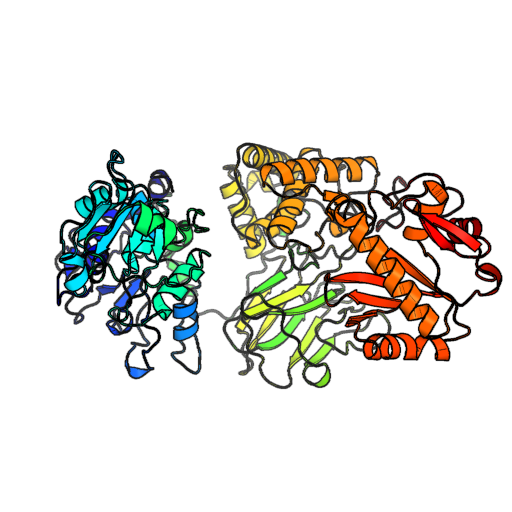 1.00 95.88 659 ARG A C 1
ATOM 5077 O O . ARG A 1 659 ? 27.579 15.032 -23.188 1.00 95.88 659 ARG A O 1
ATOM 5084 N N . VAL A 1 660 ? 27.895 14.102 -21.184 1.00 95.62 660 VAL A N 1
ATOM 5085 C CA . VAL A 1 660 ? 27.085 12.909 -21.473 1.00 95.62 660 VAL A CA 1
ATOM 5086 C C . VAL A 1 660 ? 25.592 13.260 -21.582 1.00 95.62 660 VAL A C 1
ATOM 5088 O O . VAL A 1 660 ? 24.917 12.737 -22.470 1.00 95.62 660 VAL A O 1
ATOM 5091 N N . ARG A 1 661 ? 25.071 14.183 -20.756 1.00 93.81 661 ARG A N 1
ATOM 5092 C CA . ARG A 1 661 ? 23.686 14.688 -20.889 1.00 93.81 661 ARG A CA 1
ATOM 5093 C C . ARG A 1 661 ? 23.454 15.396 -22.219 1.00 93.81 661 ARG A C 1
ATOM 5095 O O . ARG A 1 661 ? 22.417 15.189 -22.842 1.00 93.81 661 ARG A O 1
ATOM 5102 N N . GLU A 1 662 ? 24.414 16.201 -22.667 1.00 94.25 662 GLU A N 1
ATOM 5103 C CA . GLU A 1 662 ? 24.352 16.903 -23.957 1.00 94.25 662 GLU A CA 1
ATOM 5104 C C . GLU A 1 662 ? 24.265 15.936 -25.148 1.00 94.25 662 GLU A C 1
ATOM 5106 O O . GLU A 1 662 ? 23.672 16.267 -26.172 1.00 94.25 662 GLU A O 1
ATOM 5111 N N . MET A 1 663 ? 24.774 14.710 -24.993 1.00 91.06 663 MET A N 1
ATOM 5112 C CA . MET A 1 663 ? 24.639 13.632 -25.979 1.00 91.06 663 MET A CA 1
ATOM 5113 C C . MET A 1 663 ? 23.283 12.901 -25.924 1.00 91.06 663 MET A C 1
ATOM 5115 O O . MET A 1 663 ? 23.093 11.914 -26.631 1.00 91.06 663 MET A O 1
ATOM 5119 N N . GLY A 1 664 ? 22.332 13.374 -25.110 1.00 90.44 664 GLY A N 1
ATOM 5120 C CA . GLY A 1 664 ? 20.960 12.860 -25.042 1.00 90.44 664 GLY A CA 1
ATOM 5121 C C . GLY A 1 664 ? 20.726 11.757 -24.006 1.00 90.44 664 GLY A C 1
ATOM 5122 O O . GLY A 1 664 ? 19.632 11.195 -23.954 1.00 90.44 664 GLY A O 1
ATOM 5123 N N . TRP A 1 665 ? 21.719 11.444 -23.172 1.00 93.75 665 TRP A N 1
ATOM 5124 C CA . TRP A 1 665 ? 21.573 10.475 -22.087 1.00 93.75 665 TRP A CA 1
ATOM 5125 C C . TRP A 1 665 ? 20.939 11.103 -20.841 1.00 93.75 665 TRP A C 1
ATOM 5127 O O . TRP A 1 665 ? 21.200 12.259 -20.501 1.00 93.75 665 TRP A O 1
ATOM 5137 N N . GLU A 1 666 ? 20.159 10.324 -20.088 1.00 94.62 666 GLU A N 1
ATOM 5138 C CA . GLU A 1 666 ? 19.777 10.720 -18.730 1.00 94.62 666 GLU A CA 1
ATOM 5139 C C . GLU A 1 666 ? 20.939 10.386 -17.779 1.00 94.62 666 GLU A C 1
ATOM 5141 O O . GLU A 1 666 ? 21.456 9.273 -17.795 1.00 94.62 666 GLU A O 1
ATOM 5146 N N . VAL A 1 667 ? 21.367 11.339 -16.942 1.00 93.19 667 VAL A N 1
ATOM 5147 C CA . VAL A 1 667 ? 22.511 11.144 -16.030 1.00 93.19 667 VAL A CA 1
ATOM 5148 C C . VAL A 1 667 ? 22.150 11.499 -14.595 1.00 93.19 667 VAL A C 1
ATOM 5150 O O . VAL A 1 667 ? 21.692 12.615 -14.318 1.00 93.19 667 VAL A O 1
ATOM 5153 N N . ARG A 1 668 ? 22.442 10.585 -13.663 1.00 90.69 668 ARG A N 1
ATOM 5154 C CA . ARG A 1 668 ? 22.241 10.772 -12.218 1.00 90.69 668 ARG A CA 1
ATOM 5155 C C . ARG A 1 668 ? 23.564 10.677 -11.464 1.00 90.69 668 ARG A C 1
ATOM 5157 O O . ARG A 1 668 ? 24.147 9.606 -11.370 1.00 90.69 668 ARG A O 1
ATOM 5164 N N . THR A 1 669 ? 24.0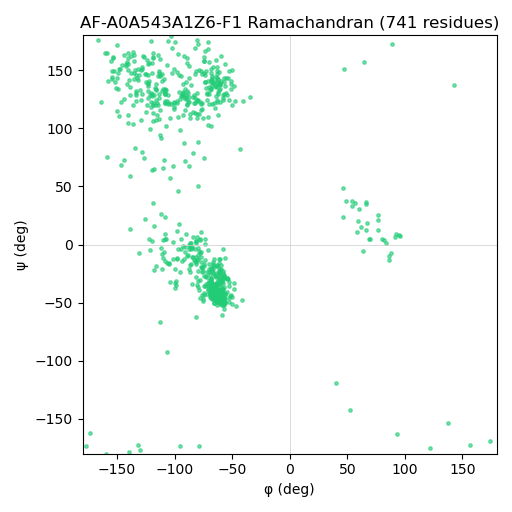09 11.786 -10.886 1.00 83.88 669 THR A N 1
ATOM 5165 C CA . THR A 1 669 ? 25.272 11.863 -10.141 1.00 83.88 669 THR A CA 1
ATOM 5166 C C . THR A 1 669 ? 25.135 11.339 -8.709 1.00 83.88 669 THR A C 1
ATOM 5168 O O . THR A 1 669 ? 24.079 11.451 -8.080 1.00 83.88 669 THR A O 1
ATOM 5171 N N . HIS A 1 670 ? 26.219 10.780 -8.173 1.00 82.44 670 HIS A N 1
ATOM 5172 C CA . HIS A 1 670 ? 26.371 10.425 -6.761 1.00 82.44 670 HIS A CA 1
ATOM 5173 C C . HIS A 1 670 ? 27.788 10.759 -6.281 1.00 82.44 670 HIS A C 1
ATOM 5175 O O . HIS A 1 670 ? 28.604 11.303 -7.014 1.00 82.44 670 HIS A O 1
ATOM 5181 N N . LYS A 1 671 ? 28.082 10.466 -5.008 1.00 74.06 671 LYS A N 1
ATOM 5182 C CA . LYS A 1 671 ? 29.316 10.910 -4.340 1.00 74.06 671 LYS A CA 1
ATOM 5183 C C . LYS A 1 671 ? 30.614 10.456 -5.031 1.00 74.06 671 LYS A C 1
ATOM 5185 O O . LYS A 1 671 ? 31.628 11.118 -4.872 1.00 74.06 671 LYS A O 1
ATOM 5190 N N . SER A 1 672 ? 30.591 9.319 -5.718 1.00 79.19 672 SER A N 1
ATOM 5191 C CA . SER A 1 672 ? 31.782 8.635 -6.239 1.00 79.19 672 SER A CA 1
ATOM 5192 C C . SER A 1 672 ? 31.762 8.429 -7.753 1.00 79.19 672 SER A C 1
ATOM 5194 O O . SER A 1 672 ? 32.624 7.727 -8.258 1.00 79.19 672 SER A O 1
ATOM 5196 N N . GLY A 1 673 ? 30.761 8.957 -8.458 1.00 91.69 673 GLY A N 1
ATOM 5197 C CA . GLY A 1 673 ? 30.461 8.517 -9.815 1.00 91.69 673 GLY A CA 1
ATOM 5198 C C . GLY A 1 673 ? 29.185 9.142 -10.374 1.00 91.69 673 GLY A C 1
ATOM 5199 O O . GLY A 1 673 ? 28.594 10.059 -9.782 1.00 91.69 673 GLY A O 1
ATOM 5200 N N . PHE A 1 674 ? 28.730 8.613 -11.503 1.00 93.12 674 PHE A N 1
ATOM 5201 C CA . PHE A 1 674 ? 27.389 8.871 -12.008 1.00 93.12 674 PHE A CA 1
ATOM 5202 C C . PHE A 1 674 ? 26.827 7.671 -12.766 1.00 93.12 674 PHE A C 1
ATOM 5204 O O . PHE A 1 674 ? 27.543 6.941 -13.442 1.00 93.12 674 PHE A O 1
ATOM 5211 N N . HIS A 1 675 ? 25.503 7.537 -12.738 1.00 93.94 675 HIS A N 1
ATOM 5212 C CA . HIS A 1 675 ? 24.791 6.591 -13.583 1.00 93.94 675 HIS A CA 1
ATOM 5213 C C . HIS A 1 675 ? 24.449 7.223 -14.929 1.00 93.94 675 HIS A C 1
ATOM 5215 O O . HIS A 1 675 ? 23.838 8.297 -14.963 1.00 93.94 675 HIS A O 1
ATOM 5221 N N . ILE A 1 676 ? 24.765 6.520 -16.015 1.00 95.44 676 ILE A N 1
ATOM 5222 C CA . ILE A 1 676 ? 24.188 6.761 -17.341 1.00 95.44 676 ILE A CA 1
ATOM 5223 C C . ILE A 1 676 ? 22.938 5.899 -17.456 1.00 95.44 676 ILE A C 1
ATOM 5225 O O . ILE A 1 676 ? 23.009 4.689 -17.258 1.00 95.44 676 ILE A O 1
ATOM 5229 N N . ILE A 1 677 ? 21.802 6.513 -17.769 1.00 92.94 677 ILE A N 1
ATOM 5230 C CA . ILE A 1 677 ? 20.506 5.858 -17.923 1.00 92.94 677 ILE A CA 1
ATOM 5231 C C . ILE A 1 677 ? 20.082 6.001 -19.384 1.00 92.94 677 ILE A C 1
ATOM 5233 O O . ILE A 1 677 ? 19.956 7.112 -19.906 1.00 92.94 677 ILE A O 1
ATOM 5237 N N . ASP A 1 678 ? 19.850 4.870 -20.043 1.00 88.62 678 ASP A N 1
ATOM 5238 C CA . ASP A 1 678 ? 19.365 4.847 -21.418 1.00 88.62 678 ASP A CA 1
ATOM 5239 C C . ASP A 1 678 ? 17.910 5.331 -21.473 1.00 88.62 678 ASP A C 1
ATOM 5241 O O . ASP A 1 678 ? 17.044 4.717 -20.835 1.00 88.62 678 ASP A O 1
ATOM 5245 N N . PRO A 1 679 ? 17.598 6.406 -22.218 1.00 84.19 679 PRO A N 1
ATOM 5246 C CA . PRO A 1 679 ? 16.234 6.918 -22.292 1.00 84.19 679 PRO A CA 1
ATOM 5247 C C . PRO A 1 679 ? 15.252 5.892 -22.874 1.00 84.19 679 PRO A C 1
ATOM 5249 O O . PRO A 1 679 ? 14.090 5.884 -22.470 1.00 84.19 679 PRO A O 1
ATOM 5252 N N . GLU A 1 680 ? 15.719 5.007 -23.761 1.00 84.50 680 GLU A N 1
ATOM 5253 C CA . GLU A 1 680 ? 14.895 3.990 -24.419 1.00 84.50 680 GLU A CA 1
ATOM 5254 C C . GLU A 1 680 ? 14.680 2.756 -23.536 1.00 84.50 680 GLU A C 1
ATOM 5256 O O . GLU A 1 680 ? 13.553 2.445 -23.149 1.00 84.50 680 GLU A O 1
ATOM 5261 N N . SER A 1 681 ? 15.754 2.040 -23.184 1.00 82.88 681 SER A N 1
ATOM 5262 C CA . SER A 1 681 ? 15.633 0.772 -22.453 1.00 82.88 681 SER A CA 1
ATOM 5263 C C . SER A 1 681 ? 15.427 0.931 -20.944 1.00 82.88 681 SER A C 1
ATOM 5265 O O . SER A 1 681 ? 15.092 -0.057 -20.273 1.00 82.88 681 SER A O 1
ATOM 5267 N N . ARG A 1 682 ? 15.649 2.146 -20.413 1.00 85.94 682 ARG A N 1
ATOM 5268 C CA . ARG A 1 682 ? 15.681 2.499 -18.980 1.00 85.94 682 ARG A CA 1
ATOM 5269 C C . ARG A 1 682 ? 16.722 1.729 -18.160 1.00 85.94 682 ARG A C 1
ATOM 5271 O O . ARG A 1 682 ? 16.685 1.785 -16.931 1.00 85.94 682 ARG A O 1
ATOM 5278 N N . LEU A 1 683 ? 17.626 1.007 -18.822 1.00 87.06 683 LEU A N 1
ATOM 5279 C CA . LEU A 1 683 ? 18.768 0.349 -18.195 1.00 87.06 683 LEU A CA 1
ATOM 5280 C C . LEU A 1 683 ? 19.835 1.384 -17.822 1.00 87.06 683 LEU A C 1
ATOM 5282 O O . LEU A 1 683 ? 19.862 2.482 -18.383 1.00 87.06 683 LEU A O 1
ATOM 5286 N N . GLN A 1 684 ? 20.698 1.036 -16.868 1.00 92.69 684 GLN A N 1
ATOM 5287 C CA . GLN A 1 684 ? 21.714 1.946 -16.348 1.00 92.69 684 GLN A CA 1
ATOM 5288 C C . GLN A 1 684 ? 23.093 1.293 -16.230 1.00 92.69 684 GLN A C 1
ATOM 5290 O O . GLN A 1 684 ? 23.186 0.094 -15.971 1.00 92.69 684 GLN A O 1
ATOM 5295 N N . ILE A 1 685 ? 24.140 2.105 -16.379 1.00 94.62 685 ILE A N 1
ATOM 5296 C CA . ILE A 1 685 ? 25.547 1.754 -16.128 1.00 94.62 685 ILE A CA 1
ATOM 5297 C C . ILE A 1 685 ? 26.113 2.725 -15.104 1.00 94.62 685 ILE A C 1
ATOM 5299 O O . ILE A 1 685 ? 25.853 3.928 -15.194 1.00 94.62 685 ILE A O 1
ATOM 5303 N N . ASP A 1 686 ? 26.866 2.200 -14.142 1.00 95.00 686 ASP A N 1
ATOM 5304 C CA . ASP A 1 686 ? 27.606 3.002 -13.179 1.00 95.00 686 ASP A CA 1
ATOM 5305 C C . ASP A 1 686 ? 28.990 3.352 -13.736 1.00 95.00 686 ASP A C 1
ATOM 5307 O O . ASP A 1 686 ? 29.729 2.488 -14.212 1.00 95.00 686 ASP A O 1
ATOM 5311 N N . VAL A 1 687 ? 29.314 4.642 -13.732 1.00 96.38 687 VAL A N 1
ATOM 5312 C CA . VAL A 1 687 ? 30.559 5.177 -14.279 1.00 96.38 687 VAL A CA 1
ATOM 5313 C C . VAL A 1 687 ? 31.350 5.799 -13.143 1.00 96.38 687 VAL A C 1
ATOM 5315 O O . VAL A 1 687 ? 30.868 6.708 -12.457 1.00 96.38 687 VAL A O 1
ATOM 5318 N N . HIS A 1 688 ? 32.586 5.336 -12.974 1.00 94.31 688 HIS A N 1
ATOM 5319 C CA . HIS A 1 688 ? 33.463 5.755 -11.885 1.00 94.31 688 HIS A CA 1
ATOM 5320 C C . HIS A 1 688 ? 34.772 6.345 -12.425 1.00 94.31 688 HIS A C 1
ATOM 5322 O O . HIS A 1 688 ? 35.328 5.815 -13.394 1.00 94.31 688 HIS A O 1
ATOM 5328 N N . PRO A 1 689 ? 35.297 7.412 -11.799 1.00 93.12 689 PRO A N 1
ATOM 5329 C CA . PRO A 1 689 ? 36.609 7.940 -12.132 1.00 93.12 689 PRO A CA 1
ATOM 5330 C C . PRO A 1 689 ? 37.707 7.006 -11.625 1.00 93.12 689 PRO A C 1
ATOM 5332 O O . PRO A 1 689 ? 37.566 6.373 -10.576 1.00 93.12 689 PRO A O 1
ATOM 5335 N N . ALA A 1 690 ? 38.829 6.974 -12.335 1.00 88.56 690 ALA A N 1
ATOM 5336 C CA . ALA A 1 690 ? 40.026 6.272 -11.902 1.00 88.56 690 ALA A CA 1
ATOM 5337 C C . ALA A 1 690 ? 41.267 7.145 -12.147 1.00 88.56 690 ALA A C 1
ATOM 5339 O O . ALA A 1 690 ? 41.541 7.537 -13.278 1.00 88.56 690 ALA A O 1
ATOM 5340 N N . THR A 1 691 ? 41.998 7.474 -11.083 1.00 81.50 691 THR A N 1
ATOM 5341 C CA . THR A 1 691 ? 43.124 8.428 -11.126 1.00 81.50 691 THR A CA 1
ATOM 5342 C C . THR A 1 691 ? 44.497 7.752 -11.137 1.00 81.50 691 THR A C 1
ATOM 5344 O O . THR A 1 691 ? 45.505 8.395 -11.411 1.00 81.50 691 THR A O 1
ATOM 5347 N N . GLU A 1 692 ? 44.564 6.448 -10.864 1.00 80.00 692 GLU A N 1
ATOM 5348 C CA . GLU A 1 692 ? 45.812 5.672 -10.830 1.00 80.00 692 GLU A CA 1
ATOM 5349 C C . GLU A 1 692 ? 46.176 5.136 -12.220 1.00 80.00 692 GLU A C 1
ATOM 5351 O O . GLU A 1 692 ? 46.119 3.940 -12.501 1.00 80.00 692 GLU A O 1
ATOM 5356 N N . LEU A 1 693 ? 46.516 6.053 -13.128 1.00 81.56 693 LEU A N 1
ATOM 5357 C CA . LEU A 1 693 ? 46.656 5.761 -14.559 1.00 81.56 693 LEU A CA 1
ATOM 5358 C C . LEU A 1 693 ? 47.715 4.692 -14.885 1.00 81.56 693 LEU A C 1
ATOM 5360 O O . LEU A 1 693 ? 47.538 3.956 -15.853 1.00 81.56 693 LEU A O 1
ATOM 5364 N N . GLU A 1 694 ? 48.777 4.578 -14.084 1.00 82.25 694 GLU A N 1
ATOM 5365 C CA . GLU A 1 694 ? 49.901 3.649 -14.306 1.00 82.25 694 GLU A CA 1
ATOM 5366 C C . GLU A 1 694 ? 49.480 2.171 -14.279 1.00 82.25 694 GLU A C 1
ATOM 5368 O O . GLU A 1 694 ? 50.034 1.352 -15.008 1.00 82.25 694 GLU A O 1
ATOM 5373 N N . ASN A 1 695 ? 48.458 1.841 -13.486 1.00 80.50 695 ASN A N 1
ATOM 5374 C CA . ASN A 1 695 ? 47.947 0.476 -13.324 1.00 80.50 695 ASN A CA 1
ATOM 5375 C C . ASN A 1 695 ? 46.799 0.157 -14.300 1.00 80.50 695 ASN A C 1
ATOM 5377 O O . ASN A 1 695 ? 46.389 -0.995 -14.464 1.00 80.50 695 ASN A O 1
ATOM 5381 N N . LEU A 1 696 ? 46.268 1.194 -14.953 1.00 87.19 696 LEU A N 1
ATOM 5382 C CA . LEU A 1 696 ? 45.101 1.128 -15.828 1.00 87.19 696 LEU A CA 1
ATOM 5383 C C . LEU A 1 696 ? 45.487 1.185 -17.306 1.00 87.19 696 LEU A C 1
ATOM 5385 O O . LEU A 1 696 ? 44.800 0.587 -18.133 1.00 87.19 696 LEU A O 1
ATOM 5389 N N . LEU A 1 697 ? 46.565 1.898 -17.641 1.00 89.69 697 LEU A N 1
ATOM 5390 C CA . LEU A 1 697 ? 46.992 2.166 -19.010 1.00 89.69 697 LEU A CA 1
ATOM 5391 C C . LEU A 1 697 ? 48.404 1.613 -19.297 1.00 89.69 697 LEU A C 1
ATOM 5393 O O . LEU A 1 697 ? 49.261 1.641 -18.419 1.00 89.69 697 LEU A O 1
ATOM 5397 N N . PRO A 1 698 ? 48.688 1.176 -20.540 1.00 91.69 698 PRO A N 1
ATOM 5398 C CA . PRO A 1 698 ? 47.749 1.046 -21.654 1.00 91.69 698 PRO A CA 1
ATOM 5399 C C . PRO A 1 698 ? 46.710 -0.051 -21.382 1.00 91.69 698 PRO A C 1
ATOM 5401 O O . PRO A 1 698 ? 47.032 -1.088 -20.810 1.00 91.69 698 PRO A O 1
ATOM 5404 N N . ALA A 1 699 ? 45.461 0.190 -21.783 1.00 92.50 699 ALA A N 1
ATOM 5405 C CA . ALA A 1 699 ? 44.377 -0.760 -21.550 1.00 92.50 699 ALA A CA 1
ATOM 5406 C C . ALA A 1 699 ? 44.676 -2.116 -22.215 1.00 92.50 699 ALA A C 1
ATOM 5408 O O . ALA A 1 699 ? 45.170 -2.166 -23.345 1.00 92.50 699 ALA A O 1
ATOM 5409 N N . THR A 1 700 ? 44.335 -3.205 -21.528 1.00 95.44 700 THR A N 1
ATOM 5410 C CA . THR A 1 700 ? 44.321 -4.560 -22.092 1.00 95.44 700 THR A CA 1
ATOM 5411 C C . THR A 1 700 ? 42.912 -4.924 -22.570 1.00 95.44 700 THR A C 1
ATOM 5413 O O . THR A 1 700 ? 42.010 -4.085 -22.596 1.00 95.44 700 THR A O 1
ATOM 5416 N N . THR A 1 701 ? 42.709 -6.174 -22.979 1.00 96.44 701 THR A N 1
ATOM 5417 C CA . THR A 1 701 ? 41.403 -6.716 -23.370 1.00 96.44 701 THR A CA 1
ATOM 5418 C C . THR A 1 701 ? 41.057 -7.939 -22.527 1.00 96.44 701 THR A C 1
ATOM 5420 O O . THR A 1 701 ? 41.917 -8.778 -22.272 1.00 96.44 701 THR A O 1
ATOM 5423 N N . VAL A 1 702 ? 39.794 -8.043 -22.117 1.00 97.06 702 VAL A N 1
ATOM 5424 C CA . VAL A 1 702 ? 39.215 -9.234 -21.477 1.00 97.06 702 VAL A CA 1
ATOM 5425 C C . VAL A 1 702 ? 37.935 -9.631 -22.200 1.00 97.06 702 VAL A C 1
ATOM 5427 O O . VAL A 1 702 ? 37.246 -8.779 -22.765 1.00 97.06 702 VAL A O 1
ATOM 5430 N N . THR A 1 703 ? 37.591 -10.914 -22.154 1.00 97.06 703 THR A N 1
ATOM 5431 C CA . THR A 1 703 ? 36.356 -11.419 -22.756 1.00 97.06 703 THR A CA 1
ATOM 5432 C C . THR A 1 703 ? 35.230 -11.436 -21.723 1.00 97.06 703 THR A C 1
ATOM 5434 O O . THR A 1 703 ? 35.391 -11.950 -20.619 1.00 97.06 703 THR A O 1
ATOM 5437 N N . LEU A 1 704 ? 34.066 -10.904 -22.090 1.00 95.88 704 LEU A N 1
ATOM 5438 C CA . LEU A 1 704 ? 32.833 -10.949 -21.308 1.00 95.88 704 LEU A CA 1
ATOM 5439 C C . LEU A 1 704 ? 31.676 -11.354 -22.222 1.00 95.88 704 LEU A C 1
ATOM 5441 O O . LEU A 1 704 ? 31.413 -10.708 -23.236 1.00 95.88 704 LEU A O 1
ATOM 5445 N N . GLU A 1 705 ? 30.976 -12.429 -21.863 1.00 92.88 705 GLU A N 1
ATOM 5446 C CA . GLU A 1 705 ? 29.844 -12.976 -22.621 1.00 92.88 705 GLU A CA 1
ATOM 5447 C C . GLU A 1 705 ? 30.197 -13.260 -24.096 1.00 92.88 705 GLU A C 1
ATOM 5449 O O . GLU A 1 705 ? 29.369 -13.107 -24.994 1.00 92.88 705 GLU A O 1
ATOM 5454 N N . GLY A 1 706 ? 31.452 -13.652 -24.345 1.00 92.38 706 GLY A N 1
ATOM 5455 C CA . GLY A 1 706 ? 31.984 -13.938 -25.680 1.00 92.38 706 GLY A CA 1
ATOM 5456 C C . GLY A 1 706 ? 32.397 -12.715 -26.508 1.00 92.38 706 GLY A C 1
ATOM 5457 O O . GLY A 1 706 ? 32.768 -12.897 -27.664 1.00 92.38 706 GLY A O 1
ATOM 5458 N N . ASN A 1 707 ? 32.353 -11.499 -25.950 1.00 94.75 707 ASN A N 1
ATOM 5459 C CA . ASN A 1 707 ? 32.809 -10.273 -26.612 1.00 94.75 707 ASN A CA 1
ATOM 5460 C C . ASN A 1 707 ? 34.038 -9.690 -25.908 1.00 94.75 707 ASN A C 1
ATOM 5462 O O . ASN A 1 707 ? 34.179 -9.811 -24.692 1.00 94.75 707 ASN A O 1
ATOM 5466 N N . ASP A 1 708 ? 34.897 -9.025 -26.672 1.00 97.25 708 ASP A N 1
ATOM 5467 C CA . ASP A 1 708 ? 36.138 -8.439 -26.176 1.00 97.25 708 ASP A CA 1
ATOM 5468 C C . ASP A 1 708 ? 35.938 -6.983 -25.744 1.00 97.25 708 ASP A C 1
ATOM 5470 O O . ASP A 1 708 ? 35.481 -6.137 -26.518 1.00 97.25 708 ASP A O 1
ATOM 5474 N N . TYR A 1 709 ? 36.320 -6.685 -24.502 1.00 97.69 709 TYR A N 1
ATOM 5475 C CA . TYR A 1 709 ? 36.145 -5.377 -23.881 1.00 97.69 709 TYR A CA 1
ATOM 5476 C C . TYR A 1 709 ? 37.457 -4.813 -23.329 1.00 97.69 709 TYR A C 1
ATOM 5478 O O . TYR A 1 709 ? 38.287 -5.576 -22.825 1.00 97.69 709 TYR A O 1
ATOM 5486 N N . PRO A 1 710 ? 37.647 -3.476 -23.359 1.00 97.06 710 PRO A N 1
ATOM 5487 C CA . PRO A 1 710 ? 38.794 -2.843 -22.723 1.00 97.06 710 PRO A CA 1
ATOM 5488 C C . PRO A 1 710 ? 38.799 -3.091 -21.212 1.00 97.06 710 PRO A C 1
ATOM 5490 O O . PRO A 1 710 ? 37.769 -2.957 -20.549 1.00 97.06 710 PRO A O 1
ATOM 5493 N N . ALA A 1 711 ? 39.971 -3.386 -20.666 1.00 96.56 711 ALA A N 1
ATOM 5494 C CA . ALA A 1 711 ? 40.212 -3.602 -19.244 1.00 96.56 711 ALA A CA 1
ATOM 5495 C C . ALA A 1 711 ? 41.487 -2.869 -18.790 1.00 96.56 711 ALA A C 1
ATOM 5497 O O . ALA A 1 711 ? 42.306 -2.494 -19.637 1.00 96.56 711 ALA A O 1
ATOM 5498 N N . PRO A 1 712 ? 41.678 -2.669 -17.474 1.00 95.19 712 PRO A N 1
ATOM 5499 C CA . PRO A 1 712 ? 42.933 -2.165 -16.916 1.00 95.19 712 PRO A CA 1
ATOM 5500 C C . PRO A 1 712 ? 44.159 -2.936 -17.411 1.00 95.19 712 PRO A C 1
ATOM 5502 O O . PRO A 1 712 ? 44.059 -4.131 -17.653 1.00 95.19 712 PRO A O 1
ATOM 5505 N N . ALA A 1 713 ? 45.322 -2.290 -17.505 1.00 94.50 713 ALA A N 1
ATOM 5506 C CA . ALA A 1 713 ? 46.581 -2.937 -17.895 1.00 94.50 713 ALA A CA 1
ATOM 5507 C C . ALA A 1 713 ? 46.904 -4.190 -17.054 1.00 94.50 713 ALA A C 1
ATOM 5509 O O . ALA A 1 713 ? 47.436 -5.167 -17.582 1.00 94.50 713 ALA A O 1
ATOM 5510 N N . GLN A 1 714 ? 46.560 -4.162 -15.761 1.00 91.06 714 GLN A N 1
ATOM 5511 C CA . GLN A 1 714 ? 46.715 -5.278 -14.822 1.00 91.06 714 GLN A CA 1
ATOM 5512 C C . GLN A 1 714 ? 45.388 -5.565 -14.092 1.00 91.06 714 GLN A C 1
ATOM 5514 O O . GLN A 1 714 ? 45.201 -5.123 -12.953 1.00 91.06 714 GLN A O 1
ATOM 5519 N N . PRO A 1 715 ? 44.439 -6.280 -14.730 1.00 92.62 715 PRO A N 1
ATOM 5520 C CA . PRO A 1 715 ? 43.119 -6.544 -14.159 1.00 92.62 715 PRO A CA 1
ATOM 5521 C C . PRO A 1 715 ? 43.176 -7.239 -12.797 1.00 92.62 715 PRO A C 1
ATOM 5523 O O . PRO A 1 715 ? 42.469 -6.847 -11.872 1.00 92.62 715 PRO A O 1
ATOM 5526 N N . GLU A 1 716 ? 44.040 -8.243 -12.654 1.00 92.06 716 GLU A N 1
ATOM 5527 C CA . GLU A 1 716 ? 44.162 -9.068 -11.453 1.00 92.06 716 GLU A CA 1
ATOM 5528 C C . GLU A 1 716 ? 44.634 -8.259 -10.244 1.00 92.06 716 GLU A C 1
ATOM 5530 O O . GLU A 1 716 ? 44.132 -8.470 -9.144 1.00 92.06 716 GLU A O 1
ATOM 5535 N N . MET A 1 717 ? 45.544 -7.302 -10.444 1.00 89.12 717 MET A N 1
ATOM 5536 C CA . MET A 1 717 ? 46.040 -6.447 -9.364 1.00 89.12 717 MET A CA 1
ATOM 5537 C C . MET A 1 717 ? 44.939 -5.522 -8.839 1.00 89.12 717 MET A C 1
ATOM 5539 O O . MET A 1 717 ? 44.761 -5.407 -7.629 1.00 89.12 717 MET A O 1
ATOM 5543 N N . LEU A 1 718 ? 44.155 -4.916 -9.738 1.00 88.31 718 LEU A N 1
ATOM 5544 C CA . LEU A 1 718 ? 43.022 -4.075 -9.348 1.00 88.31 718 LEU A CA 1
ATOM 5545 C C . LEU A 1 718 ? 41.944 -4.891 -8.613 1.00 88.31 718 LEU A C 1
ATOM 5547 O O . LEU A 1 718 ? 41.328 -4.411 -7.659 1.00 88.31 718 LEU A O 1
ATOM 5551 N N . LEU A 1 719 ? 41.708 -6.135 -9.045 1.00 90.69 719 LEU A N 1
ATOM 5552 C CA . LEU A 1 719 ? 40.778 -7.045 -8.377 1.00 90.69 719 LEU A CA 1
ATOM 5553 C C . LEU A 1 719 ? 41.294 -7.478 -6.999 1.00 90.69 719 LEU A C 1
ATOM 5555 O O . LEU A 1 719 ? 40.517 -7.479 -6.048 1.00 90.69 719 LEU A O 1
ATOM 5559 N N . GLU A 1 720 ? 42.581 -7.785 -6.858 1.00 89.06 720 GLU A N 1
ATOM 5560 C CA . GLU A 1 720 ? 43.190 -8.128 -5.571 1.00 89.06 720 GLU A CA 1
ATOM 5561 C C . GLU A 1 720 ? 43.166 -6.953 -4.588 1.00 89.06 720 GLU A C 1
ATOM 5563 O O . GLU A 1 720 ? 42.796 -7.133 -3.428 1.00 89.06 720 GLU A O 1
ATOM 5568 N N . GLU A 1 721 ? 43.469 -5.737 -5.042 1.00 85.56 721 GLU A N 1
ATOM 5569 C CA . GLU A 1 721 ? 43.372 -4.535 -4.211 1.00 85.56 721 GLU A CA 1
ATOM 5570 C C . GLU A 1 721 ? 41.931 -4.302 -3.731 1.00 85.56 721 GLU A C 1
ATOM 5572 O O . GLU A 1 721 ? 41.678 -3.976 -2.567 1.00 85.56 721 GLU A O 1
ATOM 5577 N N . ARG A 1 722 ? 40.960 -4.503 -4.628 1.00 83.94 722 ARG A N 1
ATOM 5578 C CA . ARG A 1 722 ? 39.551 -4.242 -4.338 1.00 83.94 722 ARG A CA 1
ATOM 5579 C C . ARG A 1 722 ? 38.898 -5.318 -3.472 1.00 83.94 722 ARG A C 1
ATOM 5581 O O . ARG A 1 722 ? 38.108 -4.977 -2.590 1.00 83.94 722 ARG A O 1
ATOM 5588 N N . TYR A 1 723 ? 39.160 -6.588 -3.762 1.00 82.06 723 TYR A N 1
ATOM 5589 C CA . TYR A 1 723 ? 38.441 -7.738 -3.204 1.00 82.06 723 TYR A CA 1
ATOM 5590 C C . TYR A 1 723 ? 39.291 -8.580 -2.240 1.00 82.06 723 TYR A C 1
ATOM 5592 O O . TYR A 1 723 ? 38.741 -9.430 -1.538 1.00 82.06 723 TYR A O 1
ATOM 5600 N N . GLY A 1 724 ? 40.593 -8.305 -2.140 1.00 83.50 724 GLY A N 1
ATOM 5601 C CA . GLY A 1 724 ? 41.558 -9.047 -1.333 1.00 83.50 724 GLY A CA 1
ATOM 5602 C C . GLY A 1 724 ? 42.200 -10.222 -2.086 1.00 83.50 724 GLY A C 1
ATOM 5603 O O . GLY A 1 724 ? 41.759 -10.576 -3.177 1.00 83.50 724 GLY A O 1
ATOM 5604 N N . PRO A 1 725 ? 43.209 -10.884 -1.493 1.00 83.69 725 PRO A N 1
ATOM 5605 C CA . PRO A 1 725 ? 43.989 -11.951 -2.141 1.00 83.69 725 PRO A CA 1
ATOM 5606 C C . PRO A 1 725 ? 43.172 -13.201 -2.508 1.00 83.69 725 PRO A C 1
ATOM 5608 O O . PRO A 1 725 ? 43.590 -13.996 -3.344 1.00 83.69 725 PRO A O 1
ATOM 5611 N N . GLU A 1 726 ? 41.987 -13.381 -1.919 1.00 83.06 726 GLU A N 1
ATOM 5612 C CA . GLU A 1 726 ? 41.088 -14.508 -2.198 1.00 83.06 726 GLU A CA 1
ATOM 5613 C C . GLU A 1 726 ? 39.998 -14.175 -3.233 1.00 83.06 726 GLU A C 1
ATOM 5615 O O . GLU A 1 726 ? 39.005 -14.891 -3.328 1.00 83.06 726 GLU A O 1
ATOM 5620 N N . TRP A 1 727 ? 40.153 -13.112 -4.031 1.00 83.62 727 TRP A N 1
ATOM 5621 C CA . TRP A 1 727 ? 39.134 -12.639 -4.985 1.00 83.62 727 TRP A CA 1
ATOM 5622 C C . TRP A 1 727 ? 38.693 -13.678 -6.035 1.00 83.62 727 TRP A C 1
ATOM 5624 O O . TRP A 1 727 ? 37.582 -13.601 -6.570 1.00 83.62 727 TRP A O 1
ATOM 5634 N N . MET A 1 728 ? 39.535 -14.680 -6.305 1.00 80.94 728 MET A N 1
ATOM 5635 C CA . MET A 1 728 ? 39.204 -15.826 -7.160 1.00 80.94 728 MET A CA 1
ATOM 5636 C C . MET A 1 728 ? 38.124 -16.734 -6.551 1.00 80.94 728 MET A C 1
ATOM 5638 O O . MET A 1 728 ? 37.397 -17.405 -7.285 1.00 80.94 728 MET A O 1
ATOM 5642 N N . SER A 1 729 ? 37.971 -16.733 -5.226 1.00 77.62 729 SER A N 1
ATOM 5643 C CA . SER A 1 729 ? 36.901 -17.435 -4.522 1.00 77.62 729 SER A CA 1
ATOM 5644 C C . SER A 1 729 ? 35.627 -16.580 -4.531 1.00 77.62 729 SER A C 1
ATOM 5646 O O . SER A 1 729 ? 35.640 -15.451 -4.040 1.00 77.62 729 SER A O 1
ATOM 5648 N N . PRO A 1 730 ? 34.495 -17.071 -5.071 1.00 71.31 730 PRO A N 1
ATOM 5649 C CA . PRO A 1 730 ? 33.263 -16.293 -5.107 1.00 71.31 730 PRO A CA 1
ATOM 5650 C C . PRO A 1 730 ? 32.749 -15.944 -3.705 1.00 71.31 730 PRO A C 1
ATOM 5652 O O . PRO A 1 730 ? 32.232 -16.802 -2.995 1.00 71.31 730 PRO A O 1
ATOM 5655 N N . ASP A 1 731 ? 32.804 -14.662 -3.341 1.00 71.88 731 ASP A N 1
ATOM 5656 C CA . ASP A 1 731 ? 32.150 -14.144 -2.140 1.00 71.88 731 ASP A CA 1
ATOM 5657 C C . ASP A 1 731 ? 30.998 -13.1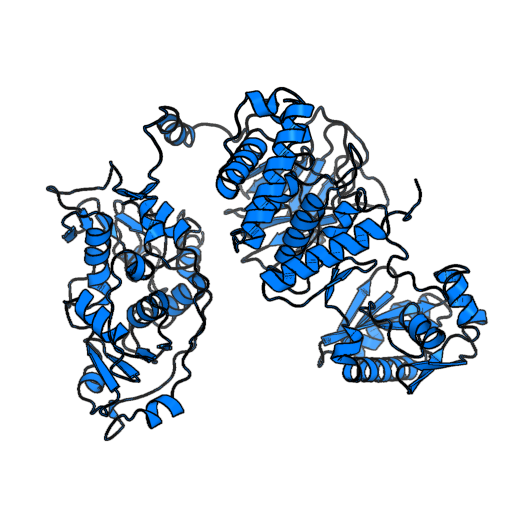94 -2.492 1.00 71.88 731 ASP A C 1
ATOM 5659 O O . ASP A 1 731 ? 31.172 -11.983 -2.648 1.00 71.88 731 ASP A O 1
ATOM 5663 N N . ARG A 1 732 ? 29.779 -13.743 -2.562 1.00 72.25 732 ARG A N 1
ATOM 5664 C CA . ARG A 1 732 ? 28.552 -12.964 -2.818 1.00 72.25 732 ARG A CA 1
ATOM 5665 C C . ARG A 1 732 ? 28.191 -11.974 -1.701 1.00 72.25 732 ARG A C 1
ATOM 5667 O O . ARG A 1 732 ? 27.338 -11.105 -1.894 1.00 72.25 732 ARG A O 1
ATOM 5674 N N . TYR A 1 733 ? 28.836 -12.087 -0.541 1.00 73.75 733 TYR A N 1
ATOM 5675 C CA . TYR A 1 733 ? 28.605 -11.244 0.628 1.00 73.75 733 TYR A CA 1
ATOM 5676 C C . TYR A 1 733 ? 29.738 -10.259 0.902 1.00 73.75 733 TYR A C 1
ATOM 5678 O O . TYR A 1 733 ? 29.717 -9.580 1.933 1.00 73.75 733 TYR A O 1
ATOM 5686 N N . HIS A 1 734 ? 30.699 -10.135 -0.014 1.00 70.06 734 HIS A N 1
ATOM 5687 C CA . HIS A 1 734 ? 31.772 -9.160 0.100 1.00 70.06 734 HIS A CA 1
ATOM 5688 C C . HIS A 1 734 ? 31.200 -7.757 0.393 1.00 70.06 734 HIS A C 1
ATOM 5690 O O . HIS A 1 734 ? 30.384 -7.218 -0.358 1.00 70.06 734 HIS A O 1
ATOM 5696 N N . GLY A 1 735 ? 31.582 -7.167 1.532 1.00 64.56 735 GLY A N 1
ATOM 5697 C CA . GLY A 1 735 ? 31.082 -5.867 1.991 1.00 64.56 735 GLY A CA 1
ATOM 5698 C C . GLY A 1 735 ? 29.670 -5.866 2.603 1.00 64.56 735 GLY A C 1
ATOM 5699 O O . GLY A 1 735 ? 29.042 -4.797 2.646 1.00 64.56 735 GLY A O 1
ATOM 5700 N N . TRP A 1 736 ? 29.161 -7.015 3.069 1.00 78.06 736 TRP A N 1
ATOM 5701 C CA . TRP A 1 736 ? 28.020 -7.091 3.993 1.00 78.06 736 TRP A CA 1
ATOM 5702 C C . TRP A 1 736 ? 28.277 -6.199 5.228 1.00 78.06 736 TRP A C 1
ATOM 5704 O O . TRP A 1 736 ? 29.435 -5.997 5.596 1.00 78.06 736 TRP A O 1
ATOM 5714 N N . PRO A 1 737 ? 27.250 -5.608 5.880 1.00 66.12 737 PRO A N 1
ATOM 5715 C CA . PRO A 1 737 ? 27.447 -4.586 6.917 1.00 66.12 737 PRO A CA 1
ATOM 5716 C C . PRO A 1 737 ? 28.326 -4.974 8.119 1.00 66.12 737 PRO A C 1
ATOM 5718 O O . PRO A 1 737 ? 28.669 -4.089 8.903 1.00 66.12 737 PRO A O 1
ATOM 5721 N N . ARG A 1 738 ? 28.657 -6.257 8.288 1.00 66.38 738 ARG A N 1
ATOM 5722 C CA . ARG A 1 738 ? 29.584 -6.783 9.291 1.00 66.38 738 ARG A CA 1
ATOM 5723 C C . ARG A 1 738 ? 30.417 -7.901 8.658 1.00 66.38 738 ARG A C 1
ATOM 5725 O O . ARG A 1 738 ? 29.919 -8.576 7.758 1.00 66.38 738 ARG A O 1
ATOM 5732 N N . ALA A 1 739 ? 31.649 -8.087 9.132 1.00 64.44 739 ALA A N 1
ATOM 5733 C CA . ALA A 1 739 ? 32.451 -9.249 8.763 1.00 64.44 739 ALA A CA 1
ATOM 5734 C C . ALA A 1 739 ? 31.688 -10.523 9.150 1.00 64.44 739 ALA A C 1
ATOM 5736 O O . ALA A 1 739 ? 31.220 -10.640 10.285 1.00 64.44 739 ALA A O 1
ATOM 5737 N N . LEU A 1 740 ? 31.506 -11.414 8.180 1.00 73.06 740 LEU A N 1
ATOM 5738 C CA . LEU A 1 740 ? 30.839 -12.691 8.391 1.00 73.06 740 LEU A CA 1
ATOM 5739 C C . LEU A 1 740 ? 31.796 -13.676 9.044 1.00 73.06 740 LEU A C 1
ATOM 5741 O O . LEU A 1 740 ? 33.004 -13.599 8.832 1.00 73.06 740 LEU A O 1
ATOM 5745 N N . ASP A 1 741 ? 31.231 -14.590 9.829 1.00 65.44 741 ASP A N 1
ATOM 5746 C CA . ASP A 1 741 ? 31.947 -15.719 10.431 1.00 65.44 741 ASP A CA 1
ATOM 5747 C C . ASP A 1 741 ? 33.081 -15.306 11.403 1.00 65.44 741 ASP A C 1
ATOM 5749 O O . ASP A 1 741 ? 33.906 -16.127 11.799 1.00 65.44 741 ASP A O 1
ATOM 5753 N N . GLN A 1 742 ? 33.097 -14.039 11.840 1.00 52.72 742 GLN A N 1
ATOM 5754 C CA . GLN A 1 742 ? 33.930 -13.552 12.941 1.00 52.72 742 GLN A CA 1
ATOM 5755 C C . GLN A 1 742 ? 33.099 -13.534 14.228 1.00 52.72 742 GLN A C 1
ATOM 5757 O O . GLN A 1 742 ? 32.169 -12.731 14.362 1.00 52.72 742 GLN A O 1
ATOM 5762 N N . VAL A 1 743 ? 33.430 -14.454 15.139 1.00 39.00 743 VAL A N 1
ATOM 5763 C CA . VAL A 1 743 ? 32.869 -14.554 16.498 1.00 39.00 743 VAL A CA 1
ATOM 5764 C C . VAL A 1 743 ? 33.417 -13.441 17.382 1.00 39.00 743 VAL A C 1
ATOM 5766 O O . VAL A 1 743 ? 34.659 -13.283 17.415 1.00 39.00 743 VAL A O 1
#

Secondary structure (DSSP, 8-state):
--GGGGGGEEE-TT---BTTBEEEE---SS--HHHHHHHHHHHHHH-S-EEE--SSS-EEE-SSS-GGG--TTEEEES----S---GGGS-SS-EEEEBS-HHHHHHHH-TTTT-----S-B--GGGGHHHH--------EEEEEEE-TT-HHHHTS-B-TTEEEEETT-S-HHHHHHHHHTEEEEEES-HHHHHHHHHHT--EEEB--S-STTTTHHHHHHHHHTT-----B---GGGSSSB-HHHHHHH---B-PPP---SHHHHHT-TTEEE--SS--TTHHHHHHHTTS--S------GGGSHHHHHHSTTTT---SSSSS-EEEE-SS-EEEEEEE--TT-EE--EESEEEEEETTEEE---GGGEEEEES---SSS---STTS-EE--SEET-EEEEEEEEEE--SEEEEE--SSGGG---S--EEEEEETTS-EEEEEETTSHHHHHHHHHHHHHHH-----TTTTSSHHHHHHHHHHHHHHHHHHHHTT-----HHHHHHHGGGS-SS-SSSPPPHHHHHHHHHHHHHHHHHSTTPPPGGGGGTTT--SHHHHHHHHHHHHHHHHHHT---EEEETTEEEETTHHHHTHHHHHHHHHHHHHHHHHTT---EE-HHHHHHHHHHSS--TT----EEEEE-SSHHHHTTHHHHHHHTT-EEEEETTEEEEE-TTT--EEEEEEE--HHHH-S-EEEEETTEEEEE-SSHHHHHHHHH-TTTTS--TTTT-SS-TT--